Protein AF-0000000087522538 (afdb_homodimer)

Structure (mmCIF, N/CA/C/O backbone):
data_AF-0000000087522538-model_v1
#
loop_
_entity.id
_entity.type
_entity.pdbx_description
1 polymer 'Cobalt-factor II C20-methyltransferase'
#
loop_
_atom_site.group_PDB
_atom_site.id
_atom_site.type_symbol
_atom_site.label_atom_id
_atom_site.label_alt_id
_atom_site.label_comp_id
_atom_site.label_asym_id
_atom_site.label_entity_id
_atom_site.label_seq_id
_atom_site.pdbx_PDB_ins_code
_atom_site.Cartn_x
_atom_site.Cartn_y
_atom_site.Cartn_z
_atom_site.occupancy
_atom_site.B_iso_or_equiv
_atom_site.auth_seq_id
_atom_site.auth_comp_id
_atom_site.auth_asym_id
_atom_site.auth_atom_id
_atom_site.pdbx_PDB_model_num
ATOM 1 N N . MET A 1 1 ? -12.43 -21.328 -5.453 1 96.88 1 MET A N 1
ATOM 2 C CA . MET A 1 1 ? -11.648 -20.141 -5.766 1 96.88 1 MET A CA 1
ATOM 3 C C . MET A 1 1 ? -10.391 -20.078 -4.906 1 96.88 1 MET A C 1
ATOM 5 O O . MET A 1 1 ? -10.375 -20.562 -3.775 1 96.88 1 MET A O 1
ATOM 9 N N . LEU A 1 2 ? -9.312 -19.578 -5.492 1 98.69 2 LEU A N 1
ATOM 10 C CA . LEU A 1 2 ? -8.094 -19.281 -4.75 1 98.69 2 LEU A CA 1
ATOM 11 C C . LEU A 1 2 ? -7.922 -17.781 -4.551 1 98.69 2 LEU A C 1
ATOM 13 O O . LEU A 1 2 ? -7.898 -17.031 -5.52 1 98.69 2 LEU A O 1
ATOM 17 N N . TYR A 1 3 ? -7.777 -17.406 -3.287 1 98.81 3 TYR A N 1
ATOM 18 C CA . TYR A 1 3 ? -7.461 -16.016 -2.951 1 98.81 3 TYR A CA 1
ATOM 19 C C . TYR A 1 3 ? -5.992 -15.867 -2.582 1 98.81 3 TYR A C 1
ATOM 21 O O . TYR A 1 3 ? -5.496 -16.562 -1.687 1 98.81 3 TYR A O 1
ATOM 29 N N . GLY A 1 4 ? -5.277 -15.055 -3.33 1 98.75 4 GLY A N 1
ATOM 30 C CA . GLY A 1 4 ? -4.016 -14.531 -2.828 1 98.75 4 GLY A CA 1
ATOM 31 C C . GLY A 1 4 ? -4.188 -13.336 -1.906 1 98.75 4 GLY A C 1
ATOM 32 O O . GLY A 1 4 ? -4.598 -12.258 -2.346 1 98.75 4 GLY A O 1
ATOM 33 N N . ILE A 1 5 ? -3.799 -13.461 -0.648 1 98.88 5 ILE A N 1
ATOM 34 C CA . ILE A 1 5 ? -4.137 -12.438 0.337 1 98.88 5 ILE A CA 1
ATOM 35 C C . ILE A 1 5 ? -2.857 -11.797 0.871 1 98.88 5 ILE A C 1
ATOM 37 O O . ILE A 1 5 ? -1.957 -12.492 1.345 1 98.88 5 ILE A O 1
ATOM 41 N N . GLY A 1 6 ? -2.801 -10.453 0.787 1 98.88 6 GLY A N 1
ATOM 42 C CA . GLY A 1 6 ? -1.747 -9.703 1.458 1 98.88 6 GLY A CA 1
ATOM 43 C C . GLY A 1 6 ? -2.008 -9.508 2.939 1 98.88 6 GLY A C 1
ATOM 44 O O . GLY A 1 6 ? -3.055 -8.984 3.328 1 98.88 6 GLY A O 1
ATOM 45 N N . LEU A 1 7 ? -0.995 -9.836 3.729 1 98.81 7 LEU A N 1
ATOM 46 C CA . LEU A 1 7 ? -1.168 -9.789 5.176 1 98.81 7 LEU A CA 1
ATOM 47 C C . LEU A 1 7 ? -0.568 -8.508 5.754 1 98.81 7 LEU A C 1
ATOM 49 O O . LEU A 1 7 ? -0.713 -8.234 6.945 1 98.81 7 LEU A O 1
ATOM 53 N N . GLY A 1 8 ? 0.079 -7.766 4.949 1 98.31 8 GLY A N 1
ATOM 54 C CA . GLY A 1 8 ? 0.764 -6.578 5.441 1 98.31 8 GLY A CA 1
ATOM 55 C C . GLY A 1 8 ? 2.182 -6.855 5.902 1 98.31 8 GLY A C 1
ATOM 56 O O . GLY A 1 8 ? 2.734 -7.922 5.625 1 98.31 8 GLY A O 1
ATOM 57 N N . PRO A 1 9 ? 2.764 -5.922 6.586 1 97.69 9 PRO A N 1
ATOM 58 C CA . PRO A 1 9 ? 4.207 -5.961 6.828 1 97.69 9 PRO A CA 1
ATOM 59 C C . PRO A 1 9 ? 4.578 -6.762 8.07 1 97.69 9 PRO A C 1
ATOM 61 O O . PRO A 1 9 ? 5.762 -6.945 8.367 1 97.69 9 PRO A O 1
ATOM 64 N N . GLY A 1 10 ? 3.633 -7.207 8.828 1 96.88 10 GLY A N 1
ATOM 65 C CA . GLY A 1 10 ? 3.986 -7.992 10 1 96.88 10 GLY A CA 1
ATOM 66 C C . GLY A 1 10 ? 3.131 -7.676 11.211 1 96.88 10 GLY A C 1
ATOM 67 O O . GLY A 1 10 ? 2.885 -8.547 12.055 1 96.88 10 GLY A O 1
ATOM 68 N N . ASP A 1 11 ? 2.707 -6.461 11.391 1 97.94 11 ASP A N 1
ATOM 69 C CA . ASP A 1 11 ? 1.801 -6.043 12.461 1 97.94 11 ASP A CA 1
ATOM 70 C C . ASP A 1 11 ? 0.412 -6.648 12.266 1 97.94 11 ASP A C 1
ATOM 72 O O . ASP A 1 11 ? -0.254 -6.387 11.266 1 97.94 11 ASP A O 1
ATOM 76 N N . PRO A 1 12 ? -0.014 -7.461 13.227 1 98.44 12 PRO A N 1
ATOM 77 C CA . PRO A 1 12 ? -1.319 -8.109 13.078 1 98.44 12 PRO A CA 1
ATOM 78 C C . PRO A 1 12 ? -2.463 -7.113 12.922 1 98.44 12 PRO A C 1
ATOM 80 O O . PRO A 1 12 ? -3.484 -7.426 12.312 1 98.44 12 PRO A O 1
ATOM 83 N N . GLU A 1 13 ? -2.271 -5.922 13.367 1 98.56 13 GLU A N 1
ATOM 84 C CA . GLU A 1 13 ? -3.346 -4.934 13.312 1 98.56 13 GLU A CA 1
ATOM 85 C C . GLU A 1 13 ? -3.441 -4.305 11.922 1 98.56 13 GLU A C 1
ATOM 87 O O . GLU A 1 13 ? -4.383 -3.562 11.641 1 98.56 13 GLU A O 1
ATOM 92 N N . LEU A 1 14 ? -2.494 -4.641 11.078 1 98.81 14 LEU A N 1
ATOM 93 C CA . LEU A 1 14 ? -2.523 -4.035 9.75 1 98.81 14 LEU A CA 1
ATOM 94 C C . LEU A 1 14 ? -3.158 -4.98 8.734 1 98.81 14 LEU A C 1
ATOM 96 O O . LEU A 1 14 ? -3.154 -4.699 7.535 1 98.81 14 LEU A O 1
ATOM 100 N N . LEU A 1 15 ? -3.709 -6.105 9.219 1 98.88 15 LEU A N 1
ATOM 10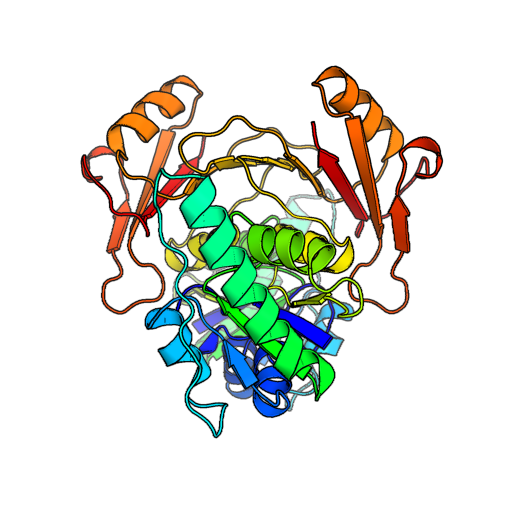1 C CA . LEU A 1 15 ? -4.586 -6.895 8.359 1 98.88 15 LEU A CA 1
ATOM 102 C C . LEU A 1 15 ? -5.828 -6.102 7.973 1 98.88 15 LEU A C 1
ATOM 104 O O . LEU A 1 15 ? -6.324 -5.293 8.766 1 98.88 15 LEU A O 1
ATOM 108 N N . THR A 1 16 ? -6.324 -6.297 6.75 1 98.94 16 THR A N 1
ATOM 109 C CA . THR A 1 16 ? -7.578 -5.672 6.34 1 98.94 16 THR A CA 1
ATOM 110 C C . THR A 1 16 ? -8.773 -6.473 6.848 1 98.94 16 THR A C 1
ATOM 112 O O . THR A 1 16 ? -8.656 -7.668 7.117 1 98.94 16 THR A O 1
ATOM 115 N N . LEU A 1 17 ? -9.891 -5.82 6.906 1 98.94 17 LEU A N 1
ATOM 116 C CA . LEU A 1 17 ? -11.133 -6.492 7.258 1 98.94 17 LEU A CA 1
ATOM 117 C C . LEU A 1 17 ? -11.453 -7.598 6.258 1 98.94 17 LEU A C 1
ATOM 119 O O . LEU A 1 17 ? -11.922 -8.672 6.645 1 98.94 17 LEU A O 1
ATOM 123 N N . LYS A 1 18 ? -11.156 -7.375 5.023 1 98.88 18 LYS A N 1
ATOM 124 C CA . LYS A 1 18 ? -11.422 -8.344 3.963 1 98.88 18 LYS A CA 1
ATOM 125 C C . LYS A 1 18 ? -10.562 -9.594 4.137 1 98.88 18 LYS A C 1
ATOM 127 O O . LYS A 1 18 ? -11.055 -10.711 3.98 1 98.88 18 LYS A O 1
ATOM 132 N N . ALA A 1 19 ? -9.258 -9.359 4.438 1 98.94 19 ALA A N 1
ATOM 133 C CA . ALA A 1 19 ? -8.375 -10.5 4.688 1 98.94 19 ALA A CA 1
ATOM 134 C C . ALA A 1 19 ? -8.914 -11.375 5.812 1 98.94 19 ALA A C 1
ATOM 136 O O . ALA A 1 19 ? -9.031 -12.594 5.656 1 98.94 19 ALA A O 1
ATOM 137 N N . VAL A 1 20 ? -9.305 -10.758 6.883 1 98.94 20 VAL A N 1
ATOM 138 C CA . VAL A 1 20 ? -9.797 -11.484 8.047 1 98.94 20 VAL A CA 1
ATOM 139 C C . VAL A 1 20 ? -11.062 -12.258 7.684 1 98.94 20 VAL A C 1
ATOM 141 O O . VAL A 1 20 ? -11.203 -13.438 8.023 1 98.94 20 VAL A O 1
ATOM 144 N N . ARG A 1 21 ? -11.992 -11.617 7.008 1 98.88 21 ARG A N 1
ATOM 145 C CA . ARG A 1 21 ? -13.242 -12.266 6.621 1 98.88 21 ARG A CA 1
ATOM 146 C C . ARG A 1 21 ? -12.969 -13.5 5.766 1 98.88 21 ARG A C 1
ATOM 148 O O . ARG A 1 21 ? -13.508 -14.578 6.035 1 98.88 21 ARG A O 1
ATOM 155 N N . ILE A 1 22 ? -12.125 -13.375 4.758 1 98.81 22 ILE A N 1
ATOM 156 C CA . ILE A 1 22 ? -11.867 -14.477 3.838 1 98.81 22 ILE A CA 1
ATOM 157 C C . ILE A 1 22 ? -11.156 -15.609 4.574 1 98.81 22 ILE A C 1
ATOM 159 O O . ILE A 1 22 ? -11.43 -16.797 4.324 1 98.81 22 ILE A O 1
ATOM 163 N N . LEU A 1 23 ? -10.242 -15.25 5.449 1 98.81 23 LEU A N 1
ATOM 164 C CA . LEU A 1 23 ? -9.57 -16.266 6.242 1 98.81 23 LEU A CA 1
ATOM 165 C C . LEU A 1 23 ? -10.578 -17.125 7 1 98.81 23 LEU A C 1
ATOM 167 O O . LEU A 1 23 ? -10.508 -18.359 6.973 1 98.81 23 LEU A O 1
ATOM 171 N N . LYS A 1 24 ? -11.539 -16.516 7.617 1 98.69 24 LYS A N 1
ATOM 172 C CA . LYS A 1 24 ? -12.531 -17.203 8.422 1 98.69 24 LYS A CA 1
ATOM 173 C C . LYS A 1 24 ? -13.43 -18.078 7.551 1 98.69 24 LYS A C 1
ATOM 175 O O . LYS A 1 24 ? -13.945 -19.094 8.008 1 98.69 24 LYS A O 1
ATOM 180 N N . GLU A 1 25 ? -13.578 -17.75 6.316 1 98.19 25 GLU A N 1
ATOM 181 C CA . GLU A 1 25 ? -14.5 -18.438 5.418 1 98.19 25 GLU A CA 1
ATOM 182 C C . GLU A 1 25 ? -13.789 -19.5 4.598 1 98.19 25 GLU A C 1
ATOM 184 O O . GLU A 1 25 ? -14.438 -20.328 3.943 1 98.19 25 GLU A O 1
ATOM 189 N N . SER A 1 26 ? -12.469 -19.547 4.605 1 98.56 26 SER A N 1
ATOM 190 C CA . SER A 1 26 ? -11.703 -20.453 3.758 1 98.56 26 SER A CA 1
ATOM 191 C C . SER A 1 26 ? -11.711 -21.875 4.305 1 98.56 26 SER A C 1
ATOM 193 O O . SER A 1 26 ? -11.602 -22.078 5.516 1 98.56 26 SER A O 1
ATOM 195 N N . VAL A 1 27 ? -11.859 -22.828 3.416 1 98.31 27 VAL A N 1
ATOM 196 C CA . VAL A 1 27 ? -11.852 -24.234 3.822 1 98.31 27 VAL A CA 1
ATOM 197 C C . VAL A 1 27 ? -10.422 -24.688 4.117 1 98.31 27 VAL A C 1
ATOM 199 O O . VAL A 1 27 ? -10.203 -25.688 4.789 1 98.31 27 VAL A O 1
ATOM 202 N N . LYS A 1 28 ? -9.438 -23.969 3.551 1 98.62 28 LYS A N 1
ATOM 203 C CA . LYS A 1 28 ? -8.023 -24.234 3.775 1 98.62 28 LYS A CA 1
ATOM 204 C C . LYS A 1 28 ? -7.191 -22.953 3.582 1 98.62 28 LYS A C 1
ATOM 206 O O . LYS A 1 28 ? -7.492 -22.141 2.705 1 98.62 28 LYS A O 1
ATOM 211 N N . VAL A 1 29 ? -6.133 -22.812 4.41 1 98.88 29 VAL A N 1
ATOM 212 C CA . VAL A 1 29 ? -5.227 -21.672 4.293 1 98.88 29 VAL A CA 1
ATOM 213 C C . VAL A 1 29 ? -3.793 -22.172 4.113 1 98.88 29 VAL A C 1
ATOM 215 O O . VAL A 1 29 ? -3.33 -23.047 4.855 1 98.88 29 VAL A O 1
ATOM 218 N N . PHE A 1 30 ? -3.154 -21.625 3.102 1 98.75 30 PHE A N 1
ATOM 219 C CA . PHE A 1 30 ? -1.752 -21.906 2.814 1 98.75 30 PHE A CA 1
ATOM 220 C C . PHE A 1 30 ? -0.893 -20.672 3.039 1 98.75 30 PHE A C 1
ATOM 222 O O . PHE A 1 30 ? -1.353 -19.547 2.838 1 98.75 30 PHE A O 1
ATOM 229 N N . VAL A 1 31 ? 0.37 -20.906 3.471 1 98.38 31 VAL A N 1
ATOM 230 C CA . VAL A 1 31 ? 1.329 -19.828 3.682 1 98.38 31 VAL A CA 1
ATOM 231 C C . VAL A 1 31 ? 2.719 -20.281 3.238 1 98.38 31 VAL A C 1
ATOM 233 O O . VAL A 1 31 ? 2.996 -21.484 3.158 1 98.38 31 VAL A O 1
ATOM 236 N N . PRO A 1 32 ? 3.557 -19.281 2.918 1 96.62 32 PRO A N 1
ATOM 237 C CA . PRO A 1 32 ? 4.906 -19.656 2.488 1 96.62 32 PRO A CA 1
ATOM 238 C C . PRO A 1 32 ? 5.879 -19.797 3.656 1 96.62 32 PRO A C 1
ATOM 240 O O . PRO A 1 32 ? 7.047 -20.141 3.453 1 96.62 32 PRO A O 1
ATOM 243 N N . GLY A 1 33 ? 5.473 -19.531 4.887 1 95.75 33 GLY A N 1
ATOM 244 C CA . GLY A 1 33 ? 6.379 -19.594 6.023 1 95.75 33 GLY A CA 1
ATOM 245 C C . GLY A 1 33 ? 5.711 -19.25 7.34 1 95.75 33 GLY A C 1
ATOM 246 O O . GLY A 1 33 ? 4.531 -18.891 7.367 1 95.75 33 GLY A O 1
ATOM 247 N N . GLU A 1 34 ? 6.531 -19.328 8.367 1 96.25 34 GLU A N 1
ATOM 248 C CA . GLU A 1 34 ? 6.016 -19.234 9.727 1 96.25 34 GLU A CA 1
ATOM 249 C C . GLU A 1 34 ? 5.539 -17.812 10.031 1 96.25 34 GLU A C 1
ATOM 251 O O . GLU A 1 34 ? 4.566 -17.625 10.766 1 96.25 34 GLU A O 1
ATOM 256 N N . MET A 1 35 ? 6.211 -16.844 9.5 1 94.88 35 MET A N 1
ATOM 257 C CA . MET A 1 35 ? 5.809 -15.469 9.766 1 94.88 35 MET A CA 1
ATOM 258 C C . MET A 1 35 ? 4.367 -15.234 9.328 1 94.88 35 MET A C 1
ATOM 260 O O . MET A 1 35 ? 3.578 -14.648 10.07 1 94.88 35 MET A O 1
ATOM 264 N N . ALA A 1 36 ? 4.074 -15.695 8.148 1 97.81 36 ALA A N 1
ATOM 265 C CA . ALA A 1 36 ? 2.703 -15.578 7.656 1 97.81 36 ALA A CA 1
ATOM 266 C C . ALA A 1 36 ? 1.751 -16.453 8.469 1 97.81 36 ALA A C 1
ATOM 268 O O . ALA A 1 36 ? 0.635 -16.031 8.789 1 97.81 36 ALA A O 1
ATOM 269 N N . ALA A 1 37 ? 2.201 -17.609 8.797 1 98.5 37 ALA A N 1
ATOM 270 C CA . ALA A 1 37 ? 1.369 -18.531 9.57 1 98.5 37 ALA A CA 1
ATOM 271 C C . ALA A 1 37 ? 0.939 -17.906 10.898 1 98.5 37 ALA A C 1
ATOM 273 O O . ALA A 1 37 ? -0.222 -18.016 11.297 1 98.5 37 ALA A O 1
ATOM 274 N N . GLU A 1 38 ? 1.841 -17.234 11.531 1 97.94 38 GLU A N 1
ATOM 275 C CA . GLU A 1 38 ? 1.569 -16.609 12.82 1 97.94 38 GLU A CA 1
ATOM 276 C C . GLU A 1 38 ? 0.468 -15.555 12.695 1 97.94 38 GLU A C 1
ATOM 278 O O . GLU A 1 38 ? -0.36 -15.414 13.602 1 97.94 38 GLU A O 1
ATOM 283 N N . LEU A 1 39 ? 0.437 -14.883 11.633 1 98.44 39 LEU A N 1
ATOM 284 C CA . LEU A 1 39 ? -0.526 -13.805 11.438 1 98.44 39 LEU A CA 1
ATOM 285 C C . LEU A 1 39 ? -1.918 -14.359 11.164 1 98.44 39 LEU A C 1
ATOM 287 O O . LEU A 1 39 ? -2.922 -13.727 11.492 1 98.44 39 LEU A O 1
ATOM 291 N N . VAL A 1 40 ? -2.002 -15.555 10.539 1 98.69 40 VAL A N 1
ATOM 292 C CA . VAL A 1 40 ? -3.314 -16.016 10.102 1 98.69 40 VAL A CA 1
ATOM 293 C C . VAL A 1 40 ? -3.906 -16.953 11.164 1 98.69 40 VAL A C 1
ATOM 295 O O . VAL A 1 40 ? -5.121 -17.156 11.211 1 98.69 40 VAL A O 1
ATOM 298 N N . ARG A 1 41 ? -3.156 -17.516 12.07 1 98.56 41 ARG A N 1
ATOM 299 C CA . ARG A 1 41 ? -3.547 -18.531 13.031 1 98.56 41 ARG A CA 1
ATOM 300 C C . ARG A 1 41 ? -4.754 -18.078 13.844 1 98.56 41 ARG A C 1
ATOM 302 O O . ARG A 1 41 ? -5.668 -18.875 14.094 1 98.56 41 ARG A O 1
ATOM 309 N N . PRO A 1 42 ? -4.797 -16.828 14.273 1 98.62 42 PRO A N 1
ATOM 310 C CA . PRO A 1 42 ? -5.914 -16.391 15.125 1 98.62 42 PRO A CA 1
ATOM 311 C C . PRO A 1 42 ? -7.254 -16.438 14.398 1 98.62 42 PRO A C 1
ATOM 313 O O . PRO A 1 42 ? -8.305 -16.328 15.031 1 98.62 42 PRO A O 1
ATOM 316 N N . TYR A 1 43 ? -7.285 -16.688 13.117 1 98.69 43 TYR A N 1
ATOM 317 C CA . TYR A 1 43 ? -8.516 -16.5 12.367 1 98.69 43 TYR A CA 1
ATOM 318 C C . TYR A 1 43 ? -8.953 -17.797 11.688 1 98.69 43 TYR A C 1
ATOM 320 O O . TYR A 1 43 ? -9.945 -17.812 10.953 1 98.69 43 TYR A O 1
ATOM 328 N N . VAL A 1 44 ? -8.195 -18.828 11.914 1 98.25 44 VAL A N 1
ATOM 329 C CA . VAL A 1 44 ? -8.516 -20.094 11.25 1 98.25 44 VAL A CA 1
ATOM 330 C C . VAL A 1 44 ? -8.68 -21.203 12.297 1 98.25 44 VAL A C 1
ATOM 332 O O . VAL A 1 44 ? -8.07 -21.141 13.359 1 98.25 44 VAL A O 1
ATOM 335 N N . THR A 1 45 ? -9.477 -22.156 11.984 1 96 45 THR A N 1
ATOM 336 C CA . THR A 1 45 ? -9.719 -23.281 12.891 1 96 45 THR A CA 1
ATOM 337 C C . THR A 1 45 ? -8.648 -24.344 12.719 1 96 45 THR A C 1
ATOM 339 O O . THR A 1 45 ? -8.172 -24.922 13.703 1 96 45 THR A O 1
ATOM 342 N N . GLU A 1 46 ? -8.297 -24.625 11.484 1 96.94 46 GLU A N 1
ATOM 343 C CA . GLU A 1 46 ? -7.23 -25.562 11.172 1 96.94 46 GLU A CA 1
ATOM 344 C C . GLU A 1 46 ? -5.902 -24.859 10.953 1 96.94 46 GLU A C 1
ATOM 346 O O . GLU A 1 46 ? -5.859 -23.766 10.383 1 96.94 46 GLU A O 1
ATOM 351 N N . GLU A 1 47 ? -4.812 -25.516 11.406 1 97.94 47 GLU A N 1
ATOM 352 C CA . GLU A 1 47 ? -3.477 -24.953 11.203 1 97.94 47 GLU A CA 1
ATOM 353 C C . GLU A 1 47 ? -3.207 -24.688 9.727 1 97.94 47 GLU A C 1
ATOM 355 O O . GLU A 1 47 ? -3.449 -25.547 8.883 1 97.94 47 GLU A O 1
ATOM 360 N N . PRO A 1 48 ? -2.754 -23.469 9.406 1 98.69 48 PRO A N 1
ATOM 361 C CA . PRO A 1 48 ? -2.391 -23.219 8.008 1 98.69 48 PRO A CA 1
ATOM 362 C C . PRO A 1 48 ? -1.283 -24.156 7.52 1 98.69 48 PRO A C 1
ATOM 364 O O . PRO A 1 48 ? -0.399 -24.531 8.297 1 98.69 48 PRO A O 1
ATOM 367 N N . GLU A 1 49 ? -1.352 -24.516 6.316 1 98.56 49 GLU A N 1
ATOM 368 C CA . GLU A 1 49 ? -0.325 -25.375 5.73 1 98.56 49 GLU A CA 1
ATOM 369 C C . GLU A 1 49 ? 0.804 -24.547 5.125 1 98.56 49 GLU A C 1
ATOM 371 O O . GLU A 1 49 ? 0.563 -23.688 4.273 1 98.56 49 GLU A O 1
ATOM 376 N N . ILE A 1 50 ? 1.986 -24.797 5.574 1 97.75 50 ILE A N 1
ATOM 377 C CA . ILE A 1 50 ? 3.156 -24.125 5.027 1 97.75 50 ILE A CA 1
ATOM 378 C C . ILE A 1 50 ? 3.621 -24.844 3.762 1 97.75 50 ILE A C 1
ATOM 380 O O . ILE A 1 50 ? 3.924 -26.047 3.797 1 97.75 50 ILE A O 1
ATOM 384 N N . LEU A 1 51 ? 3.584 -24.141 2.637 1 96 51 LEU A N 1
ATOM 385 C CA . LEU A 1 51 ? 4.082 -24.672 1.372 1 96 51 LEU A CA 1
ATOM 386 C C . LEU A 1 51 ? 5.547 -24.312 1.171 1 96 51 LEU A C 1
ATOM 388 O O . LEU A 1 51 ? 5.969 -23.203 1.507 1 96 51 LEU A O 1
ATOM 392 N N . ASP A 1 52 ? 6.227 -25.156 0.606 1 87.69 52 ASP A N 1
ATOM 393 C CA . ASP A 1 52 ? 7.645 -24.953 0.337 1 87.69 52 ASP A CA 1
ATOM 394 C C . ASP A 1 52 ? 7.852 -24.25 -1.004 1 87.69 52 ASP A C 1
ATOM 396 O O . ASP A 1 52 ? 7.336 -24.703 -2.029 1 87.69 52 ASP A O 1
ATOM 400 N N . PHE A 1 53 ? 8.477 -23.109 -0.957 1 81.56 53 PHE A N 1
ATOM 401 C CA . PHE A 1 53 ? 8.906 -22.406 -2.164 1 81.56 53 PHE A CA 1
ATOM 402 C C . PHE A 1 53 ? 10.422 -22.234 -2.182 1 81.56 53 PHE A C 1
ATOM 404 O O . PHE A 1 53 ? 10.93 -21.141 -1.994 1 81.56 53 PHE A O 1
ATOM 411 N N . PRO A 1 54 ? 11.094 -23.328 -2.371 1 76 54 PRO A N 1
ATOM 412 C CA . PRO A 1 54 ? 12.555 -23.281 -2.25 1 76 54 PRO A CA 1
ATOM 413 C C . PRO A 1 54 ? 13.211 -22.375 -3.297 1 76 54 PRO A C 1
ATOM 415 O O . PRO A 1 54 ? 12.633 -22.141 -4.363 1 76 54 PRO A O 1
ATOM 418 N N . MET A 1 55 ? 14.266 -21.766 -2.918 1 73.69 55 MET A N 1
ATOM 419 C CA . MET A 1 55 ? 15.109 -20.984 -3.822 1 73.69 55 MET A CA 1
ATOM 420 C C . MET A 1 55 ? 16.203 -21.844 -4.426 1 73.69 55 MET A C 1
ATOM 422 O O . MET A 1 55 ? 17.359 -21.781 -4 1 73.69 55 MET A O 1
ATOM 426 N N . ILE A 1 56 ? 15.797 -22.75 -5.176 1 72 56 ILE A N 1
ATOM 427 C CA . ILE A 1 56 ? 16.766 -23.656 -5.781 1 72 56 ILE A CA 1
ATOM 428 C C . ILE A 1 56 ? 16.984 -23.281 -7.242 1 72 56 ILE A C 1
ATOM 430 O O . ILE A 1 56 ? 16.109 -22.688 -7.875 1 72 56 ILE A O 1
ATOM 434 N N . HIS A 1 57 ? 18.203 -23.594 -7.727 1 81.44 57 HIS A N 1
ATOM 435 C CA . HIS A 1 57 ? 18.609 -23.203 -9.07 1 81.44 57 HIS A CA 1
ATOM 436 C C . HIS A 1 57 ? 18.203 -24.25 -10.102 1 81.44 57 HIS A C 1
ATOM 438 O O . HIS A 1 57 ? 18.125 -23.953 -11.297 1 81.44 57 HIS A O 1
ATOM 444 N N . ASP A 1 58 ? 17.875 -25.375 -9.617 1 86.81 58 ASP A N 1
ATOM 445 C CA . ASP A 1 58 ? 17.406 -26.422 -10.523 1 86.81 58 ASP A CA 1
ATOM 446 C C . ASP A 1 58 ? 15.992 -26.141 -11.016 1 86.81 58 ASP A C 1
ATOM 448 O O . ASP A 1 58 ? 15.023 -26.391 -10.297 1 86.81 58 ASP A O 1
ATOM 452 N N . GLU A 1 59 ? 15.938 -25.766 -12.203 1 84.88 59 GLU A N 1
ATOM 453 C CA . GLU A 1 59 ? 14.672 -25.312 -12.773 1 84.88 59 GLU A CA 1
ATOM 454 C C . GLU A 1 59 ? 13.648 -26.438 -12.812 1 84.88 59 GLU A C 1
ATOM 456 O O . GLU A 1 59 ? 12.461 -26.219 -12.555 1 84.88 59 GLU A O 1
ATOM 461 N N . GLN A 1 60 ? 14.141 -27.578 -13.211 1 87.44 60 GLN A N 1
ATOM 462 C CA . GLN A 1 60 ? 13.227 -28.719 -13.297 1 87.44 60 GLN A CA 1
ATOM 463 C C . GLN A 1 60 ? 12.656 -29.078 -11.922 1 87.44 60 GLN A C 1
ATOM 465 O O . GLN A 1 60 ? 11.461 -29.312 -11.781 1 87.44 60 GLN A O 1
ATOM 470 N N . LYS A 1 61 ? 13.523 -29.141 -10.984 1 88.31 61 LYS A N 1
ATOM 471 C CA . LYS A 1 61 ? 13.086 -29.453 -9.625 1 88.31 61 LYS A CA 1
ATOM 472 C C . LYS A 1 61 ? 12.148 -28.375 -9.086 1 88.31 61 LYS A C 1
ATOM 474 O O . LYS A 1 61 ? 11.164 -28.688 -8.422 1 88.31 61 LYS A O 1
ATOM 479 N N . LEU A 1 62 ? 12.445 -27.172 -9.414 1 87.69 62 LEU A N 1
ATOM 480 C CA . LEU A 1 62 ? 11.609 -26.062 -8.992 1 87.69 62 LEU A CA 1
ATOM 481 C C . LEU A 1 62 ? 10.219 -26.156 -9.617 1 87.69 62 LEU A C 1
ATOM 483 O O . LEU A 1 62 ? 9.211 -25.969 -8.93 1 87.69 62 LEU A O 1
ATOM 487 N N . LYS A 1 63 ? 10.211 -26.484 -10.867 1 88.06 63 LYS A N 1
ATOM 488 C CA . LYS A 1 63 ? 8.938 -26.641 -11.562 1 88.06 63 LYS A CA 1
ATOM 489 C C . LYS A 1 63 ? 8.102 -27.766 -10.953 1 88.06 63 LYS A C 1
ATOM 491 O O . LYS A 1 63 ? 6.883 -27.641 -10.828 1 88.06 63 LYS A O 1
ATOM 496 N N . GLU A 1 64 ? 8.742 -28.734 -10.555 1 91.56 64 GLU A N 1
ATOM 497 C CA . GLU A 1 64 ? 8.047 -29.875 -9.969 1 91.56 64 GLU A CA 1
ATOM 498 C C . GLU A 1 64 ? 7.434 -29.516 -8.617 1 91.56 64 GLU A C 1
ATOM 500 O O . GLU A 1 64 ? 6.289 -29.875 -8.336 1 91.56 64 GLU A O 1
ATOM 505 N N . ILE A 1 65 ? 8.18 -28.875 -7.855 1 92.69 65 ILE A N 1
ATOM 506 C CA . ILE A 1 65 ? 7.703 -28.484 -6.531 1 92.69 65 ILE A CA 1
ATOM 507 C C . ILE A 1 65 ? 6.535 -27.516 -6.664 1 92.69 65 ILE A C 1
ATOM 509 O O . ILE A 1 65 ? 5.512 -27.672 -5.996 1 92.69 65 ILE A O 1
ATOM 513 N N . TRP A 1 66 ? 6.637 -26.578 -7.539 1 92.75 66 TRP A N 1
ATOM 514 C CA . TRP A 1 66 ? 5.578 -25.609 -7.754 1 92.75 66 TRP A CA 1
ATOM 515 C C . TRP A 1 66 ? 4.312 -26.266 -8.281 1 92.75 66 TRP A C 1
ATOM 517 O O . TRP A 1 66 ? 3.203 -25.922 -7.883 1 92.75 66 TRP A O 1
ATOM 527 N N . THR A 1 67 ? 4.535 -27.219 -9.125 1 95 67 THR A N 1
ATOM 528 C CA . THR A 1 67 ? 3.402 -27.953 -9.688 1 95 67 THR A CA 1
ATOM 529 C C . THR A 1 67 ? 2.689 -28.75 -8.602 1 95 67 THR A C 1
ATOM 531 O O . THR A 1 67 ? 1.46 -28.734 -8.523 1 95 67 THR A O 1
ATOM 534 N N . ALA A 1 68 ? 3.465 -29.375 -7.828 1 95.56 68 ALA A N 1
ATOM 535 C CA . ALA A 1 68 ? 2.883 -30.156 -6.742 1 95.56 68 ALA A CA 1
ATOM 536 C C . ALA A 1 68 ? 2.109 -29.266 -5.777 1 95.56 68 ALA A C 1
ATOM 538 O O . ALA A 1 68 ? 1.015 -29.625 -5.332 1 95.56 68 ALA A O 1
ATOM 539 N N . ASN A 1 69 ? 2.699 -28.125 -5.414 1 96.19 69 ASN A N 1
ATOM 540 C CA . ASN A 1 69 ? 2.02 -27.156 -4.559 1 96.19 69 ASN A CA 1
ATOM 541 C C . ASN A 1 69 ? 0.709 -26.688 -5.18 1 96.19 69 ASN A C 1
ATOM 543 O O . ASN A 1 69 ? -0.32 -26.625 -4.504 1 96.19 69 ASN A O 1
ATOM 547 N N . ALA A 1 70 ? 0.759 -26.375 -6.449 1 96.81 70 ALA A N 1
ATOM 548 C CA . ALA A 1 70 ? -0.421 -25.875 -7.145 1 96.81 70 ALA A CA 1
ATOM 549 C C . ALA A 1 70 ? -1.524 -26.922 -7.188 1 96.81 70 ALA A C 1
ATOM 551 O O . ALA A 1 70 ? -2.701 -26.609 -7.004 1 96.81 70 ALA A O 1
ATOM 552 N N . GLU A 1 71 ? -1.13 -28.172 -7.418 1 97.5 71 GLU A N 1
ATOM 553 C CA . GLU A 1 71 ? -2.107 -29.25 -7.453 1 97.5 71 GLU A CA 1
ATOM 554 C C . GLU A 1 71 ? -2.762 -29.438 -6.09 1 97.5 71 GLU A C 1
ATOM 556 O O . GLU A 1 71 ? -3.973 -29.656 -6 1 97.5 71 GLU A O 1
ATOM 561 N N . ASN A 1 72 ? -1.956 -29.391 -5.121 1 97.81 72 ASN A N 1
ATOM 562 C CA . ASN A 1 72 ? -2.465 -29.469 -3.756 1 97.81 72 ASN A CA 1
ATOM 563 C C . ASN A 1 72 ? -3.471 -28.359 -3.471 1 97.81 72 ASN A C 1
ATOM 565 O O . ASN A 1 72 ? -4.578 -28.625 -2.994 1 97.81 72 ASN A O 1
ATOM 569 N N . VAL A 1 73 ? -3.172 -27.125 -3.787 1 98.38 73 VAL A N 1
ATOM 570 C CA . VAL A 1 73 ? -4.043 -25.969 -3.588 1 98.38 73 VAL A CA 1
ATOM 571 C C . VAL A 1 73 ? -5.328 -26.156 -4.395 1 98.38 73 VAL A C 1
ATOM 573 O O . VAL A 1 73 ? -6.426 -25.906 -3.891 1 98.38 73 VAL A O 1
ATOM 576 N N . ALA A 1 74 ? -5.16 -26.625 -5.605 1 98.56 74 ALA A N 1
ATOM 577 C CA . ALA A 1 74 ? -6.297 -26.781 -6.512 1 98.56 74 ALA A CA 1
ATOM 578 C C . ALA A 1 74 ? -7.297 -27.797 -5.965 1 98.56 74 ALA A C 1
ATOM 580 O O . ALA A 1 74 ? -8.508 -27.625 -6.113 1 98.56 74 ALA A O 1
ATOM 581 N N . GLU A 1 75 ? -6.77 -28.812 -5.422 1 98.31 75 GLU A N 1
ATOM 582 C CA . GLU A 1 75 ? -7.641 -29.844 -4.848 1 98.31 75 GLU A CA 1
ATOM 583 C C . GLU A 1 75 ? -8.594 -29.234 -3.818 1 98.31 75 GLU A C 1
ATOM 585 O O . GLU A 1 75 ? -9.797 -29.516 -3.842 1 98.31 75 GLU A O 1
ATOM 590 N N . TYR A 1 76 ? -8.148 -28.406 -2.979 1 98.38 76 TYR A N 1
ATOM 591 C CA . TYR A 1 76 ? -8.977 -27.766 -1.966 1 98.38 76 TYR A CA 1
ATOM 592 C C . TYR A 1 76 ? -9.859 -26.672 -2.586 1 98.38 76 TYR A C 1
ATOM 594 O O . TYR A 1 76 ? -11.016 -26.516 -2.189 1 98.38 76 TYR A O 1
ATOM 602 N N . ALA A 1 77 ? -9.305 -25.953 -3.533 1 98.56 77 ALA A N 1
ATOM 603 C CA . ALA A 1 77 ? -10.031 -24.844 -4.156 1 98.56 77 ALA A CA 1
ATOM 604 C C . ALA A 1 77 ? -11.281 -25.344 -4.871 1 98.56 77 ALA A C 1
ATOM 606 O O . ALA A 1 77 ? -12.258 -24.594 -5.016 1 98.56 77 ALA A O 1
ATOM 607 N N . ARG A 1 78 ? -11.219 -26.594 -5.293 1 98.19 78 ARG A N 1
ATOM 608 C CA . ARG A 1 78 ? -12.367 -27.188 -5.969 1 98.19 78 ARG A CA 1
ATOM 609 C C . ARG A 1 78 ? -13.461 -27.547 -4.973 1 98.19 78 ARG A C 1
ATOM 611 O O . ARG A 1 78 ? -14.609 -27.797 -5.363 1 98.19 78 ARG A O 1
ATOM 618 N N . LYS A 1 79 ? -13.156 -27.547 -3.738 1 97.88 79 LYS A N 1
ATOM 619 C CA . LYS A 1 79 ? -14.109 -27.891 -2.689 1 97.88 79 LYS A CA 1
ATOM 620 C C . LYS A 1 79 ? -14.656 -26.641 -2.006 1 97.88 79 LYS A C 1
ATOM 622 O O . LYS A 1 79 ? -15.664 -26.703 -1.293 1 97.88 79 LYS A O 1
ATOM 627 N N . GLY A 1 80 ? -14.039 -25.547 -2.062 1 98.19 80 GLY A N 1
ATOM 628 C CA . GLY A 1 80 ? -14.391 -24.281 -1.439 1 98.19 80 GLY A CA 1
ATOM 629 C C . GLY A 1 80 ? -13.312 -23.219 -1.586 1 98.19 80 GLY A C 1
ATOM 630 O O . GLY A 1 80 ? -12.281 -23.469 -2.219 1 98.19 80 GLY A O 1
ATOM 631 N N . ASP A 1 81 ? -13.539 -22.062 -1.008 1 98.5 81 ASP A N 1
ATOM 632 C CA . ASP A 1 81 ? -12.57 -20.984 -1.074 1 98.5 81 ASP A CA 1
ATOM 633 C C . ASP A 1 81 ? -11.305 -21.328 -0.288 1 98.5 81 ASP A C 1
ATOM 635 O O . ASP A 1 81 ? -11.383 -21.828 0.841 1 98.5 81 ASP A O 1
ATOM 639 N N . VAL A 1 82 ? -10.219 -21.125 -0.923 1 98.75 82 VAL A N 1
ATOM 640 C CA . VAL A 1 82 ? -8.93 -21.328 -0.277 1 98.75 82 VAL A CA 1
ATOM 641 C C . VAL A 1 82 ? -8.125 -20.031 -0.322 1 98.75 82 VAL A C 1
ATOM 643 O O . VAL A 1 82 ? -8.305 -19.203 -1.229 1 98.75 82 VAL A O 1
ATOM 646 N N . ALA A 1 83 ? -7.27 -19.891 0.697 1 98.88 83 ALA A N 1
ATOM 647 C CA . ALA A 1 83 ? -6.441 -18.688 0.776 1 98.88 83 ALA A CA 1
ATOM 648 C C . ALA A 1 83 ? -4.961 -19.047 0.794 1 98.88 83 ALA A C 1
ATOM 650 O O . ALA A 1 83 ? -4.551 -19.984 1.479 1 98.88 83 ALA A O 1
ATOM 651 N N . PHE A 1 84 ? -4.203 -18.422 -0.018 1 98.81 84 PHE A N 1
ATOM 652 C CA . PHE A 1 84 ? -2.752 -18.359 0.1 1 98.81 84 PHE A CA 1
ATOM 653 C C . PHE A 1 84 ? -2.307 -17 0.608 1 98.81 84 PHE A C 1
ATOM 655 O O . PHE A 1 84 ? -2.43 -15.992 -0.099 1 98.81 84 PHE A O 1
ATOM 662 N N . CYS A 1 85 ? -1.776 -16.969 1.817 1 98.81 85 CYS A N 1
ATOM 663 C CA . CYS A 1 85 ? -1.521 -15.703 2.51 1 98.81 85 CYS A CA 1
ATOM 664 C C . CYS A 1 85 ? -0.025 -15.445 2.627 1 98.81 85 CYS A C 1
ATOM 666 O O . CYS A 1 85 ? 0.742 -16.344 2.984 1 98.81 85 CYS A O 1
ATOM 668 N N . LEU A 1 86 ? 0.389 -14.266 2.346 1 97.94 86 LEU A N 1
ATOM 669 C CA . LEU A 1 86 ? 1.81 -13.938 2.412 1 97.94 86 LEU A CA 1
ATOM 670 C C . LEU A 1 86 ? 2.021 -12.547 2.992 1 97.94 86 LEU A C 1
ATOM 672 O O . LEU A 1 86 ? 1.098 -11.727 3.006 1 97.94 86 LEU A O 1
ATOM 676 N N . ILE A 1 87 ? 3.219 -12.227 3.424 1 97.38 87 ILE A N 1
ATOM 677 C CA . ILE A 1 87 ? 3.605 -10.922 3.961 1 97.38 87 ILE A CA 1
ATOM 678 C C . ILE A 1 87 ? 3.617 -9.891 2.842 1 97.38 87 ILE A C 1
ATOM 680 O O . ILE A 1 87 ? 4.059 -10.172 1.727 1 97.38 87 ILE A O 1
ATOM 684 N N . GLY A 1 88 ? 3.107 -8.734 3.146 1 97.56 88 GLY A N 1
ATOM 685 C CA . GLY A 1 88 ? 3.068 -7.648 2.18 1 97.56 88 GLY A CA 1
ATOM 686 C C . GLY A 1 88 ? 1.849 -7.691 1.28 1 97.56 88 GLY A C 1
ATOM 687 O O . GLY A 1 88 ? 0.716 -7.75 1.764 1 97.56 88 GLY A O 1
ATOM 688 N N . ASP A 1 89 ? 2.043 -7.555 -0.002 1 98.62 89 ASP A N 1
ATOM 689 C CA . ASP A 1 89 ? 1.012 -7.559 -1.035 1 98.62 89 ASP A CA 1
ATOM 690 C C . ASP A 1 89 ? 1.277 -8.648 -2.07 1 98.62 89 ASP A C 1
ATOM 692 O O . ASP A 1 89 ? 2.42 -8.852 -2.49 1 98.62 89 ASP A O 1
ATOM 696 N N . PRO A 1 90 ? 0.26 -9.328 -2.512 1 98.62 90 PRO A N 1
ATOM 697 C CA . PRO A 1 90 ? 0.466 -10.5 -3.365 1 98.62 90 PRO A CA 1
ATOM 698 C C . PRO A 1 90 ? 0.819 -10.125 -4.805 1 98.62 90 PRO A C 1
ATOM 700 O O . PRO A 1 90 ? 1.196 -10.992 -5.594 1 98.62 90 PRO A O 1
ATOM 703 N N . ASN A 1 91 ? 0.752 -8.883 -5.18 1 98.56 91 ASN A N 1
ATOM 704 C CA . ASN A 1 91 ? 0.902 -8.516 -6.586 1 98.56 91 ASN A CA 1
ATOM 705 C C . ASN A 1 91 ? 2.217 -7.785 -6.836 1 98.56 91 ASN A C 1
ATOM 707 O O . ASN A 1 91 ? 2.529 -7.434 -7.977 1 98.56 91 ASN A O 1
ATOM 711 N N . PHE A 1 92 ? 2.996 -7.555 -5.797 1 98.31 92 PHE A N 1
ATOM 712 C CA . PHE A 1 92 ? 4.242 -6.809 -5.938 1 98.31 92 PHE A CA 1
ATOM 713 C C . PHE A 1 92 ? 5.418 -7.617 -5.406 1 98.31 92 PHE A C 1
ATOM 715 O O . PHE A 1 92 ? 5.523 -7.859 -4.203 1 98.31 92 PHE A O 1
ATOM 722 N N . PHE A 1 93 ? 6.32 -7.969 -6.281 1 96.75 93 PHE A N 1
ATOM 723 C CA . PHE A 1 93 ? 7.512 -8.719 -5.898 1 96.75 93 PHE A CA 1
ATOM 724 C C . PHE A 1 93 ? 7.137 -9.938 -5.07 1 96.75 93 PHE A C 1
ATOM 726 O O . PHE A 1 93 ? 7.773 -10.227 -4.055 1 96.75 93 PHE A O 1
ATOM 733 N N . SER A 1 94 ? 6.145 -10.625 -5.488 1 95.94 94 SER A N 1
ATOM 734 C CA . SER A 1 94 ? 5.539 -11.625 -4.613 1 95.94 94 SER A CA 1
ATOM 735 C C . SER A 1 94 ? 5.707 -13.031 -5.176 1 95.94 94 SER A C 1
ATOM 737 O O . SER A 1 94 ? 5.598 -13.234 -6.387 1 95.94 94 SER A O 1
ATOM 739 N N . THR A 1 95 ? 5.828 -13.984 -4.25 1 92.56 95 THR A N 1
ATOM 740 C CA . THR A 1 95 ? 5.809 -15.406 -4.586 1 92.56 95 THR A CA 1
ATOM 741 C C . THR A 1 95 ? 4.461 -15.805 -5.176 1 92.56 95 THR A C 1
ATOM 743 O O . THR A 1 95 ? 4.387 -16.688 -6.027 1 92.56 95 THR A O 1
ATOM 746 N N . PHE A 1 96 ? 3.461 -15.094 -4.879 1 96.94 96 PHE A N 1
ATOM 747 C CA . PHE A 1 96 ? 2.125 -15.445 -5.34 1 96.94 96 PHE A CA 1
ATOM 748 C C . PHE A 1 96 ? 2.014 -15.281 -6.852 1 96.94 96 PHE A C 1
ATOM 750 O O . PHE A 1 96 ? 1.263 -16.016 -7.508 1 96.94 96 PHE A O 1
ATOM 757 N N . THR A 1 97 ? 2.732 -14.328 -7.441 1 94.81 97 THR A N 1
ATOM 758 C CA . THR A 1 97 ? 2.697 -14.148 -8.891 1 94.81 97 THR A CA 1
ATOM 759 C C . THR A 1 97 ? 3.131 -15.422 -9.609 1 94.81 97 THR A C 1
ATOM 761 O O . THR A 1 97 ? 2.551 -15.797 -10.633 1 94.81 97 THR A O 1
ATOM 764 N N . HIS A 1 98 ? 4.09 -16.078 -9.023 1 91.81 98 HIS A N 1
ATOM 765 C CA . HIS A 1 98 ? 4.535 -17.359 -9.586 1 91.81 98 HIS A CA 1
ATOM 766 C C . HIS A 1 98 ? 3.473 -18.438 -9.406 1 91.81 98 HIS A C 1
ATOM 768 O O . HIS A 1 98 ? 3.199 -19.203 -10.336 1 91.81 98 HIS A O 1
ATOM 774 N N . MET A 1 99 ? 2.934 -18.453 -8.234 1 94.62 99 MET A N 1
ATOM 775 C CA . MET A 1 99 ? 1.859 -19.406 -7.965 1 94.62 99 MET A CA 1
ATOM 776 C C . MET A 1 99 ? 0.707 -19.219 -8.945 1 94.62 99 MET A C 1
ATOM 778 O O . MET A 1 99 ? 0.179 -20.203 -9.484 1 94.62 99 MET A O 1
ATOM 782 N N . LYS A 1 100 ? 0.363 -18.031 -9.148 1 96.38 100 LYS A N 1
ATOM 783 C CA . LYS A 1 100 ? -0.729 -17.719 -10.062 1 96.38 100 LYS A CA 1
ATOM 784 C C . LYS A 1 100 ? -0.448 -18.25 -11.461 1 96.38 100 LYS A C 1
ATOM 786 O O . LYS A 1 100 ? -1.33 -18.828 -12.102 1 96.38 100 LYS A O 1
ATOM 791 N N . LYS A 1 101 ? 0.765 -18.078 -11.914 1 94.88 101 LYS A N 1
ATOM 792 C CA . LYS A 1 101 ? 1.158 -18.578 -13.234 1 94.88 101 LYS A CA 1
ATOM 793 C C . LYS A 1 101 ? 1.062 -20.094 -13.312 1 94.88 101 LYS A C 1
ATOM 795 O O . LYS A 1 101 ? 0.54 -20.641 -14.281 1 94.88 101 LYS A O 1
ATOM 800 N N . VAL A 1 102 ? 1.567 -20.75 -12.312 1 95.56 102 VAL A N 1
ATOM 801 C CA . VAL A 1 102 ? 1.549 -22.203 -12.273 1 95.56 102 VAL A CA 1
ATOM 802 C C . VAL A 1 102 ? 0.107 -22.703 -12.195 1 95.56 102 VAL A C 1
ATOM 804 O O . VAL A 1 102 ? -0.261 -23.656 -12.875 1 95.56 102 VAL A O 1
ATOM 807 N N . MET A 1 103 ? -0.757 -22.078 -11.398 1 97.69 103 MET A N 1
ATOM 808 C CA . MET A 1 103 ? -2.166 -22.438 -11.266 1 97.69 103 MET A CA 1
ATOM 809 C C . MET A 1 103 ? -2.877 -22.359 -12.617 1 97.69 103 MET A C 1
ATOM 811 O O . MET A 1 103 ? -3.686 -23.219 -12.945 1 97.69 103 MET A O 1
ATOM 815 N N . ALA A 1 104 ? -2.602 -21.297 -13.375 1 96.75 104 ALA A N 1
ATOM 816 C CA . ALA A 1 104 ? -3.234 -21.109 -14.672 1 96.75 104 ALA A CA 1
ATOM 817 C C . ALA A 1 104 ? -2.934 -22.281 -15.602 1 96.75 104 ALA A C 1
ATOM 819 O O . ALA A 1 104 ? -3.746 -22.625 -16.469 1 96.75 104 ALA A O 1
ATOM 820 N N . ASP A 1 105 ? -1.795 -22.891 -15.422 1 96.25 105 ASP A N 1
ATOM 821 C CA . ASP A 1 105 ? -1.362 -24 -16.266 1 96.25 105 ASP A CA 1
ATOM 822 C C . ASP A 1 105 ? -1.969 -25.312 -15.789 1 96.25 105 ASP A C 1
ATOM 824 O O . ASP A 1 105 ? -2.488 -26.094 -16.594 1 96.25 105 ASP A O 1
ATOM 828 N N . VAL A 1 106 ? -1.96 -25.578 -14.539 1 96.56 106 VAL A N 1
ATOM 829 C CA . VAL A 1 106 ? -2.232 -26.922 -14.055 1 96.56 106 VAL A CA 1
ATOM 830 C C . VAL A 1 106 ? -3.686 -27.031 -13.594 1 96.56 106 VAL A C 1
ATOM 832 O O . VAL A 1 106 ? -4.238 -28.125 -13.5 1 96.56 106 VAL A O 1
ATOM 835 N N . ALA A 1 107 ? -4.281 -25.938 -13.227 1 98.06 107 ALA A N 1
ATOM 836 C CA . ALA A 1 107 ? -5.656 -25.906 -12.727 1 98.06 107 ALA A CA 1
ATOM 837 C C . ALA A 1 107 ? -6.41 -24.703 -13.273 1 98.06 107 ALA A C 1
ATOM 839 O O . ALA A 1 107 ? -6.902 -23.875 -12.5 1 98.06 107 ALA A O 1
ATOM 840 N N . PRO A 1 108 ? -6.578 -24.625 -14.578 1 97.56 108 PRO A N 1
ATOM 841 C CA . PRO A 1 108 ? -7.238 -23.469 -15.195 1 97.56 108 PRO A CA 1
ATOM 842 C C . PRO A 1 108 ? -8.703 -23.344 -14.773 1 97.56 108 PRO A C 1
ATOM 844 O O . PRO A 1 108 ? -9.312 -22.297 -15 1 97.56 108 PRO A O 1
ATOM 847 N N . ASP A 1 109 ? -9.219 -24.328 -14.18 1 98.06 109 ASP A N 1
ATOM 848 C CA . ASP A 1 109 ? -10.617 -24.312 -13.75 1 98.06 109 ASP A CA 1
ATOM 849 C C . ASP A 1 109 ? -10.773 -23.547 -12.438 1 98.06 109 ASP A C 1
ATOM 851 O O . ASP A 1 109 ? -11.891 -23.188 -12.055 1 98.06 109 ASP A O 1
ATOM 855 N N . VAL A 1 110 ? -9.68 -23.328 -11.758 1 98.56 110 VAL A N 1
ATOM 856 C CA . VAL A 1 110 ? -9.719 -22.625 -10.469 1 98.56 110 VAL A CA 1
ATOM 857 C C . VAL A 1 110 ? -9.578 -21.125 -10.695 1 98.56 110 VAL A C 1
ATOM 859 O O . VAL A 1 110 ? -8.562 -20.656 -11.219 1 98.56 110 VAL A O 1
ATOM 862 N N . GLU A 1 111 ? -10.594 -20.359 -10.273 1 98 111 GLU A N 1
ATOM 863 C CA . GLU A 1 111 ? -10.508 -18.906 -10.344 1 98 111 GLU A CA 1
ATOM 864 C C . GLU A 1 111 ? -9.555 -18.359 -9.289 1 98 111 GLU A C 1
ATOM 866 O O . GLU A 1 111 ? -9.5 -18.875 -8.164 1 98 111 GLU A O 1
ATOM 871 N N . VAL A 1 112 ? -8.836 -17.328 -9.695 1 98.31 112 VAL A N 1
ATOM 872 C CA . VAL A 1 112 ? -7.867 -16.734 -8.781 1 98.31 112 VAL A CA 1
ATOM 873 C C . VAL A 1 112 ? -8.141 -15.234 -8.633 1 98.31 112 VAL A C 1
ATOM 875 O O . VAL A 1 112 ? -8.336 -14.531 -9.633 1 98.31 112 VAL A O 1
ATOM 878 N N . GLU A 1 113 ? -8.211 -14.742 -7.441 1 97.81 113 GLU A N 1
ATOM 879 C CA . GLU A 1 113 ? -8.336 -13.328 -7.102 1 97.81 113 GLU A CA 1
ATOM 880 C C . GLU A 1 113 ? -7.352 -12.93 -6.012 1 97.81 113 GLU A C 1
ATOM 882 O O . GLU A 1 113 ? -6.902 -13.773 -5.234 1 97.81 113 GLU A O 1
ATOM 887 N N . THR A 1 114 ? -7.039 -11.656 -6.039 1 98.75 114 THR A N 1
ATOM 888 C CA . THR A 1 114 ? -6.129 -11.219 -4.984 1 98.75 114 THR A CA 1
ATOM 889 C C . THR A 1 114 ? -6.781 -10.141 -4.117 1 98.75 114 THR A C 1
ATOM 891 O O . THR A 1 114 ? -7.648 -9.398 -4.586 1 98.75 114 THR A O 1
ATOM 894 N N . VAL A 1 115 ? -6.41 -10.133 -2.879 1 98.81 115 VAL A N 1
ATOM 895 C CA . VAL A 1 115 ? -6.738 -9.094 -1.904 1 98.81 115 VAL A CA 1
ATOM 896 C C . VAL A 1 115 ? -5.48 -8.312 -1.54 1 98.81 115 VAL A C 1
ATOM 898 O O . VAL A 1 115 ? -4.527 -8.875 -0.993 1 98.81 115 VAL A O 1
ATOM 901 N N . PRO A 1 116 ? -5.473 -7.004 -1.844 1 98.88 116 PRO A N 1
ATOM 902 C CA . PRO A 1 116 ? -4.258 -6.242 -1.545 1 98.88 116 PRO A CA 1
ATOM 903 C C . PRO A 1 116 ? -3.957 -6.172 -0.049 1 98.88 116 PRO A C 1
ATOM 905 O O . PRO A 1 116 ? -4.871 -6.277 0.773 1 98.88 116 PRO A O 1
ATOM 908 N N . GLY A 1 117 ? -2.703 -6.098 0.307 1 98.81 117 GLY A N 1
ATOM 909 C CA . GLY A 1 117 ? -2.24 -5.844 1.662 1 98.81 117 GLY A CA 1
ATOM 910 C C . GLY A 1 117 ? -1.394 -4.594 1.779 1 98.81 117 GLY A C 1
ATOM 911 O O . GLY A 1 117 ? -0.999 -4.008 0.769 1 98.81 117 GLY A O 1
ATOM 912 N N . ILE A 1 118 ? -1.158 -4.188 2.996 1 98.75 118 ILE A N 1
ATOM 913 C CA . ILE A 1 118 ? -0.259 -3.068 3.246 1 98.75 118 ILE A CA 1
ATOM 914 C C . ILE A 1 118 ? 1.165 -3.447 2.848 1 98.75 118 ILE A C 1
ATOM 916 O O . ILE A 1 118 ? 1.859 -4.145 3.592 1 98.75 118 ILE A O 1
ATOM 920 N N . SER A 1 119 ? 1.607 -2.967 1.738 1 98 119 SER A N 1
ATOM 921 C CA . SER A 1 119 ? 2.93 -3.293 1.212 1 98 119 SER A CA 1
ATOM 922 C C . SER A 1 119 ? 4.023 -2.559 1.979 1 98 119 SER A C 1
ATOM 924 O O . SER A 1 119 ? 3.807 -1.451 2.475 1 98 119 SER A O 1
ATOM 926 N N . SER A 1 120 ? 5.199 -3.201 2.033 1 97 120 SER A N 1
ATOM 927 C CA . SER A 1 120 ? 6.352 -2.518 2.615 1 97 120 SER A CA 1
ATOM 928 C C . SER A 1 120 ? 6.703 -1.26 1.826 1 97 120 SER A C 1
ATOM 930 O O . SER A 1 120 ? 7.281 -0.319 2.373 1 97 120 SER A O 1
ATOM 932 N N . ILE A 1 121 ? 6.289 -1.208 0.551 1 97.81 121 ILE A N 1
ATOM 933 C CA . ILE A 1 121 ? 6.582 -0.099 -0.35 1 97.81 121 ILE A CA 1
ATOM 934 C C . ILE A 1 121 ? 6.008 1.196 0.221 1 97.81 121 ILE A C 1
ATOM 936 O O . ILE A 1 121 ? 6.703 2.211 0.296 1 97.81 121 ILE A O 1
ATOM 940 N N . THR A 1 122 ? 4.75 1.103 0.656 1 97.56 122 THR A N 1
ATOM 941 C CA . THR A 1 122 ? 4.098 2.324 1.113 1 97.56 122 THR A CA 1
ATOM 942 C C . THR A 1 122 ? 4.156 2.432 2.635 1 97.56 122 THR A C 1
ATOM 944 O O . THR A 1 122 ? 4.293 3.527 3.18 1 97.56 122 THR A O 1
ATOM 947 N N . SER A 1 123 ? 4.188 1.329 3.316 1 97.69 123 SER A N 1
ATOM 948 C CA . SER A 1 123 ? 4.016 1.377 4.766 1 97.69 123 SER A CA 1
ATOM 949 C C . SER A 1 123 ? 5.297 1.826 5.457 1 97.69 123 SER A C 1
ATOM 951 O O . SER A 1 123 ? 5.27 2.23 6.625 1 97.69 123 SER A O 1
ATOM 953 N N . CYS A 1 124 ? 6.438 1.722 4.824 1 98.25 124 CYS A N 1
ATOM 954 C CA . CYS A 1 124 ? 7.691 2.09 5.469 1 98.25 124 CYS A CA 1
ATOM 955 C C . CYS A 1 124 ? 7.676 3.551 5.902 1 98.25 124 CYS A C 1
ATOM 957 O O . CYS A 1 124 ? 8.266 3.908 6.922 1 98.25 124 CYS A O 1
ATOM 959 N N . ALA A 1 125 ? 6.977 4.387 5.145 1 98.5 125 ALA A N 1
ATOM 960 C CA . ALA A 1 125 ? 6.938 5.816 5.434 1 98.5 125 ALA A CA 1
ATOM 961 C C . ALA A 1 125 ? 6.336 6.082 6.812 1 98.5 125 ALA A C 1
ATOM 963 O O . ALA A 1 125 ? 6.781 6.984 7.527 1 98.5 125 ALA A O 1
ATOM 964 N N . ALA A 1 126 ? 5.359 5.309 7.164 1 98.38 126 ALA A N 1
ATOM 965 C CA . ALA A 1 126 ? 4.695 5.484 8.453 1 98.38 126 ALA A CA 1
ATOM 966 C C . ALA A 1 126 ? 5.676 5.266 9.609 1 98.38 126 ALA A C 1
ATOM 968 O O . ALA A 1 126 ? 5.668 6.016 10.586 1 98.38 126 ALA A O 1
ATOM 969 N N . ARG A 1 127 ? 6.543 4.289 9.5 1 97.88 127 ARG A N 1
ATOM 970 C CA . ARG A 1 127 ? 7.48 3.941 10.562 1 97.88 127 ARG A CA 1
ATOM 971 C C . ARG A 1 127 ? 8.695 4.867 10.547 1 97.88 127 ARG A C 1
ATOM 973 O O . ARG A 1 127 ? 9.227 5.215 11.602 1 97.88 127 ARG A O 1
ATOM 980 N N . MET A 1 128 ? 9.039 5.285 9.352 1 97.81 128 MET A N 1
ATOM 981 C CA . MET A 1 128 ? 10.234 6.117 9.227 1 97.81 128 MET A CA 1
ATOM 982 C C . MET A 1 128 ? 9.906 7.578 9.508 1 97.81 128 MET A C 1
ATOM 984 O O . MET A 1 128 ? 10.812 8.406 9.609 1 97.81 128 MET A O 1
ATOM 988 N N . GLY A 1 129 ? 8.625 7.879 9.609 1 96.31 129 GLY A N 1
ATOM 989 C CA . GLY A 1 129 ? 8.227 9.266 9.812 1 96.31 129 GLY A CA 1
ATOM 990 C C . GLY A 1 129 ? 8.484 10.141 8.609 1 96.31 129 GLY A C 1
ATOM 991 O O . GLY A 1 129 ? 8.867 11.305 8.75 1 96.31 129 GLY A O 1
ATOM 992 N N . THR A 1 130 ? 8.375 9.562 7.449 1 97.12 130 THR A N 1
ATOM 993 C CA . THR A 1 130 ? 8.641 10.289 6.215 1 97.12 130 THR A CA 1
ATOM 994 C C . THR A 1 130 ? 7.375 10.391 5.363 1 97.12 130 THR A C 1
ATOM 996 O O . THR A 1 130 ? 6.336 9.844 5.723 1 97.12 130 THR A O 1
ATOM 999 N N . ALA A 1 131 ? 7.457 11.156 4.305 1 97.56 131 ALA A N 1
ATOM 1000 C CA . ALA A 1 131 ? 6.391 11.305 3.318 1 97.56 131 ALA A CA 1
ATOM 1001 C C . ALA A 1 131 ? 6.957 11.344 1.901 1 97.56 131 ALA A C 1
ATOM 1003 O O . ALA A 1 131 ? 8.102 11.766 1.694 1 97.56 131 ALA A O 1
ATOM 1004 N N . VAL A 1 132 ? 6.227 10.875 0.986 1 98.31 132 VAL A N 1
ATOM 1005 C CA . VAL A 1 132 ? 6.527 10.969 -0.439 1 98.31 132 VAL A CA 1
ATOM 1006 C C . VAL A 1 132 ? 5.527 11.891 -1.123 1 98.31 132 VAL A C 1
ATOM 1008 O O . VAL A 1 132 ? 4.34 11.57 -1.218 1 98.31 132 VAL A O 1
ATOM 1011 N N . GLU A 1 133 ? 6.043 12.977 -1.646 1 97 133 GLU A N 1
ATOM 1012 C CA . GLU A 1 133 ? 5.141 14.039 -2.076 1 97 133 GLU A CA 1
ATOM 1013 C C . GLU A 1 133 ? 5.184 14.219 -3.592 1 97 133 GLU A C 1
ATOM 1015 O O . GLU A 1 133 ? 4.371 14.953 -4.156 1 97 133 GLU A O 1
ATOM 1020 N N . THR A 1 134 ? 6.184 13.68 -4.254 1 97.75 134 THR A N 1
ATOM 1021 C CA . THR A 1 134 ? 6.332 13.719 -5.703 1 97.75 134 THR A CA 1
ATOM 1022 C C . THR A 1 134 ? 6.621 12.328 -6.258 1 97.75 134 THR A C 1
ATOM 1024 O O . THR A 1 134 ? 6.668 11.352 -5.504 1 97.75 134 THR A O 1
ATOM 1027 N N . SER A 1 135 ? 6.734 12.219 -7.586 1 98.5 135 SER A N 1
ATOM 1028 C CA . SER A 1 135 ?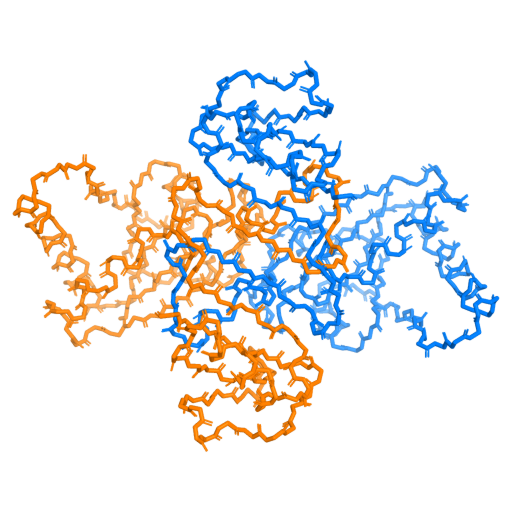 7.008 10.945 -8.25 1 98.5 135 SER A CA 1
ATOM 1029 C C . SER A 1 135 ? 8.242 10.273 -7.652 1 98.5 135 SER A C 1
ATOM 1031 O O . SER A 1 135 ? 9.133 10.945 -7.137 1 98.5 135 SER A O 1
ATOM 1033 N N . PHE A 1 136 ? 8.234 8.922 -7.707 1 98.69 136 PHE A N 1
ATOM 1034 C CA . PHE A 1 136 ? 9.328 8.195 -7.074 1 98.69 136 PHE A CA 1
ATOM 1035 C C . PHE A 1 136 ? 9.562 6.855 -7.762 1 98.69 136 PHE A C 1
ATOM 1037 O O . PHE A 1 136 ? 8.789 6.457 -8.641 1 98.69 136 PHE A O 1
ATOM 1044 N N . GLU A 1 137 ? 10.664 6.203 -7.426 1 98.38 137 GLU A N 1
ATOM 1045 C CA . GLU A 1 137 ? 11.023 4.887 -7.945 1 98.38 137 GLU A CA 1
ATOM 1046 C C . GLU A 1 137 ? 11.086 3.854 -6.824 1 98.38 137 GLU A C 1
ATOM 1048 O O . GLU A 1 137 ? 11.438 4.18 -5.688 1 98.38 137 GLU A O 1
ATOM 1053 N N . VAL A 1 138 ? 10.727 2.672 -7.145 1 98.81 138 VAL A N 1
ATOM 1054 C CA . VAL A 1 138 ? 10.859 1.522 -6.254 1 98.81 138 VAL A CA 1
ATOM 1055 C C . VAL A 1 138 ? 11.812 0.5 -6.867 1 98.81 138 VAL A C 1
ATOM 1057 O O . VAL A 1 138 ? 11.617 0.062 -8.008 1 98.81 138 VAL A O 1
ATOM 1060 N N . HIS A 1 139 ? 12.789 0.123 -6.109 1 98.31 139 HIS A N 1
ATOM 1061 C CA . HIS A 1 139 ? 13.805 -0.813 -6.586 1 98.31 139 HIS A CA 1
ATOM 1062 C C . HIS A 1 139 ? 13.828 -2.078 -5.734 1 98.31 139 HIS A C 1
ATOM 1064 O O . HIS A 1 139 ? 13.672 -2.012 -4.512 1 98.31 139 HIS A O 1
ATOM 1070 N N . ASP A 1 140 ? 14.062 -3.205 -6.395 1 94.69 140 ASP A N 1
ATOM 1071 C CA . ASP A 1 140 ? 14.164 -4.473 -5.676 1 94.69 140 ASP A CA 1
ATOM 1072 C C . ASP A 1 140 ? 15.625 -4.906 -5.535 1 94.69 140 ASP A C 1
ATOM 1074 O O . ASP A 1 140 ? 15.906 -6.047 -5.168 1 94.69 140 ASP A O 1
ATOM 1078 N N . GLY A 1 141 ? 16.578 -4.031 -5.934 1 85.38 141 GLY A N 1
ATOM 1079 C CA . GLY A 1 141 ? 18 -4.277 -5.742 1 85.38 141 GLY A CA 1
ATOM 1080 C C . GLY A 1 141 ? 18.688 -4.812 -6.984 1 85.38 141 GLY A C 1
ATOM 1081 O O . GLY A 1 141 ? 19.891 -4.664 -7.145 1 85.38 141 GLY A O 1
ATOM 1082 N N . VAL A 1 142 ? 17.906 -5.395 -7.984 1 85.44 142 VAL A N 1
ATOM 1083 C CA . VAL A 1 142 ? 18.625 -6.125 -9.023 1 85.44 142 VAL A CA 1
ATOM 1084 C C . VAL A 1 142 ? 18.031 -5.805 -10.391 1 85.44 142 VAL A C 1
ATOM 1086 O O . VAL A 1 142 ? 18.719 -5.836 -11.406 1 85.44 142 VAL A O 1
ATOM 1089 N N . SER A 1 143 ? 16.828 -5.473 -10.406 1 91.88 143 SER A N 1
ATOM 1090 C CA . SER A 1 143 ? 16.156 -5.465 -11.695 1 91.88 143 SER A CA 1
ATOM 1091 C C . SER A 1 143 ? 16.094 -4.059 -12.281 1 91.88 143 SER A C 1
ATOM 1093 O O . SER A 1 143 ? 16.188 -3.072 -11.547 1 91.88 143 SER A O 1
ATOM 1095 N N . ASP A 1 144 ? 15.938 -3.992 -13.594 1 96.06 144 ASP A N 1
ATOM 1096 C CA . ASP A 1 144 ? 15.625 -2.746 -14.281 1 96.06 144 ASP A CA 1
ATOM 1097 C C . ASP A 1 144 ? 14.18 -2.326 -14.031 1 96.06 144 ASP A C 1
ATOM 1099 O O . ASP A 1 144 ? 13.359 -3.135 -13.594 1 96.06 144 ASP A O 1
ATOM 1103 N N . ILE A 1 145 ? 13.938 -1.09 -14.297 1 97.88 145 ILE A N 1
ATOM 1104 C CA . ILE A 1 145 ? 12.578 -0.57 -14.203 1 97.88 145 ILE A CA 1
ATOM 1105 C C . ILE A 1 145 ? 11.773 -1.025 -15.422 1 97.88 145 ILE A C 1
ATOM 1107 O O . ILE A 1 145 ? 12.086 -0.652 -16.547 1 97.88 145 ILE A O 1
ATOM 1111 N N . ASN A 1 146 ? 10.727 -1.82 -15.164 1 98.5 146 ASN A N 1
ATOM 1112 C CA . ASN A 1 146 ? 9.953 -2.344 -16.281 1 98.5 146 ASN A CA 1
ATOM 1113 C C . ASN A 1 146 ? 8.461 -2.059 -16.109 1 98.5 146 ASN A C 1
ATOM 1115 O O . ASN A 1 146 ? 7.656 -2.41 -16.969 1 98.5 146 ASN A O 1
ATOM 1119 N N . TYR A 1 147 ? 8.094 -1.449 -15.031 1 98.75 147 TYR A N 1
ATOM 1120 C CA . TYR A 1 147 ? 6.684 -1.171 -14.789 1 98.75 147 TYR A CA 1
ATOM 1121 C C . TYR A 1 147 ? 6.473 0.294 -14.422 1 98.75 147 TYR A C 1
ATOM 1123 O O . TYR A 1 147 ? 7.387 0.956 -13.93 1 98.75 147 TYR A O 1
ATOM 1131 N N . LEU A 1 148 ? 5.27 0.757 -14.727 1 98.31 148 LEU A N 1
ATOM 1132 C CA . LEU A 1 148 ? 4.844 2.133 -14.5 1 98.31 148 LEU A CA 1
ATOM 1133 C C . LEU A 1 148 ? 3.463 2.174 -13.852 1 98.31 148 LEU A C 1
ATOM 1135 O O . LEU A 1 148 ? 2.555 1.449 -14.266 1 98.31 148 LEU A O 1
ATOM 1139 N N . ILE A 1 149 ? 3.322 2.889 -12.797 1 98.75 149 ILE A N 1
ATOM 1140 C CA . ILE A 1 149 ? 2.033 3.262 -12.227 1 98.75 149 ILE A CA 1
ATOM 1141 C C . ILE A 1 149 ? 1.878 4.781 -12.25 1 98.75 149 ILE A C 1
ATOM 1143 O O . ILE A 1 149 ? 2.545 5.492 -11.492 1 98.75 149 ILE A O 1
ATOM 1147 N N . HIS A 1 150 ? 1.033 5.277 -13.141 1 98.5 150 HIS A N 1
ATOM 1148 C CA . HIS A 1 150 ? 0.791 6.711 -13.281 1 98.5 150 HIS A CA 1
ATOM 1149 C C . HIS A 1 150 ? -0.555 7.102 -12.688 1 98.5 150 HIS A C 1
ATOM 1151 O O . HIS A 1 150 ? -1.606 6.738 -13.211 1 98.5 150 HIS A O 1
ATOM 1157 N N . LEU A 1 151 ? -0.481 7.828 -11.609 1 98.06 151 LEU A N 1
ATOM 1158 C CA . LEU A 1 151 ? -1.689 8.273 -10.922 1 98.06 151 LEU A CA 1
ATOM 1159 C C . LEU A 1 151 ? -2.246 9.539 -11.57 1 98.06 151 LEU A C 1
ATOM 1161 O O . LEU A 1 151 ? -1.529 10.242 -12.289 1 98.06 151 LEU A O 1
ATOM 1165 N N . LYS A 1 152 ? -3.549 9.781 -11.289 1 96.56 152 LYS A N 1
ATOM 1166 C CA . LYS A 1 152 ? -4.203 10.992 -11.773 1 96.56 152 LYS A CA 1
ATOM 1167 C C . LYS A 1 152 ? -3.994 11.172 -13.273 1 96.56 152 LYS A C 1
ATOM 1169 O O . LYS A 1 152 ? -3.545 12.227 -13.727 1 96.56 152 LYS A O 1
ATOM 1174 N N . ALA A 1 153 ? -4.309 10.172 -14.016 1 97 153 ALA A N 1
ATOM 1175 C CA . ALA A 1 153 ? -4.051 10.117 -15.453 1 97 153 ALA A CA 1
ATOM 1176 C C . ALA A 1 153 ? -5.105 10.898 -16.234 1 97 153 ALA A C 1
ATOM 1178 O O . ALA A 1 153 ? -5.906 10.32 -16.969 1 97 153 ALA A O 1
ATOM 1179 N N . ARG A 1 154 ? -5 12.141 -16.219 1 96 154 ARG A N 1
ATOM 1180 C CA . ARG A 1 154 ? -5.992 13.031 -16.812 1 96 154 ARG A CA 1
ATOM 1181 C C . ARG A 1 154 ? -5.922 12.977 -18.328 1 96 154 ARG A C 1
ATOM 1183 O O . ARG A 1 154 ? -6.918 13.227 -19.016 1 96 154 ARG A O 1
ATOM 1190 N N . HIS A 1 155 ? -4.75 12.727 -18.875 1 97.12 155 HIS A N 1
ATOM 1191 C CA . HIS A 1 155 ? -4.523 12.602 -20.312 1 97.12 155 HIS A CA 1
ATOM 1192 C C . HIS A 1 155 ? -3.832 11.281 -20.641 1 97.12 155 HIS A C 1
ATOM 1194 O O . HIS A 1 155 ? -2.672 11.273 -21.062 1 97.12 155 HIS A O 1
ATOM 1200 N N . PRO A 1 156 ? -4.641 10.211 -20.594 1 97.94 156 PRO A N 1
ATOM 1201 C CA . PRO A 1 156 ? -4.051 8.875 -20.672 1 97.94 156 PRO A CA 1
ATOM 1202 C C . PRO A 1 156 ? -3.291 8.641 -21.984 1 97.94 156 PRO A C 1
ATOM 1204 O O . PRO A 1 156 ? -2.205 8.055 -21.969 1 97.94 156 PRO A O 1
ATOM 1207 N N . GLN A 1 157 ? -3.842 9.102 -23.047 1 98.19 157 GLN A N 1
ATOM 1208 C CA . GLN A 1 157 ? -3.188 8.852 -24.328 1 98.19 157 GLN A CA 1
ATOM 1209 C C . GLN A 1 157 ? -1.849 9.57 -24.422 1 98.19 157 GLN A C 1
ATOM 1211 O O . GLN A 1 157 ? -0.892 9.055 -25 1 98.19 157 GLN A O 1
ATOM 1216 N N . GLU A 1 158 ? -1.793 10.773 -23.906 1 97.69 158 GLU A N 1
ATOM 1217 C CA . GLU A 1 158 ? -0.521 11.484 -23.859 1 97.69 158 GLU A CA 1
ATOM 1218 C C . GLU A 1 158 ? 0.504 10.742 -23 1 97.69 158 GLU A C 1
ATOM 1220 O O . GLU A 1 158 ? 1.678 10.656 -23.375 1 97.69 158 GLU A O 1
ATOM 1225 N N . ILE A 1 159 ? 0.04 10.289 -21.859 1 97.75 159 ILE A N 1
ATOM 1226 C CA . ILE A 1 159 ? 0.895 9.508 -20.969 1 97.75 159 ILE A CA 1
ATOM 1227 C C . ILE A 1 159 ? 1.424 8.281 -21.719 1 97.75 159 ILE A C 1
ATOM 1229 O O . ILE A 1 159 ? 2.625 7.996 -21.688 1 97.75 159 ILE A O 1
ATOM 1233 N N . ILE A 1 160 ? 0.571 7.582 -22.391 1 98.12 160 ILE A N 1
ATOM 1234 C CA . ILE A 1 160 ? 0.908 6.363 -23.109 1 98.12 160 ILE A CA 1
ATOM 1235 C C . ILE A 1 160 ? 1.948 6.668 -24.188 1 98.12 160 ILE A C 1
ATOM 1237 O O . ILE A 1 160 ? 2.975 5.988 -24.281 1 98.12 160 ILE A O 1
ATOM 1241 N N . LYS A 1 161 ? 1.693 7.668 -24.969 1 97.81 161 LYS A N 1
ATOM 1242 C CA . LYS A 1 161 ? 2.623 8.039 -26.031 1 97.81 161 LYS A CA 1
ATOM 1243 C C . LYS A 1 161 ? 4.008 8.344 -25.469 1 97.81 161 LYS A C 1
ATOM 1245 O O . LYS A 1 161 ? 5.02 7.926 -26.047 1 97.81 161 LYS A O 1
ATOM 1250 N N . ARG A 1 162 ? 4.031 9.07 -24.422 1 97.12 162 ARG A N 1
ATOM 1251 C CA . ARG A 1 162 ? 5.297 9.406 -23.781 1 97.12 162 ARG A CA 1
ATOM 1252 C C . ARG A 1 162 ? 6.059 8.148 -23.375 1 97.12 162 ARG A C 1
ATOM 1254 O O . ARG A 1 162 ? 7.25 8.016 -23.672 1 97.12 162 ARG A O 1
ATOM 1261 N N . PHE A 1 163 ? 5.371 7.227 -22.781 1 97.5 163 PHE A N 1
ATOM 1262 C CA . PHE A 1 163 ? 6.074 6.09 -22.188 1 97.5 163 PHE A CA 1
ATOM 1263 C C . PHE A 1 163 ? 6.316 5.008 -23.234 1 97.5 163 PHE A C 1
ATOM 1265 O O . PHE A 1 163 ? 7.172 4.141 -23.047 1 97.5 163 PHE A O 1
ATOM 1272 N N . GLU A 1 164 ? 5.602 4.996 -24.281 1 98.12 164 GLU A N 1
ATOM 1273 C CA . GLU A 1 164 ? 5.953 4.145 -25.406 1 98.12 164 GLU A CA 1
ATOM 1274 C C . GLU A 1 164 ? 7.367 4.438 -25.906 1 98.12 164 GLU A C 1
ATOM 1276 O O . GLU A 1 164 ? 8.102 3.523 -26.281 1 98.12 164 GLU A O 1
ATOM 1281 N N . LYS A 1 165 ? 7.695 5.676 -25.922 1 98.06 165 LYS A N 1
ATOM 1282 C CA . LYS A 1 165 ? 9.031 6.086 -26.344 1 98.06 165 LYS A CA 1
ATOM 1283 C C . LYS A 1 165 ? 10.102 5.539 -25.406 1 98.06 165 LYS A C 1
ATOM 1285 O O . LYS A 1 165 ? 11.273 5.449 -25.781 1 98.06 165 LYS A O 1
ATOM 1290 N N . GLU A 1 166 ? 9.695 5.223 -24.234 1 97.12 166 GLU A N 1
ATOM 1291 C CA . GLU A 1 166 ? 10.633 4.703 -23.25 1 97.12 166 GLU A CA 1
ATOM 1292 C C . GLU A 1 166 ? 10.641 3.178 -23.234 1 97.12 166 GLU A C 1
ATOM 1294 O O . GLU A 1 166 ? 11.25 2.561 -22.359 1 97.12 166 GLU A O 1
ATOM 1299 N N . GLY A 1 167 ? 9.883 2.559 -24.047 1 98.06 167 GLY A N 1
ATOM 1300 C CA . GLY A 1 167 ? 9.961 1.118 -24.234 1 98.06 167 GLY A CA 1
ATOM 1301 C C . GLY A 1 167 ? 8.773 0.374 -23.656 1 98.06 167 GLY A C 1
ATOM 1302 O O . GLY A 1 167 ? 8.688 -0.852 -23.766 1 98.06 167 GLY A O 1
ATOM 1303 N N . TYR A 1 168 ? 7.832 1.11 -23.062 1 98.19 168 TYR A N 1
ATOM 1304 C CA . TYR A 1 168 ? 6.621 0.464 -22.578 1 98.19 168 TYR A CA 1
ATOM 1305 C C . TYR A 1 168 ? 5.707 0.069 -23.734 1 98.19 168 TYR A C 1
ATOM 1307 O O . TYR A 1 168 ? 5.543 0.828 -24.688 1 98.19 168 TYR A O 1
ATOM 1315 N N . THR A 1 169 ? 5.039 -1.166 -23.594 1 97.94 169 THR A N 1
ATOM 1316 C CA . THR A 1 169 ? 4.262 -1.659 -24.734 1 97.94 169 THR A CA 1
ATOM 1317 C C . THR A 1 169 ? 2.867 -2.086 -24.281 1 97.94 169 THR A C 1
ATOM 1319 O O . THR A 1 169 ? 1.952 -2.197 -25.094 1 97.94 169 THR A O 1
ATOM 1322 N N . GLU A 1 170 ? 2.695 -2.453 -23.109 1 98.19 170 GLU A N 1
ATOM 1323 C CA . GLU A 1 170 ? 1.4 -2.846 -22.562 1 98.19 170 GLU A CA 1
ATOM 1324 C C . GLU A 1 170 ? 0.859 -1.783 -21.609 1 98.19 170 GLU A C 1
ATOM 1326 O O . GLU A 1 170 ? 1.591 -1.273 -20.766 1 98.19 170 GLU A O 1
ATOM 1331 N N . PHE A 1 171 ? -0.422 -1.477 -21.828 1 98.56 171 PHE A N 1
ATOM 1332 C CA . PHE A 1 171 ? -1.023 -0.445 -20.984 1 98.56 171 PHE A CA 1
ATOM 1333 C C . PHE A 1 171 ? -2.416 -0.861 -20.531 1 98.56 171 PHE A C 1
ATOM 1335 O O . PHE A 1 171 ? -3.15 -1.513 -21.281 1 98.56 171 PHE A O 1
ATOM 1342 N N . ILE A 1 172 ? -2.766 -0.534 -19.344 1 98.75 172 ILE A N 1
ATOM 1343 C CA . ILE A 1 172 ? -4.109 -0.643 -18.781 1 98.75 172 ILE A CA 1
ATOM 1344 C C . ILE A 1 172 ? -4.52 0.694 -18.172 1 98.75 172 ILE A C 1
ATOM 1346 O O . ILE A 1 172 ? -3.719 1.356 -17.516 1 98.75 172 ILE A O 1
ATOM 1350 N N . PHE A 1 173 ? -5.699 1.144 -18.484 1 98.69 173 PHE A N 1
ATOM 1351 C CA . PHE A 1 173 ? -6.293 2.332 -17.875 1 98.69 173 PHE A CA 1
ATOM 1352 C C . PHE A 1 173 ? -7.434 1.954 -16.938 1 98.69 173 PHE A C 1
ATOM 1354 O O . PHE A 1 173 ? -8.234 1.069 -17.25 1 98.69 173 PHE A O 1
ATOM 1361 N N . ALA A 1 174 ? -7.473 2.588 -15.789 1 98.44 174 ALA A N 1
ATOM 1362 C CA . ALA A 1 174 ? -8.547 2.311 -14.844 1 98.44 174 ALA A CA 1
ATOM 1363 C C . ALA A 1 174 ? -9.031 3.592 -14.172 1 98.44 174 ALA A C 1
ATOM 1365 O O . ALA A 1 174 ? -8.25 4.527 -13.977 1 98.44 174 ALA A O 1
ATOM 1366 N N . GLU A 1 175 ? -10.328 3.635 -13.789 1 97.56 175 GLU A N 1
ATOM 1367 C CA . GLU A 1 175 ? -10.938 4.742 -13.055 1 97.56 175 GLU A CA 1
ATOM 1368 C C . GLU A 1 175 ? -11.781 4.234 -11.891 1 97.56 175 GLU A C 1
ATOM 1370 O O . GLU A 1 175 ? -12.461 3.213 -12.008 1 97.56 175 GLU A O 1
ATOM 1375 N N . ARG A 1 176 ? -11.719 4.965 -10.797 1 96.38 176 ARG A N 1
ATOM 1376 C CA . ARG A 1 176 ? -12.586 4.758 -9.641 1 96.38 176 ARG A CA 1
ATOM 1377 C C . ARG A 1 176 ? -12.562 3.301 -9.195 1 96.38 176 ARG A C 1
ATOM 1379 O O . ARG A 1 176 ? -13.617 2.678 -9.031 1 96.38 176 ARG A O 1
ATOM 1386 N N . LEU A 1 177 ? -11.312 2.766 -9.148 1 97.19 177 LEU A N 1
ATOM 1387 C CA . LEU A 1 177 ? -11.125 1.39 -8.703 1 97.19 177 LEU A CA 1
ATOM 1388 C C . LEU A 1 177 ? -11.711 1.182 -7.312 1 97.19 177 LEU A C 1
ATOM 1390 O O . LEU A 1 177 ? -11.688 2.094 -6.48 1 97.19 177 LEU A O 1
ATOM 1394 N N . PHE A 1 178 ? -12.273 -0.024 -7.035 1 96.62 178 PHE A N 1
ATOM 1395 C CA . PHE A 1 178 ? -12.828 -0.466 -5.762 1 96.62 178 PHE A CA 1
ATOM 1396 C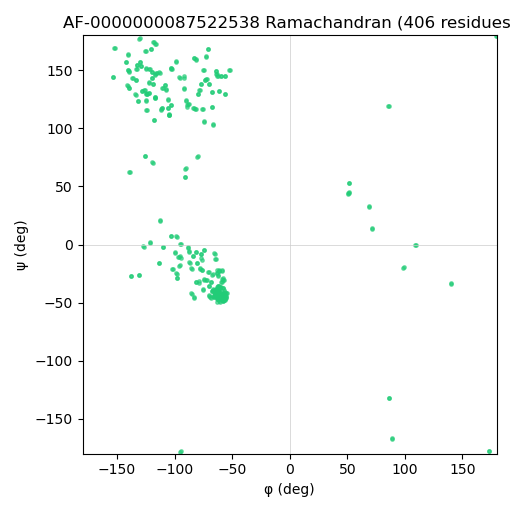 C . PHE A 1 178 ? -14.141 0.251 -5.465 1 96.62 178 PHE A C 1
ATOM 1398 O O . PHE A 1 178 ? -14.602 0.264 -4.32 1 96.62 178 PHE A O 1
ATOM 1405 N N . SER A 1 179 ? -14.758 0.935 -6.484 1 94.06 179 SER A N 1
ATOM 1406 C CA . SER A 1 179 ? -16.078 1.559 -6.348 1 94.06 179 SER A CA 1
ATOM 1407 C C . SER A 1 179 ? -17.078 0.956 -7.324 1 94.06 179 SER A C 1
ATOM 1409 O O . SER A 1 179 ? -16.719 0.134 -8.164 1 94.06 179 SER A O 1
ATOM 1411 N N . ASP A 1 180 ? -18.375 1.393 -7.184 1 93.94 180 ASP A N 1
ATOM 1412 C CA . ASP A 1 180 ? -19.422 0.895 -8.062 1 93.94 180 ASP A CA 1
ATOM 1413 C C . ASP A 1 180 ? -19.312 1.515 -9.453 1 93.94 180 ASP A C 1
ATOM 1415 O O . ASP A 1 180 ? -20 1.091 -10.383 1 93.94 180 ASP A O 1
ATOM 1419 N N . LYS A 1 181 ? -18.406 2.436 -9.656 1 94.88 181 LYS A N 1
ATOM 1420 C CA . LYS A 1 181 ? -18.25 3.102 -10.945 1 94.88 181 LYS A CA 1
ATOM 1421 C C . LYS A 1 181 ? -16.922 2.723 -11.594 1 94.88 181 LYS A C 1
ATOM 1423 O O . LYS A 1 181 ? -16.406 3.447 -12.445 1 94.88 181 LYS A O 1
ATOM 1428 N N . GLU A 1 182 ? -16.406 1.613 -11.133 1 97.62 182 GLU A N 1
ATOM 1429 C CA . GLU A 1 182 ? -15.094 1.146 -11.57 1 97.62 182 GLU A CA 1
ATOM 1430 C C . GLU A 1 182 ? -15.078 0.87 -13.07 1 97.62 182 GLU A C 1
ATOM 1432 O O . GLU A 1 182 ? -16.016 0.261 -13.609 1 97.62 182 GLU A O 1
ATOM 1437 N N . ILE A 1 183 ? -14.047 1.391 -13.727 1 97.31 183 ILE A N 1
ATOM 1438 C CA . ILE A 1 183 ? -13.773 1.107 -15.133 1 97.31 183 ILE A CA 1
ATOM 1439 C C . ILE A 1 183 ? -12.344 0.599 -15.289 1 97.31 183 ILE A C 1
ATOM 1441 O O . ILE A 1 183 ? -11.414 1.145 -14.688 1 97.31 183 ILE A O 1
ATOM 1445 N N . ILE A 1 184 ? -12.18 -0.48 -16.031 1 98.31 184 ILE A N 1
ATOM 1446 C CA . ILE A 1 184 ? -10.859 -1.008 -16.391 1 98.31 184 ILE A CA 1
ATOM 1447 C C . ILE A 1 184 ? -10.805 -1.291 -17.891 1 98.31 184 ILE A C 1
ATOM 1449 O O . ILE A 1 184 ? -11.641 -2.033 -18.422 1 98.31 184 ILE A O 1
ATOM 1453 N N . ILE A 1 185 ? -9.883 -0.7 -18.5 1 98.5 185 ILE A N 1
ATOM 1454 C CA . ILE A 1 185 ? -9.75 -0.812 -19.953 1 98.5 185 ILE A CA 1
ATOM 1455 C C . ILE A 1 185 ? -8.352 -1.308 -20.297 1 98.5 185 ILE A C 1
ATOM 1457 O O . ILE A 1 185 ? -7.355 -0.678 -19.938 1 98.5 185 ILE A O 1
ATOM 1461 N N . LYS A 1 186 ? -8.336 -2.391 -21.016 1 96.56 186 LYS A N 1
ATOM 1462 C CA . LYS A 1 186 ? -7.07 -2.941 -21.5 1 96.56 186 LYS A CA 1
ATOM 1463 C C . LYS A 1 186 ? -6.855 -2.613 -22.984 1 96.56 186 LYS A C 1
ATOM 1465 O O . LYS A 1 186 ? -7.816 -2.477 -23.734 1 96.56 186 LYS A O 1
ATOM 1470 N N . GLY A 1 187 ? -5.625 -2.504 -23.406 1 93.19 187 GLY A N 1
ATOM 1471 C CA . GLY A 1 187 ? -5.285 -2.203 -24.781 1 93.19 187 GLY A CA 1
ATOM 1472 C C . GLY A 1 187 ? -5.262 -0.716 -25.094 1 93.19 187 GLY A C 1
ATOM 1473 O O . GLY A 1 187 ? -6.301 -0.052 -25.031 1 93.19 187 GLY A O 1
ATOM 1474 N N . LYS A 1 188 ? -4.195 -0.249 -25.469 1 93.5 188 LYS A N 1
ATOM 1475 C CA . LYS A 1 188 ? -3.967 1.184 -25.641 1 93.5 188 LYS A CA 1
ATOM 1476 C C . LYS A 1 188 ? -4.969 1.792 -26.609 1 93.5 188 LYS A C 1
ATOM 1478 O O . LYS A 1 188 ? -5.375 2.945 -26.469 1 93.5 188 LYS A O 1
ATOM 1483 N N . GLU A 1 189 ? -5.434 1.063 -27.562 1 94.75 189 GLU A N 1
ATOM 1484 C CA . GLU A 1 189 ? -6.348 1.575 -28.578 1 94.75 189 GLU A CA 1
ATOM 1485 C C . GLU A 1 189 ? -7.723 1.867 -27.984 1 94.75 189 GLU A C 1
ATOM 1487 O O . GLU A 1 189 ? -8.484 2.676 -28.516 1 94.75 189 GLU A O 1
ATOM 1492 N N . ASN A 1 190 ? -8.047 1.228 -26.891 1 96.69 190 ASN A N 1
ATOM 1493 C CA . ASN A 1 190 ? -9.367 1.352 -26.281 1 96.69 190 ASN A CA 1
ATOM 1494 C C . ASN A 1 190 ? -9.367 2.41 -25.172 1 96.69 190 ASN A C 1
ATOM 1496 O O . ASN A 1 190 ? -10.438 2.811 -24.703 1 96.69 190 ASN A O 1
ATOM 1500 N N . ILE A 1 191 ? -8.203 2.885 -24.797 1 97.62 191 ILE A N 1
ATOM 1501 C CA . ILE A 1 191 ? -8.055 3.801 -23.672 1 97.62 191 ILE A CA 1
ATOM 1502 C C . ILE A 1 191 ? -8.453 5.211 -24.094 1 97.62 191 ILE A C 1
ATOM 1504 O O . ILE A 1 191 ? -8.062 5.676 -25.156 1 97.62 191 ILE A O 1
ATOM 1508 N N . PRO A 1 192 ? -9.25 5.891 -23.328 1 97.38 192 PRO A N 1
ATOM 1509 C CA . PRO A 1 192 ? -9.773 7.203 -23.719 1 97.38 192 PRO A CA 1
ATOM 1510 C C . PRO A 1 192 ? -8.703 8.297 -23.703 1 97.38 192 PRO A C 1
ATOM 1512 O O . PRO A 1 192 ? -7.617 8.094 -23.156 1 97.38 192 PRO A O 1
ATOM 1515 N N . GLU A 1 193 ? -9.055 9.445 -24.281 1 97.19 193 GLU A N 1
ATOM 1516 C CA . GLU A 1 193 ? -8.164 10.594 -24.328 1 97.19 193 GLU A CA 1
ATOM 1517 C C . GLU A 1 193 ? -8.156 11.336 -23 1 97.19 193 GLU A C 1
ATOM 1519 O O . GLU A 1 193 ? -7.152 11.945 -22.625 1 97.19 193 GLU A O 1
ATOM 1524 N N . GLU A 1 194 ? -9.312 11.297 -22.328 1 96.5 194 GLU A N 1
ATOM 1525 C CA . GLU A 1 194 ? -9.461 12.016 -21.078 1 96.5 194 GLU A CA 1
ATOM 1526 C C . GLU A 1 194 ? -9.773 11.07 -19.922 1 96.5 194 GLU A C 1
ATOM 1528 O O . GLU A 1 194 ? -10.516 10.102 -20.094 1 96.5 194 GLU A O 1
ATOM 1533 N N . GLY A 1 195 ? -9.141 11.297 -18.766 1 94.38 195 GLY A N 1
ATOM 1534 C CA . GLY A 1 195 ? -9.414 10.602 -17.531 1 94.38 195 GLY A CA 1
ATOM 1535 C C . GLY A 1 195 ? -9.734 11.539 -16.375 1 94.38 195 GLY A C 1
ATOM 1536 O O . GLY A 1 195 ? -9.57 12.758 -16.5 1 94.38 195 GLY A O 1
ATOM 1537 N N . ASN A 1 196 ? -10.25 11.008 -15.328 1 90.88 196 ASN A N 1
ATOM 1538 C CA . ASN A 1 196 ? -10.547 11.82 -14.156 1 90.88 196 ASN A CA 1
ATOM 1539 C C . ASN A 1 196 ? -9.406 11.766 -13.141 1 90.88 196 ASN A C 1
ATOM 1541 O O . ASN A 1 196 ? -8.383 11.125 -13.375 1 90.88 196 ASN A O 1
ATOM 1545 N N . TYR A 1 197 ? -9.625 12.461 -12.016 1 89 197 TYR A N 1
ATOM 1546 C CA . TYR A 1 197 ? -8.625 12.539 -10.961 1 89 197 TYR A CA 1
ATOM 1547 C C . TYR A 1 197 ? -8.336 11.156 -10.383 1 89 197 TYR A C 1
ATOM 1549 O O . TYR A 1 197 ? -7.18 10.82 -10.109 1 89 197 TYR A O 1
ATOM 1557 N N . PHE A 1 198 ? -9.398 10.352 -10.25 1 93.81 198 PHE A N 1
ATOM 1558 C CA . PHE A 1 198 ? -9.266 9.008 -9.695 1 93.81 198 PHE A CA 1
ATOM 1559 C C . PHE A 1 198 ? -9.016 7.992 -10.805 1 93.81 198 PHE A C 1
ATOM 1561 O O . PHE A 1 198 ? -9.82 7.082 -11.008 1 93.81 198 PHE A O 1
ATOM 1568 N N . SER A 1 199 ? -7.941 8.219 -11.539 1 97.5 199 SER A N 1
ATOM 1569 C CA . SER A 1 199 ? -7.582 7.34 -12.648 1 97.5 199 SER A CA 1
ATOM 1570 C C . SER A 1 199 ? -6.121 6.914 -12.562 1 97.5 199 SER A C 1
ATOM 1572 O O . SER A 1 199 ? -5.32 7.562 -11.883 1 97.5 199 SER A O 1
ATOM 1574 N N . ILE A 1 200 ? -5.812 5.801 -13.18 1 98.31 200 ILE A N 1
ATOM 1575 C CA . ILE A 1 200 ? -4.473 5.23 -13.172 1 98.31 200 ILE A CA 1
ATOM 1576 C C . ILE A 1 200 ? -4.137 4.676 -14.555 1 98.31 200 ILE A C 1
ATOM 1578 O O . ILE A 1 200 ? -4.984 4.051 -15.203 1 98.31 200 ILE A O 1
ATOM 1582 N N . VAL A 1 201 ? -3 4.945 -15.039 1 98.44 201 VAL A N 1
ATOM 1583 C CA . VAL A 1 201 ? -2.432 4.215 -16.172 1 98.44 201 VAL A CA 1
ATOM 1584 C C . VAL A 1 201 ? -1.325 3.283 -15.68 1 98.44 201 VA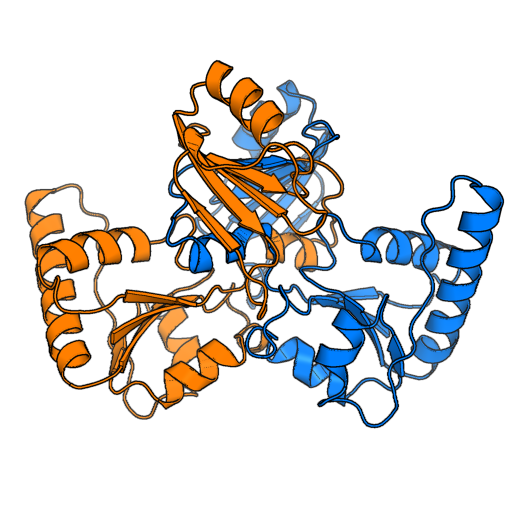L A C 1
ATOM 1586 O O . VAL A 1 201 ? -0.39 3.723 -15 1 98.44 201 VAL A O 1
ATOM 1589 N N . TYR A 1 202 ? -1.544 2.016 -15.867 1 98.69 202 TYR A N 1
ATOM 1590 C CA . TYR A 1 202 ? -0.53 0.99 -15.656 1 98.69 202 TYR A CA 1
ATOM 1591 C C . TYR A 1 202 ? 0.231 0.699 -16.953 1 98.69 202 TYR A C 1
ATOM 1593 O O . TYR A 1 202 ? -0.367 0.61 -18.016 1 98.69 202 TYR A O 1
ATOM 1601 N N . GLY A 1 203 ? 1.579 0.62 -16.891 1 98.56 203 GLY A N 1
ATOM 1602 C CA . GLY A 1 203 ? 2.391 0.293 -18.047 1 98.56 203 GLY A CA 1
ATOM 1603 C C . GLY A 1 203 ? 3.43 -0.774 -17.766 1 98.56 203 GLY A C 1
ATOM 1604 O O . GLY A 1 203 ? 3.953 -0.862 -16.656 1 98.56 203 GLY A O 1
ATOM 1605 N N . LYS A 1 204 ? 3.75 -1.508 -18.797 1 98.56 204 LYS A N 1
ATOM 1606 C CA . LYS A 1 204 ? 4.766 -2.555 -18.719 1 98.56 204 LYS A CA 1
ATOM 1607 C C . LYS A 1 204 ? 5.621 -2.586 -19.984 1 98.56 204 LYS A C 1
ATOM 1609 O O . LYS A 1 204 ? 5.105 -2.453 -21.094 1 98.56 204 LYS A O 1
ATOM 1614 N N . LYS A 1 205 ? 6.918 -2.715 -19.812 1 98 205 LYS A N 1
ATOM 1615 C CA . LYS A 1 205 ? 7.824 -2.877 -20.953 1 98 205 LYS A CA 1
ATOM 1616 C C . LYS A 1 205 ? 7.75 -4.293 -21.516 1 98 205 LYS A C 1
ATOM 1618 O O . LYS A 1 205 ? 7.469 -5.242 -20.781 1 98 205 LYS A O 1
ATOM 1623 N N . MET B 1 1 ? -3.033 13.086 21.031 1 96.94 1 MET B N 1
ATOM 1624 C CA . MET B 1 1 ? -2.318 12.625 19.844 1 96.94 1 MET B CA 1
ATOM 1625 C C . MET B 1 1 ? -3.191 12.758 18.594 1 96.94 1 MET B C 1
ATOM 1627 O O . MET B 1 1 ? -4.414 12.641 18.672 1 96.94 1 MET B O 1
ATOM 1631 N N . LEU B 1 2 ? -2.564 13.102 17.484 1 98.69 2 LEU B N 1
ATOM 1632 C CA . LEU B 1 2 ? -3.229 13.094 16.188 1 98.69 2 LEU B CA 1
ATOM 1633 C C . LEU B 1 2 ? -2.76 11.906 15.352 1 98.69 2 LEU B C 1
ATOM 1635 O O . LEU B 1 2 ? -1.562 11.75 15.102 1 98.69 2 LEU B O 1
ATOM 1639 N N . TYR B 1 3 ? -3.729 11.117 14.914 1 98.81 3 TYR B N 1
ATOM 1640 C CA . TYR B 1 3 ? -3.451 10.031 13.984 1 98.81 3 TYR B CA 1
ATOM 1641 C C . TYR B 1 3 ? -3.875 10.398 12.57 1 98.81 3 TYR B C 1
ATOM 1643 O O . TYR B 1 3 ? -5.031 10.766 12.336 1 98.81 3 TYR B O 1
ATOM 1651 N N . GLY B 1 4 ? -2.922 10.398 11.656 1 98.75 4 GLY B N 1
ATOM 1652 C CA . GLY B 1 4 ? -3.277 10.328 10.242 1 98.75 4 GLY B CA 1
ATOM 1653 C C . GLY B 1 4 ? -3.551 8.914 9.766 1 98.75 4 GLY B C 1
ATOM 1654 O O . GLY B 1 4 ? -2.641 8.086 9.711 1 98.75 4 GLY B O 1
ATOM 1655 N N . ILE B 1 5 ? -4.773 8.633 9.336 1 98.88 5 ILE B N 1
ATOM 1656 C CA . ILE B 1 5 ? -5.164 7.25 9.078 1 98.88 5 ILE B CA 1
ATOM 1657 C C . ILE B 1 5 ? -5.492 7.078 7.598 1 98.88 5 ILE B C 1
ATOM 1659 O O . ILE B 1 5 ? -6.32 7.809 7.047 1 98.88 5 ILE B O 1
ATOM 1663 N N . GLY B 1 6 ? -4.828 6.09 6.957 1 98.88 6 GLY B N 1
ATOM 1664 C CA . GLY B 1 6 ? -5.211 5.676 5.617 1 98.88 6 GLY B CA 1
ATOM 1665 C C . GLY B 1 6 ? -6.41 4.75 5.598 1 98.88 6 GLY B C 1
ATOM 1666 O O . GLY B 1 6 ? -6.406 3.707 6.254 1 98.88 6 GLY B O 1
ATOM 1667 N N . LEU B 1 7 ? -7.379 5.109 4.758 1 98.81 7 LEU B N 1
ATOM 1668 C CA . LEU B 1 7 ? -8.625 4.352 4.73 1 98.81 7 LEU B CA 1
ATOM 1669 C C . LEU B 1 7 ? -8.633 3.361 3.568 1 98.81 7 LEU B C 1
ATOM 1671 O O . LEU B 1 7 ? -9.555 2.549 3.449 1 98.81 7 LEU B O 1
ATOM 1675 N N . GLY B 1 8 ? -7.668 3.426 2.74 1 98.25 8 GLY B N 1
ATOM 1676 C CA . GLY B 1 8 ? -7.656 2.586 1.553 1 98.25 8 GLY B CA 1
ATOM 1677 C C . GLY B 1 8 ? -8.344 3.225 0.363 1 98.25 8 GLY B C 1
ATOM 1678 O O . GLY B 1 8 ? -8.625 4.426 0.372 1 98.25 8 GLY B O 1
ATOM 1679 N N . PRO B 1 9 ? -8.609 2.453 -0.635 1 97.69 9 PRO B N 1
ATOM 1680 C CA . PRO B 1 9 ? -9 3.016 -1.931 1 97.69 9 PRO B CA 1
ATOM 1681 C C . PRO B 1 9 ? -10.5 3.258 -2.041 1 97.69 9 PRO B C 1
ATOM 1683 O O . PRO B 1 9 ? -10.977 3.791 -3.049 1 97.69 9 PRO B O 1
ATOM 1686 N N . GLY B 1 10 ? -11.266 2.85 -1.075 1 96.88 10 GLY B N 1
ATOM 1687 C CA . GLY B 1 10 ? -12.695 3.104 -1.172 1 96.88 10 GLY B CA 1
ATOM 1688 C C . GLY B 1 10 ? -13.539 1.94 -0.692 1 96.88 10 GLY B C 1
ATOM 1689 O O . GLY B 1 10 ? -14.648 2.139 -0.193 1 96.88 10 GLY B O 1
ATOM 1690 N N . ASP B 1 11 ? -13.109 0.725 -0.869 1 97.94 11 ASP B N 1
ATOM 1691 C CA . ASP B 1 11 ? -13.773 -0.473 -0.367 1 97.94 11 ASP B CA 1
ATOM 1692 C C . ASP B 1 11 ? -13.727 -0.531 1.158 1 97.94 11 ASP B C 1
ATOM 1694 O O . ASP B 1 11 ? -12.648 -0.586 1.748 1 97.94 11 ASP B O 1
ATOM 1698 N N . PRO B 1 12 ? -14.906 -0.511 1.783 1 98.44 12 PRO B N 1
ATOM 1699 C CA . PRO B 1 12 ? -14.922 -0.515 3.248 1 98.44 12 PRO B CA 1
ATOM 1700 C C . PRO B 1 12 ? -14.219 -1.733 3.842 1 98.44 12 PRO B C 1
ATOM 1702 O O . PRO B 1 12 ? -13.695 -1.667 4.961 1 98.44 12 PRO B O 1
ATOM 1705 N N . GLU B 1 13 ? -14.102 -2.771 3.102 1 98.56 13 GLU B N 1
ATOM 1706 C CA . GLU B 1 13 ? -13.5 -3.992 3.629 1 98.56 13 GLU B CA 1
ATOM 1707 C C . GLU B 1 13 ? -11.977 -3.916 3.586 1 98.56 13 GLU B C 1
ATOM 1709 O O . GLU B 1 13 ? -11.289 -4.789 4.125 1 98.56 13 GLU B O 1
ATOM 1714 N N . LEU B 1 14 ? -11.469 -2.869 2.982 1 98.81 14 LEU B N 1
ATOM 1715 C CA . LEU B 1 14 ? -10.016 -2.771 2.887 1 98.81 14 LEU B CA 1
ATOM 1716 C C . LEU B 1 14 ? -9.461 -1.867 3.98 1 98.81 14 LEU B C 1
ATOM 1718 O O . LEU B 1 14 ? -8.266 -1.558 3.988 1 98.81 14 LEU B O 1
ATOM 1722 N N . LEU B 1 15 ? -10.328 -1.428 4.914 1 98.88 15 LEU B N 1
ATOM 1723 C CA . LEU B 1 15 ? -9.812 -0.818 6.141 1 98.88 15 LEU B CA 1
ATOM 1724 C C . LEU B 1 15 ? -8.984 -1.816 6.938 1 98.88 15 LEU B C 1
ATOM 1726 O O . LEU B 1 15 ? -9.273 -3.014 6.941 1 98.88 15 LEU B O 1
ATOM 1730 N N . THR B 1 16 ? -7.922 -1.346 7.602 1 98.94 16 THR B N 1
ATOM 1731 C CA . THR B 1 16 ? -7.145 -2.207 8.484 1 98.94 16 THR B CA 1
ATOM 1732 C C . THR B 1 16 ? -7.82 -2.332 9.852 1 98.94 16 THR B C 1
ATOM 1734 O O . THR B 1 16 ? -8.602 -1.465 10.242 1 98.94 16 THR B O 1
ATOM 1737 N N . LEU B 1 17 ? -7.469 -3.363 10.539 1 98.94 17 LEU B N 1
ATOM 1738 C CA . LEU B 1 17 ? -7.945 -3.541 11.906 1 98.94 17 LEU B CA 1
ATOM 1739 C C . LEU B 1 17 ? -7.508 -2.379 12.789 1 98.94 17 LEU B C 1
ATOM 1741 O O . LEU B 1 17 ? -8.273 -1.918 13.641 1 98.94 17 LEU B O 1
ATOM 1745 N N . LYS B 1 18 ? -6.34 -1.877 12.57 1 98.88 18 LYS B N 1
ATOM 1746 C CA . LYS B 1 18 ? -5.793 -0.768 13.344 1 98.88 18 LYS B CA 1
ATOM 1747 C C . LYS B 1 18 ? -6.594 0.511 13.117 1 98.88 18 LYS B C 1
ATOM 1749 O O . LYS B 1 18 ? -6.895 1.239 14.07 1 98.88 18 LYS B O 1
ATOM 1754 N N . ALA B 1 19 ? -6.898 0.778 11.828 1 98.94 19 ALA B N 1
ATOM 1755 C CA . ALA B 1 19 ? -7.719 1.943 11.508 1 98.94 19 ALA B CA 1
ATOM 1756 C C . ALA B 1 19 ? -9.047 1.895 12.258 1 98.94 19 ALA B C 1
ATOM 1758 O O . ALA B 1 19 ? -9.438 2.865 12.914 1 98.94 19 ALA B O 1
ATOM 1759 N N . VAL B 1 20 ? -9.688 0.762 12.211 1 98.94 20 VAL B N 1
ATOM 1760 C CA . VAL B 1 20 ? -10.992 0.594 12.844 1 98.94 20 VAL B CA 1
ATOM 1761 C C . VAL B 1 20 ? -10.867 0.797 14.352 1 98.94 20 VAL B C 1
ATOM 1763 O O . VAL B 1 20 ? -11.672 1.51 14.953 1 98.94 20 VAL B O 1
ATOM 1766 N N . ARG B 1 21 ? -9.891 0.194 14.969 1 98.88 21 ARG B N 1
ATOM 1767 C CA . ARG B 1 21 ? -9.695 0.322 16.406 1 98.88 21 ARG B CA 1
ATOM 1768 C C . ARG B 1 21 ? -9.508 1.781 16.812 1 98.88 21 ARG B C 1
ATOM 1770 O O . ARG B 1 21 ? -10.172 2.268 17.734 1 98.88 21 ARG B O 1
ATOM 1777 N N . ILE B 1 22 ? -8.648 2.498 16.109 1 98.81 22 ILE B N 1
ATOM 1778 C CA . ILE B 1 22 ? -8.344 3.877 16.469 1 98.81 22 ILE B CA 1
ATOM 1779 C C . ILE B 1 22 ? -9.578 4.754 16.266 1 98.81 22 ILE B C 1
ATOM 1781 O O . ILE B 1 22 ? -9.844 5.664 17.047 1 98.81 22 ILE B O 1
ATOM 1785 N N . LEU B 1 23 ? -10.289 4.488 15.188 1 98.81 23 LEU B N 1
ATOM 1786 C CA . LEU B 1 23 ? -11.523 5.23 14.953 1 98.81 23 LEU B CA 1
ATOM 1787 C C . LEU B 1 23 ? -12.469 5.117 16.141 1 98.81 23 LEU B C 1
ATOM 1789 O O . LEU B 1 23 ? -12.992 6.125 16.625 1 98.81 23 LEU B O 1
ATOM 1793 N N . LYS B 1 24 ? -12.641 3.939 16.656 1 98.69 24 LYS B N 1
ATOM 1794 C CA . LYS B 1 24 ? -13.555 3.684 17.766 1 98.69 24 LYS B CA 1
ATOM 1795 C C . LYS B 1 24 ? -13.07 4.355 19.047 1 98.69 24 LYS B C 1
ATOM 1797 O O . LYS B 1 24 ? -13.875 4.719 19.906 1 98.69 24 LYS B O 1
ATOM 1802 N N . GLU B 1 25 ? -11.812 4.59 19.156 1 98.19 25 GLU B N 1
ATOM 1803 C CA . GLU B 1 25 ? -11.211 5.105 20.391 1 98.19 25 GLU B CA 1
ATOM 1804 C C . GLU B 1 25 ? -11.031 6.621 20.312 1 98.19 25 GLU B C 1
ATOM 1806 O O . GLU B 1 25 ? -10.734 7.262 21.328 1 98.19 25 GLU B O 1
ATOM 1811 N N . SER B 1 26 ? -11.195 7.227 19.172 1 98.56 26 SER B N 1
ATOM 1812 C CA . SER B 1 26 ? -10.914 8.648 18.969 1 98.56 26 SER B CA 1
ATOM 1813 C C . SER B 1 26 ? -12.031 9.516 19.547 1 98.56 26 SER B C 1
ATOM 1815 O O . SER B 1 26 ? -13.211 9.188 19.406 1 98.56 26 SER B O 1
ATOM 1817 N N . VAL B 1 27 ? -11.656 10.602 20.203 1 98.31 27 VAL B N 1
ATOM 1818 C CA . VAL B 1 27 ? -12.633 11.516 20.766 1 98.31 27 VAL B CA 1
ATOM 1819 C C . VAL B 1 27 ? -13.25 12.367 19.656 1 98.31 27 VAL B C 1
ATOM 1821 O O . VAL B 1 27 ? -14.328 12.953 19.844 1 98.31 27 VAL B O 1
ATOM 1824 N N . LYS B 1 28 ? -12.539 12.492 18.531 1 98.69 28 LYS B N 1
ATOM 1825 C CA . LYS B 1 28 ? -13.008 13.227 17.359 1 98.69 28 LYS B CA 1
ATOM 1826 C C . LYS B 1 28 ? -12.367 12.68 16.094 1 98.69 28 LYS B C 1
ATOM 1828 O O . LYS B 1 28 ? -11.195 12.305 16.094 1 98.69 28 LYS B O 1
ATOM 1833 N N . VAL B 1 29 ? -13.156 12.664 14.992 1 98.88 29 VAL B N 1
ATOM 1834 C CA . VAL B 1 29 ? -12.648 12.227 13.695 1 98.88 29 VAL B CA 1
ATOM 1835 C C . VAL B 1 29 ? -12.859 13.328 12.656 1 98.88 29 VAL B C 1
ATOM 1837 O O . VAL B 1 29 ? -13.953 13.898 12.555 1 98.88 29 VAL B O 1
ATOM 1840 N N . PHE B 1 30 ? -11.789 13.633 11.953 1 98.75 30 PHE B N 1
ATOM 1841 C CA . PHE B 1 30 ? -11.812 14.602 10.867 1 98.75 30 PHE B CA 1
ATOM 1842 C C . PHE B 1 30 ? -11.555 13.914 9.523 1 98.75 30 PHE B C 1
ATOM 1844 O O . PHE B 1 30 ? -10.828 12.922 9.461 1 98.75 30 PHE B O 1
ATOM 1851 N N . VAL B 1 31 ? -12.172 14.469 8.461 1 98.38 31 VAL B N 1
ATOM 1852 C CA . VAL B 1 31 ? -11.992 13.953 7.105 1 98.38 31 VAL B CA 1
ATOM 1853 C C . VAL B 1 31 ? -11.945 15.117 6.117 1 98.38 31 VAL B C 1
ATOM 1855 O O . VAL B 1 31 ? -12.43 16.203 6.41 1 98.38 31 VAL B O 1
ATOM 1858 N N . PRO B 1 32 ? -11.312 14.844 4.961 1 96.56 32 PRO B N 1
ATOM 1859 C CA . PRO B 1 32 ? -11.242 15.922 3.979 1 96.56 32 PRO B CA 1
ATOM 1860 C C . PRO B 1 32 ? -12.453 15.953 3.049 1 96.56 32 PRO B C 1
ATOM 1862 O O . PRO B 1 32 ? -12.555 16.828 2.18 1 96.56 32 PRO B O 1
ATOM 1865 N N . GLY B 1 33 ? -13.391 15.039 3.152 1 95.69 33 GLY B N 1
ATOM 1866 C CA . GLY B 1 33 ? -14.531 14.992 2.252 1 95.69 33 GLY B CA 1
ATOM 1867 C C . GLY B 1 33 ? -15.477 13.836 2.549 1 95.69 33 GLY B C 1
ATOM 1868 O O . GLY B 1 33 ? -15.219 13.031 3.439 1 95.69 33 GLY B O 1
ATOM 1869 N N . GLU B 1 34 ? -16.516 13.805 1.738 1 96.25 34 GLU B N 1
ATOM 1870 C CA . GLU B 1 34 ? -17.625 12.898 2.008 1 96.25 34 GLU B CA 1
ATOM 1871 C C . GLU B 1 34 ? -17.219 11.445 1.775 1 96.25 34 GLU B C 1
ATOM 1873 O O . GLU B 1 34 ? -17.688 10.547 2.477 1 96.25 34 GLU B O 1
ATOM 1878 N N . MET B 1 35 ? -16.406 11.219 0.808 1 94.88 35 MET B N 1
ATOM 1879 C CA . MET B 1 35 ? -15.984 9.852 0.531 1 94.88 35 MET B CA 1
ATOM 1880 C C . MET B 1 35 ? -15.336 9.219 1.757 1 94.88 35 MET B C 1
ATOM 1882 O O . MET B 1 35 ? -15.656 8.086 2.121 1 94.88 35 MET B O 1
ATOM 1886 N N . ALA B 1 36 ? -14.453 9.977 2.354 1 97.81 36 ALA B N 1
ATOM 1887 C CA . ALA B 1 36 ? -13.812 9.492 3.574 1 97.81 36 ALA B CA 1
ATOM 1888 C C . ALA B 1 36 ? -14.82 9.398 4.723 1 97.81 36 ALA B C 1
ATOM 1890 O O . ALA B 1 36 ? -14.797 8.445 5.496 1 97.81 36 ALA B O 1
ATOM 1891 N N . ALA B 1 37 ? -15.672 10.359 4.789 1 98.5 37 ALA B N 1
ATOM 1892 C CA . ALA B 1 37 ? -16.672 10.367 5.852 1 98.5 37 ALA B CA 1
ATOM 1893 C C . ALA B 1 37 ? -17.531 9.109 5.812 1 98.5 37 ALA B C 1
ATOM 1895 O O . ALA B 1 37 ? -17.812 8.508 6.855 1 98.5 37 ALA B O 1
ATOM 1896 N N . GLU B 1 38 ? -17.906 8.703 4.648 1 97.94 38 GLU B N 1
ATOM 1897 C CA . GLU B 1 38 ? -18.75 7.523 4.469 1 97.94 38 GLU B CA 1
ATOM 1898 C C . GLU B 1 38 ? -18.062 6.266 5 1 97.94 38 GLU B C 1
ATOM 1900 O O . GLU B 1 38 ? -18.703 5.391 5.574 1 97.94 38 GLU B O 1
ATOM 1905 N N . LEU B 1 39 ? -16.812 6.191 4.844 1 98.44 39 LEU B N 1
ATOM 1906 C CA . LEU B 1 39 ? -16.047 5.012 5.246 1 98.44 39 LEU B CA 1
ATOM 1907 C C . LEU B 1 39 ? -15.898 4.953 6.762 1 98.44 39 LEU B C 1
ATOM 1909 O O . LEU B 1 39 ? -15.805 3.869 7.34 1 98.44 39 LEU B O 1
ATOM 1913 N N . VAL B 1 40 ? -15.859 6.129 7.43 1 98.69 40 VAL B N 1
ATOM 1914 C CA . VAL B 1 40 ? -15.531 6.105 8.852 1 98.69 40 VAL B CA 1
ATOM 1915 C C . VAL B 1 40 ? -16.812 6.105 9.68 1 98.69 40 VAL B C 1
ATOM 1917 O O . VAL B 1 40 ? -16.812 5.703 10.844 1 98.69 40 VAL B O 1
ATOM 1920 N N . ARG B 1 41 ? -17.953 6.461 9.164 1 98.56 41 ARG B N 1
ATOM 1921 C CA . ARG B 1 41 ? -19.219 6.664 9.852 1 98.56 41 ARG B CA 1
ATOM 1922 C C . ARG B 1 41 ? -19.625 5.422 10.648 1 98.56 41 ARG B C 1
ATOM 1924 O O . ARG B 1 41 ? -20.078 5.527 11.781 1 98.56 41 ARG B O 1
ATOM 1931 N N . PRO B 1 42 ? -19.438 4.227 10.078 1 98.62 42 PRO B N 1
ATOM 1932 C CA . PRO B 1 42 ? -19.891 3.029 10.797 1 98.62 42 PRO B CA 1
ATOM 1933 C C . PRO B 1 42 ? -19.109 2.797 12.094 1 98.62 42 PRO B C 1
ATOM 1935 O O . PRO B 1 42 ? -19.516 1.972 12.914 1 98.62 42 PRO B O 1
ATOM 1938 N N . TYR B 1 43 ? -18.078 3.533 12.359 1 98.69 43 TYR B N 1
ATOM 1939 C CA . TYR B 1 43 ? -17.188 3.17 13.453 1 98.69 43 TYR B CA 1
ATOM 1940 C C . TYR B 1 43 ? -17.109 4.285 14.484 1 98.69 43 TYR B C 1
ATOM 1942 O O . TYR B 1 43 ? -16.344 4.195 15.453 1 98.69 43 TYR B O 1
ATOM 1950 N N . VAL B 1 44 ? -17.859 5.34 14.25 1 98.25 44 VAL B N 1
ATOM 1951 C CA . VAL B 1 44 ? -17.781 6.477 15.164 1 98.25 44 VAL B CA 1
ATOM 1952 C C . VAL B 1 44 ? -19.172 6.809 15.688 1 98.25 44 VAL B C 1
ATOM 1954 O O . VAL B 1 44 ? -20.172 6.566 15.008 1 98.25 44 VAL B O 1
ATOM 1957 N N . THR B 1 45 ? -19.25 7.344 16.844 1 95.94 45 THR B N 1
ATOM 1958 C CA . THR B 1 45 ? -20.516 7.715 17.453 1 95.94 45 THR B CA 1
ATOM 1959 C C . THR B 1 45 ? -20.953 9.102 17 1 95.94 45 THR B C 1
ATOM 1961 O O . THR B 1 45 ? -22.141 9.336 16.734 1 95.94 45 THR B O 1
ATOM 1964 N N . GLU B 1 46 ? -20 10.016 16.938 1 96.88 46 GLU B N 1
ATOM 1965 C CA . GLU B 1 46 ? -20.266 11.367 16.453 1 96.88 46 GLU B CA 1
ATOM 1966 C C . GLU B 1 46 ? -19.906 11.492 14.969 1 96.88 46 GLU B C 1
ATOM 1968 O O . GLU B 1 46 ? -18.922 10.914 14.516 1 96.88 46 GLU B O 1
ATOM 1973 N N . GLU B 1 47 ? -20.719 12.289 14.234 1 97.94 47 GLU B N 1
ATOM 1974 C CA . GLU B 1 47 ? -20.438 12.523 12.82 1 97.94 47 GLU B CA 1
ATOM 1975 C C . GLU B 1 47 ? -19.031 13.086 12.625 1 97.94 47 GLU B C 1
ATOM 1977 O O . GLU B 1 47 ? -18.625 14.031 13.312 1 97.94 47 GLU B O 1
ATOM 1982 N N . PRO B 1 48 ? -18.266 12.469 11.719 1 98.69 48 PRO B N 1
ATOM 1983 C CA . PRO B 1 48 ? -16.953 13.055 11.438 1 98.69 48 PRO B CA 1
ATOM 1984 C C . PRO B 1 48 ? -17.047 14.484 10.914 1 98.69 48 PRO B C 1
ATOM 1986 O O . PRO B 1 48 ? -18 14.828 10.203 1 98.69 48 PRO B O 1
ATOM 1989 N N . GLU B 1 49 ? -16.125 15.273 11.273 1 98.56 49 GLU B N 1
ATOM 1990 C CA . GLU B 1 49 ? -16.094 16.656 10.797 1 98.56 49 GLU B CA 1
ATOM 1991 C C . GLU B 1 49 ? -15.305 16.766 9.492 1 98.56 49 GLU B C 1
ATOM 1993 O O . GLU B 1 49 ? -14.141 16.359 9.422 1 98.56 49 GLU B O 1
ATOM 1998 N N . ILE B 1 50 ? -15.945 17.297 8.508 1 97.75 50 ILE B N 1
ATOM 1999 C CA . ILE B 1 50 ? -15.289 17.531 7.23 1 97.75 50 ILE B CA 1
ATOM 2000 C C . ILE B 1 50 ? -14.523 18.859 7.277 1 97.75 50 ILE B C 1
ATOM 2002 O O . ILE B 1 50 ? -15.117 19.906 7.531 1 97.75 50 ILE B O 1
ATOM 2006 N N . LEU B 1 51 ? -13.211 18.781 7.117 1 95.94 51 LEU B N 1
ATOM 2007 C CA . LEU B 1 51 ? -12.367 19.969 7.043 1 95.94 51 LEU B CA 1
ATOM 2008 C C . LEU B 1 51 ? -12.188 20.422 5.594 1 95.94 51 LEU B C 1
ATOM 2010 O O . LEU B 1 51 ? -12.031 19.578 4.699 1 95.94 51 LEU B O 1
ATOM 2014 N N . ASP B 1 52 ? -12.148 21.641 5.426 1 87.56 52 ASP B N 1
ATOM 2015 C CA . ASP B 1 52 ? -11.969 22.219 4.094 1 87.56 52 ASP B CA 1
ATOM 2016 C C . ASP B 1 52 ? -10.492 22.359 3.752 1 87.56 52 ASP B C 1
ATOM 2018 O O . ASP B 1 52 ? -9.719 22.938 4.52 1 87.56 52 ASP B O 1
ATOM 2022 N N . PHE B 1 53 ? -10.086 21.719 2.684 1 81.38 53 PHE B N 1
ATOM 2023 C CA . PHE B 1 53 ? -8.75 21.906 2.131 1 81.38 53 PHE B CA 1
ATOM 2024 C C . PHE B 1 53 ? -8.828 22.438 0.705 1 81.38 53 PHE B C 1
ATOM 2026 O O . PHE B 1 53 ? -8.547 21.703 -0.25 1 81.38 53 PHE B O 1
ATOM 2033 N N . PRO B 1 54 ? -9.219 23.672 0.6 1 76.19 54 PRO B N 1
ATOM 2034 C CA . PRO B 1 54 ? -9.469 24.219 -0.735 1 76.19 54 PRO B CA 1
ATOM 2035 C C . PRO B 1 54 ? -8.203 24.281 -1.594 1 76.19 54 PRO B C 1
ATOM 2037 O O . PRO B 1 54 ? -7.094 24.328 -1.061 1 76.19 54 PRO B O 1
ATOM 2040 N N . MET B 1 55 ? -8.391 24.094 -2.857 1 73.56 55 MET B N 1
ATOM 2041 C CA . MET B 1 55 ? -7.332 24.266 -3.844 1 73.56 55 MET B CA 1
ATOM 2042 C C . MET B 1 55 ? -7.309 25.703 -4.371 1 73.56 55 MET B C 1
ATOM 2044 O O . MET B 1 55 ? -7.805 25.969 -5.469 1 73.56 55 MET B O 1
ATOM 2048 N N . ILE B 1 56 ? -6.992 26.562 -3.516 1 72.25 56 ILE B N 1
ATOM 2049 C CA . ILE B 1 56 ? -6.973 27.969 -3.906 1 72.25 56 ILE B CA 1
ATOM 2050 C C . ILE B 1 56 ? -5.531 28.422 -4.125 1 72.25 56 ILE B C 1
ATOM 2052 O O . ILE B 1 56 ? -4.602 27.859 -3.541 1 72.25 56 ILE B O 1
ATOM 2056 N N . HIS B 1 57 ? -5.387 29.422 -5.02 1 81.5 57 HIS B N 1
ATOM 2057 C CA . HIS B 1 57 ? -4.066 29.906 -5.418 1 81.5 57 HIS B CA 1
ATOM 2058 C C . HIS B 1 57 ? -3.564 30.984 -4.465 1 81.5 57 HIS B C 1
ATOM 2060 O O . HIS B 1 57 ? -2.361 31.25 -4.402 1 81.5 57 HIS B O 1
ATOM 2066 N N . ASP B 1 58 ? -4.453 31.5 -3.717 1 87.06 58 ASP B N 1
ATOM 2067 C CA . ASP B 1 58 ? -4.059 32.5 -2.736 1 87.06 58 ASP B CA 1
ATOM 2068 C C . ASP B 1 58 ? -3.338 31.875 -1.552 1 87.06 58 ASP B C 1
ATOM 2070 O O . ASP B 1 58 ? -3.977 31.312 -0.661 1 87.06 58 ASP B O 1
ATOM 2074 N N . GLU B 1 59 ? -2.107 32.062 -1.541 1 84.94 59 GLU B N 1
ATOM 2075 C CA . GLU B 1 59 ? -1.258 31.406 -0.559 1 84.94 59 GLU B CA 1
ATOM 2076 C C . GLU B 1 59 ? -1.604 31.844 0.86 1 84.94 59 GLU B C 1
ATOM 2078 O O . GLU B 1 59 ? -1.604 31.031 1.787 1 84.94 59 GLU B O 1
ATOM 2083 N N . GLN B 1 60 ? -1.822 33.125 0.985 1 87.5 60 GLN B N 1
ATOM 2084 C CA . GLN B 1 60 ? -2.143 33.656 2.311 1 87.5 60 GLN B CA 1
ATOM 2085 C C . GLN B 1 60 ? -3.459 33.062 2.824 1 87.5 60 GLN B C 1
ATOM 2087 O O . GLN B 1 60 ? -3.551 32.656 3.979 1 87.5 60 GLN B O 1
ATOM 2092 N N . LYS B 1 61 ? -4.43 33.125 1.972 1 88.19 61 LYS B N 1
ATOM 2093 C CA . LYS B 1 61 ? -5.727 32.562 2.35 1 88.19 61 LYS B CA 1
ATOM 2094 C C . LYS B 1 61 ? -5.629 31.078 2.643 1 88.19 61 LYS B C 1
ATOM 2096 O O . LYS B 1 61 ? -6.254 30.578 3.58 1 88.19 61 LYS B O 1
ATOM 2101 N N . LEU B 1 62 ? -4.82 30.406 1.889 1 87.81 62 LEU B N 1
ATOM 2102 C CA . LEU B 1 62 ? -4.605 28.969 2.09 1 87.81 62 LEU B CA 1
ATOM 2103 C C . LEU B 1 62 ? -3.938 28.703 3.434 1 87.81 62 LEU B C 1
ATOM 2105 O O . LEU B 1 62 ? -4.352 27.812 4.172 1 87.81 62 LEU B O 1
ATOM 2109 N N . LYS B 1 63 ? -2.969 29.531 3.734 1 88.38 63 LYS B N 1
ATOM 2110 C CA . LYS B 1 63 ? -2.273 29.391 5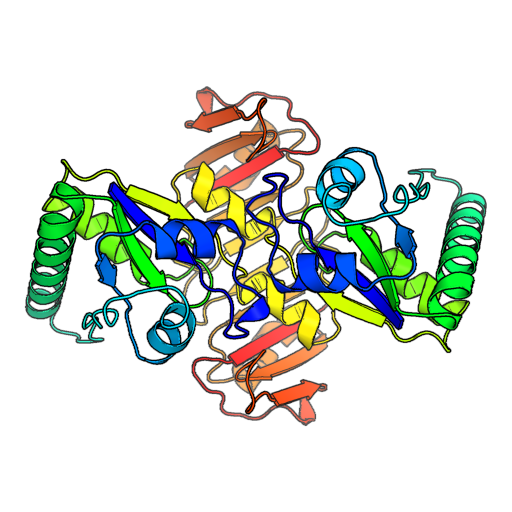.012 1 88.38 63 LYS B CA 1
ATOM 2111 C C . LYS B 1 63 ? -3.225 29.625 6.184 1 88.38 63 LYS B C 1
ATOM 2113 O O . LYS B 1 63 ? -3.145 28.938 7.199 1 88.38 63 LYS B O 1
ATOM 2118 N N . GLU B 1 64 ? -4.07 30.484 6.004 1 91.69 64 GLU B N 1
ATOM 2119 C CA . GLU B 1 64 ? -5.023 30.812 7.062 1 91.69 64 GLU B CA 1
ATOM 2120 C C . GLU B 1 64 ? -5.996 29.656 7.301 1 91.69 64 GLU B C 1
ATOM 2122 O O . GLU B 1 64 ? -6.281 29.297 8.445 1 91.69 64 GLU B O 1
ATOM 2127 N N . ILE B 1 65 ? -6.48 29.156 6.273 1 92.69 65 ILE B N 1
ATOM 2128 C CA . ILE B 1 65 ? -7.434 28.062 6.375 1 92.69 65 ILE B CA 1
ATOM 2129 C C . ILE B 1 65 ? -6.754 26.844 7 1 92.69 65 ILE B C 1
ATOM 2131 O O . ILE B 1 65 ? -7.305 26.203 7.902 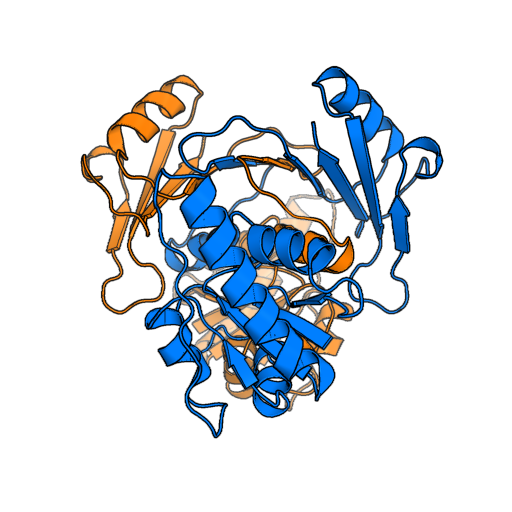1 92.69 65 ILE B O 1
ATOM 2135 N N . TRP B 1 66 ? -5.57 26.531 6.594 1 92.75 66 TRP B N 1
ATOM 2136 C CA . TRP B 1 66 ? -4.824 25.391 7.125 1 92.75 66 TRP B CA 1
ATOM 2137 C C . TRP B 1 66 ? -4.516 25.594 8.602 1 92.75 66 TRP B C 1
ATOM 2139 O O . TRP B 1 66 ? -4.594 24.641 9.391 1 92.75 66 TRP B O 1
ATOM 2149 N N . THR B 1 67 ? -4.203 26.812 8.922 1 95 67 THR B N 1
ATOM 2150 C CA . THR B 1 67 ? -3.902 27.125 10.32 1 95 67 THR B CA 1
ATOM 2151 C C . THR B 1 67 ? -5.145 26.953 11.188 1 95 67 THR B C 1
ATOM 2153 O O . THR B 1 67 ? -5.078 26.359 12.266 1 95 67 THR B O 1
ATOM 2156 N N . ALA B 1 68 ? -6.199 27.438 10.688 1 95.56 68 ALA B N 1
ATOM 2157 C CA . ALA B 1 68 ? -7.449 27.312 11.438 1 95.56 68 ALA B CA 1
ATOM 2158 C C . ALA B 1 68 ? -7.828 25.844 11.625 1 95.56 68 ALA B C 1
ATOM 2160 O O . ALA B 1 68 ? -8.258 25.438 12.703 1 95.56 68 ALA B O 1
ATOM 2161 N N . ASN B 1 69 ? -7.711 25.047 10.547 1 96.19 69 ASN B N 1
ATOM 2162 C CA . ASN B 1 69 ? -7.973 23.625 10.633 1 96.19 69 ASN B CA 1
ATOM 2163 C C . ASN B 1 69 ? -7.066 22.938 11.656 1 96.19 69 ASN B C 1
ATOM 2165 O O . ASN B 1 69 ? -7.531 22.141 12.477 1 96.19 69 ASN B O 1
ATOM 2169 N N . ALA B 1 70 ? -5.812 23.297 11.617 1 96.81 70 ALA B N 1
ATOM 2170 C CA . ALA B 1 70 ? -4.836 22.688 12.523 1 96.81 70 ALA B CA 1
ATOM 2171 C C . ALA B 1 70 ? -5.145 23.047 13.977 1 96.81 70 ALA B C 1
ATOM 2173 O O . ALA B 1 70 ? -5.039 22.188 14.859 1 96.81 70 ALA B O 1
ATOM 2174 N N . GLU B 1 71 ? -5.523 24.281 14.195 1 97.5 71 GLU B N 1
ATOM 2175 C CA . GLU B 1 71 ? -5.867 24.719 15.547 1 97.5 71 GLU B CA 1
ATOM 2176 C C . GLU B 1 71 ? -7.098 23.969 16.062 1 97.5 71 GLU B C 1
ATOM 2178 O O . GLU B 1 71 ? -7.141 23.578 17.234 1 97.5 71 GLU B O 1
ATOM 2183 N N . ASN B 1 72 ? -8.023 23.859 15.211 1 97.75 72 ASN B N 1
ATOM 2184 C CA . ASN B 1 72 ? -9.219 23.078 15.547 1 97.75 72 ASN B CA 1
ATOM 2185 C C . ASN B 1 72 ? -8.875 21.641 15.922 1 97.75 72 ASN B C 1
ATOM 2187 O O . ASN B 1 72 ? -9.289 21.156 16.969 1 97.75 72 ASN B O 1
ATOM 2191 N N . VAL B 1 73 ? -8.078 20.969 15.156 1 98.38 73 VAL B N 1
ATOM 2192 C CA . VAL B 1 73 ? -7.652 19.594 15.406 1 98.38 73 VAL B CA 1
ATOM 2193 C C . VAL B 1 73 ? -6.875 19.516 16.719 1 98.38 73 VAL B C 1
ATOM 2195 O O . VAL B 1 73 ? -7.098 18.625 17.531 1 98.38 73 VAL B O 1
ATOM 2198 N N . ALA B 1 74 ? -6.027 20.5 16.906 1 98.56 74 ALA B N 1
ATOM 2199 C CA . ALA B 1 74 ? -5.168 20.516 18.078 1 98.56 74 ALA B CA 1
ATOM 2200 C C . ALA B 1 74 ? -5.996 20.625 19.359 1 98.56 74 ALA B C 1
ATOM 2202 O O . ALA B 1 74 ? -5.656 20.016 20.391 1 98.56 74 ALA B O 1
ATOM 2203 N N . GLU B 1 75 ? -6.992 21.406 19.281 1 98.31 75 GLU B N 1
ATOM 2204 C CA . GLU B 1 75 ? -7.855 21.578 20.453 1 98.31 75 GLU B CA 1
ATOM 2205 C C . GLU B 1 75 ? -8.406 20.234 20.922 1 98.31 75 GLU B C 1
ATOM 2207 O O . GLU B 1 75 ? -8.383 19.922 22.109 1 98.31 75 GLU B O 1
ATOM 2212 N N . TYR B 1 76 ? -8.828 19.391 20.062 1 98.38 76 TYR B N 1
ATOM 2213 C CA . TYR B 1 76 ? -9.359 18.078 20.406 1 98.38 76 TYR B CA 1
ATOM 2214 C C . TYR B 1 76 ? -8.234 17.125 20.781 1 98.38 76 TYR B C 1
ATOM 2216 O O . TYR B 1 76 ? -8.391 16.297 21.688 1 98.38 76 TYR B O 1
ATOM 2224 N N . ALA B 1 77 ? -7.125 17.219 20.062 1 98.56 77 ALA B N 1
ATOM 2225 C CA . ALA B 1 77 ? -6.004 16.297 20.297 1 98.56 77 ALA B CA 1
ATOM 2226 C C . ALA B 1 77 ? -5.453 16.453 21.703 1 98.56 77 ALA B C 1
ATOM 2228 O O . ALA B 1 77 ? -4.891 15.508 22.266 1 98.56 77 ALA B O 1
ATOM 2229 N N . ARG B 1 78 ? -5.641 17.656 22.25 1 98.19 78 ARG B N 1
ATOM 2230 C CA . ARG B 1 78 ? -5.176 17.906 23.609 1 98.19 78 ARG B CA 1
ATOM 2231 C C . ARG B 1 78 ? -6.109 17.281 24.625 1 98.19 78 ARG B C 1
ATOM 2233 O O . ARG B 1 78 ? -5.75 17.141 25.797 1 98.19 78 ARG B O 1
ATOM 2240 N N . LYS B 1 79 ? -7.238 16.844 24.219 1 97.88 79 LYS B N 1
ATOM 2241 C CA . LYS B 1 79 ? -8.227 16.234 25.109 1 97.88 79 LYS B CA 1
ATOM 2242 C C . LYS B 1 79 ? -8.219 14.719 24.969 1 97.88 79 LYS B C 1
ATOM 2244 O O . LYS B 1 79 ? -8.781 14.016 25.797 1 97.88 79 LYS B O 1
ATOM 2249 N N . GLY B 1 80 ? -7.754 14.164 23.938 1 98.19 80 GLY B N 1
ATOM 2250 C CA . GLY B 1 80 ? -7.707 12.742 23.625 1 98.19 80 GLY B CA 1
ATOM 2251 C C . GLY B 1 80 ? -7.227 12.461 22.219 1 98.19 80 GLY B C 1
ATOM 2252 O O . GLY B 1 80 ? -6.875 13.383 21.484 1 98.19 80 GLY B O 1
ATOM 2253 N N . ASP B 1 81 ? -7.203 11.203 21.844 1 98.5 81 ASP B N 1
ATOM 2254 C CA . ASP B 1 81 ? -6.766 10.82 20.516 1 98.5 81 ASP B CA 1
ATOM 2255 C C . ASP B 1 81 ? -7.754 11.305 19.453 1 98.5 81 ASP B C 1
ATOM 2257 O O . ASP B 1 81 ? -8.969 11.148 19.609 1 98.5 81 ASP B O 1
ATOM 2261 N N . VAL B 1 82 ? -7.219 11.906 18.469 1 98.75 82 VAL B N 1
ATOM 2262 C CA . VAL B 1 82 ? -8.016 12.344 17.328 1 98.75 82 VAL B CA 1
ATOM 2263 C C . VAL B 1 82 ? -7.492 11.703 16.047 1 98.75 82 VAL B C 1
ATOM 2265 O O . VAL B 1 82 ? -6.305 11.383 15.945 1 98.75 82 VAL B O 1
ATOM 2268 N N . ALA B 1 83 ? -8.43 11.523 15.117 1 98.88 83 ALA B N 1
ATOM 2269 C CA . ALA B 1 83 ? -8.062 10.914 13.844 1 98.88 83 ALA B CA 1
ATOM 2270 C C . ALA B 1 83 ? -8.398 11.836 12.68 1 98.88 83 ALA B C 1
ATOM 2272 O O . ALA B 1 83 ? -9.469 12.445 12.648 1 98.88 83 ALA B O 1
ATOM 2273 N N . PHE B 1 84 ? -7.48 12.047 11.812 1 98.81 84 PHE B N 1
ATOM 2274 C CA . PHE B 1 84 ? -7.715 12.594 10.477 1 98.81 84 PHE B CA 1
ATOM 2275 C C . PHE B 1 84 ? -7.613 11.5 9.422 1 98.81 84 PHE B C 1
ATOM 2277 O O . PHE B 1 84 ? -6.527 10.977 9.164 1 98.81 84 PHE B O 1
ATOM 2284 N N . CYS B 1 85 ? -8.742 11.164 8.812 1 98.81 85 CYS B N 1
ATOM 2285 C CA . CYS B 1 85 ? -8.828 9.984 7.953 1 98.81 85 CYS B CA 1
ATOM 2286 C C . CYS B 1 85 ? -8.977 10.383 6.488 1 98.81 85 CYS B C 1
ATOM 2288 O O . CYS B 1 85 ? -9.781 11.258 6.16 1 98.81 85 CYS B O 1
ATOM 2290 N N . LEU B 1 86 ? -8.25 9.773 5.633 1 97.88 86 LEU B N 1
ATOM 2291 C CA . LEU B 1 86 ? -8.32 10.117 4.215 1 97.88 86 LEU B CA 1
ATOM 2292 C C . LEU B 1 86 ? -8.242 8.867 3.35 1 97.88 86 LEU B C 1
ATOM 2294 O O . LEU B 1 86 ? -7.793 7.812 3.811 1 97.88 86 LEU B O 1
ATOM 2298 N N . ILE B 1 87 ? -8.617 8.961 2.09 1 97.38 87 ILE B N 1
ATOM 2299 C CA . ILE B 1 87 ? -8.562 7.875 1.115 1 97.38 87 ILE B CA 1
ATOM 2300 C C . ILE B 1 87 ? -7.109 7.562 0.77 1 97.38 87 ILE B C 1
ATOM 2302 O O . ILE B 1 87 ? -6.285 8.469 0.629 1 97.38 87 ILE B O 1
ATOM 2306 N N . GLY B 1 88 ? -6.816 6.301 0.684 1 97.56 88 GLY B N 1
ATOM 2307 C CA . GLY B 1 88 ? -5.473 5.863 0.346 1 97.56 88 GLY B CA 1
ATOM 2308 C C . GLY B 1 88 ? -4.559 5.758 1.552 1 97.56 88 GLY B C 1
ATOM 2309 O O . GLY B 1 88 ? -4.891 5.094 2.535 1 97.56 88 GLY B O 1
ATOM 2310 N N . ASP B 1 89 ? -3.373 6.305 1.454 1 98.62 89 ASP B N 1
ATOM 2311 C CA . ASP B 1 89 ? -2.344 6.312 2.488 1 98.62 89 ASP B CA 1
ATOM 2312 C C . ASP B 1 89 ? -1.936 7.738 2.848 1 98.62 89 ASP B C 1
ATOM 2314 O O . ASP B 1 89 ? -1.777 8.586 1.965 1 98.62 89 ASP B O 1
ATOM 2318 N N . PRO B 1 90 ? -1.727 8.008 4.098 1 98.62 90 PRO B N 1
ATOM 2319 C CA . PRO B 1 90 ? -1.507 9.391 4.527 1 98.62 90 PRO B CA 1
ATOM 2320 C C . PRO B 1 90 ? -0.102 9.898 4.203 1 98.62 90 PRO B C 1
ATOM 2322 O O . PRO B 1 90 ? 0.176 11.094 4.336 1 98.62 90 PRO B O 1
ATOM 2325 N N . ASN B 1 91 ? 0.792 9.062 3.754 1 98.56 91 ASN B N 1
ATOM 2326 C CA . ASN B 1 91 ? 2.188 9.469 3.613 1 98.56 91 ASN B CA 1
ATOM 2327 C C . ASN B 1 91 ? 2.59 9.586 2.146 1 98.56 91 ASN B C 1
ATOM 2329 O O . ASN B 1 91 ? 3.725 9.953 1.838 1 98.56 91 ASN B O 1
ATOM 2333 N N . PHE B 1 92 ? 1.683 9.281 1.237 1 98.31 92 PHE B N 1
ATOM 2334 C CA . PHE B 1 92 ? 1.999 9.312 -0.185 1 98.31 92 PHE B CA 1
ATOM 2335 C C . PHE B 1 92 ? 1.038 10.227 -0.937 1 98.31 92 PHE B C 1
ATOM 23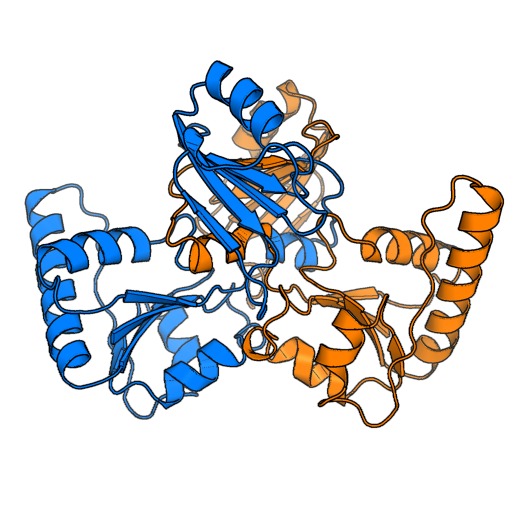37 O O . PHE B 1 92 ? -0.151 9.922 -1.055 1 98.31 92 PHE B O 1
ATOM 2344 N N . PHE B 1 93 ? 1.556 11.281 -1.486 1 96.75 93 PHE B N 1
ATOM 2345 C CA . PHE B 1 93 ? 0.75 12.219 -2.26 1 96.75 93 PHE B CA 1
ATOM 2346 C C . PHE B 1 93 ? -0.485 12.648 -1.476 1 96.75 93 PHE B C 1
ATOM 2348 O O . PHE B 1 93 ? -1.59 12.688 -2.021 1 96.75 93 PHE B O 1
ATOM 2355 N N . SER B 1 94 ? -0.295 12.93 -0.244 1 95.94 94 SER B N 1
ATOM 2356 C CA . SER B 1 94 ? -1.449 13.055 0.641 1 95.94 94 SER B CA 1
ATOM 2357 C C . SER B 1 94 ? -1.582 14.477 1.175 1 95.94 94 SER B C 1
ATOM 2359 O O . SER B 1 94 ? -0.581 15.125 1.49 1 95.94 94 SER B O 1
ATOM 2361 N N . THR B 1 95 ? -2.842 14.875 1.392 1 92.56 95 THR B N 1
ATOM 2362 C CA . THR B 1 95 ? -3.166 16.125 2.072 1 92.56 95 THR B CA 1
ATOM 2363 C C . THR B 1 95 ? -2.664 16.109 3.512 1 92.56 95 THR B C 1
ATOM 2365 O O . THR B 1 95 ? -2.291 17.141 4.062 1 92.56 95 THR B O 1
ATOM 2368 N N . PHE B 1 96 ? -2.504 14.977 4.055 1 97 96 PHE B N 1
ATOM 2369 C CA . PHE B 1 96 ? -2.104 14.867 5.453 1 97 96 PHE B CA 1
ATOM 2370 C C . PHE B 1 96 ? -0.674 15.359 5.648 1 97 96 PHE B C 1
ATOM 2372 O O . PHE B 1 96 ? -0.332 15.891 6.707 1 97 96 PHE B O 1
ATOM 2379 N N . THR B 1 97 ? 0.189 15.188 4.656 1 94.81 97 THR B N 1
ATOM 2380 C CA . THR B 1 97 ? 1.562 15.672 4.766 1 94.81 97 THR B CA 1
ATOM 2381 C C . THR B 1 97 ? 1.589 17.172 5.023 1 94.81 97 THR B C 1
ATOM 2383 O O . THR B 1 97 ? 2.396 17.656 5.82 1 94.81 97 THR B O 1
ATOM 2386 N N . HIS B 1 98 ? 0.679 17.859 4.395 1 91.94 98 HIS B N 1
ATOM 2387 C CA . HIS B 1 98 ? 0.569 19.297 4.625 1 91.94 98 HIS B CA 1
ATOM 2388 C C . HIS B 1 98 ? 0.045 19.594 6.027 1 91.94 98 HIS B C 1
ATOM 2390 O O . HIS B 1 98 ? 0.559 20.484 6.711 1 91.94 98 HIS B O 1
ATOM 2396 N N . MET B 1 99 ? -0.949 18.844 6.383 1 94.62 99 MET B N 1
ATOM 2397 C CA . MET B 1 99 ? -1.494 19 7.73 1 94.62 99 MET B CA 1
ATOM 2398 C C . MET B 1 99 ? -0.412 18.781 8.781 1 94.62 99 MET B C 1
ATOM 2400 O O . MET B 1 99 ? -0.309 19.547 9.742 1 94.62 99 MET B O 1
ATOM 2404 N N . LYS B 1 100 ? 0.333 17.781 8.578 1 96.38 100 LYS B N 1
ATOM 2405 C CA . LYS B 1 100 ? 1.41 17.453 9.516 1 96.38 100 LYS B CA 1
ATOM 2406 C C . LYS B 1 100 ? 2.387 18.625 9.656 1 96.38 100 LYS B C 1
ATOM 2408 O O . LYS B 1 100 ? 2.791 18.969 10.766 1 96.38 100 LYS B O 1
ATOM 2413 N N . LYS B 1 101 ? 2.727 19.219 8.555 1 94.81 101 LYS B N 1
ATOM 2414 C CA . LYS B 1 101 ? 3.643 20.359 8.562 1 94.81 101 LYS B CA 1
ATOM 2415 C C . LYS B 1 101 ? 3.047 21.531 9.328 1 94.81 101 LYS B C 1
ATOM 2417 O O . LYS B 1 101 ? 3.729 22.172 10.141 1 94.81 101 LYS B O 1
ATOM 2422 N N . VAL B 1 102 ? 1.82 21.828 9.055 1 95.56 102 VAL B N 1
ATOM 2423 C CA . VAL B 1 102 ? 1.146 22.953 9.711 1 95.56 102 VAL B CA 1
ATOM 2424 C C . VAL B 1 102 ? 1.012 22.656 11.203 1 95.56 102 VAL B C 1
ATOM 2426 O O . VAL B 1 102 ? 1.228 23.547 12.031 1 95.56 102 VAL B O 1
ATOM 2429 N N . MET B 1 103 ? 0.666 21.453 11.609 1 97.69 103 MET B N 1
ATOM 2430 C CA . MET B 1 103 ? 0.542 21.047 13.008 1 97.69 103 MET B CA 1
ATOM 2431 C C . MET B 1 103 ? 1.854 21.266 13.758 1 97.69 103 MET B C 1
ATOM 2433 O O . MET B 1 103 ? 1.854 21.734 14.898 1 97.69 103 MET B O 1
ATOM 2437 N N . ALA B 1 104 ? 2.961 20.875 13.125 1 96.81 104 ALA B N 1
ATOM 2438 C CA . ALA B 1 104 ? 4.273 21.031 13.75 1 96.81 104 ALA B CA 1
ATOM 2439 C C . ALA B 1 104 ? 4.551 22.484 14.109 1 96.81 104 ALA B C 1
ATOM 2441 O O . ALA B 1 104 ? 5.254 22.766 15.078 1 96.81 104 ALA B O 1
ATOM 2442 N N . ASP B 1 105 ? 3.996 23.391 13.344 1 96.25 105 ASP B N 1
ATOM 2443 C CA . ASP B 1 105 ? 4.211 24.828 13.547 1 96.25 105 ASP B CA 1
ATOM 2444 C C . ASP B 1 105 ? 3.27 25.375 14.617 1 96.25 105 ASP B C 1
ATOM 2446 O O . ASP B 1 105 ? 3.701 26.094 15.516 1 96.25 105 ASP B O 1
ATOM 2450 N N . VAL B 1 106 ? 2.045 25.047 14.578 1 96.56 106 VAL B N 1
ATOM 2451 C CA . VAL B 1 106 ? 1.047 25.766 15.359 1 96.56 106 VAL B CA 1
ATOM 2452 C C . VAL B 1 106 ? 0.752 25 16.656 1 96.56 106 VAL B C 1
ATOM 2454 O O . VAL B 1 106 ? 0.239 25.562 17.609 1 96.56 106 VAL B O 1
ATOM 2457 N N . ALA B 1 107 ? 0.965 23.703 16.656 1 98.06 107 ALA B N 1
ATOM 2458 C CA . ALA B 1 107 ? 0.685 22.859 17.812 1 98.06 107 ALA B CA 1
ATOM 2459 C C . ALA B 1 107 ? 1.784 21.828 18.016 1 98.06 107 ALA B C 1
ATOM 2461 O O . ALA B 1 107 ? 1.519 20.625 18 1 98.06 107 ALA B O 1
ATOM 2462 N N . PRO B 1 108 ? 2.994 22.266 18.281 1 97.62 108 PRO B N 1
ATOM 2463 C CA . PRO B 1 108 ? 4.125 21.344 18.422 1 97.62 108 PRO B CA 1
ATOM 2464 C C . PRO B 1 108 ? 3.975 20.406 19.625 1 97.62 108 PRO B C 1
ATOM 2466 O O . PRO B 1 108 ? 4.699 19.422 19.719 1 97.62 108 PRO B O 1
ATOM 2469 N N . ASP B 1 109 ? 3.051 20.703 20.453 1 98.06 109 ASP B N 1
ATOM 2470 C CA . ASP B 1 109 ? 2.822 19.875 21.641 1 98.06 109 ASP B CA 1
ATOM 2471 C C . ASP B 1 109 ? 2.014 18.625 21.297 1 98.06 109 ASP B C 1
ATOM 2473 O O . ASP B 1 109 ? 1.953 17.688 22.078 1 98.06 109 ASP B O 1
ATOM 2477 N N . VAL B 1 110 ? 1.389 18.625 20.156 1 98.5 110 VAL B N 1
ATOM 2478 C CA . VAL B 1 110 ? 0.559 17.5 19.734 1 98.5 110 VAL B CA 1
ATOM 2479 C C . VAL B 1 110 ? 1.406 16.484 18.969 1 98.5 110 VAL B C 1
ATOM 2481 O O . VAL B 1 110 ? 1.971 16.812 17.922 1 98.5 110 VAL B O 1
ATOM 2484 N N . GLU B 1 111 ? 1.489 15.266 19.5 1 98 111 GLU B N 1
ATOM 2485 C CA . GLU B 1 111 ? 2.186 14.195 18.797 1 98 111 GLU B CA 1
ATOM 2486 C C . GLU B 1 111 ? 1.381 13.719 17.578 1 98 111 GLU B C 1
ATOM 2488 O O . GLU B 1 111 ? 0.151 13.656 17.641 1 98 111 GLU B O 1
ATOM 2493 N N . VAL B 1 112 ? 2.123 13.414 16.531 1 98.31 112 VAL B N 1
ATOM 2494 C CA . VAL B 1 112 ? 1.467 12.977 15.297 1 98.31 112 VAL B CA 1
ATOM 2495 C C . VAL B 1 112 ? 2.025 11.617 14.875 1 98.31 112 VAL B C 1
ATOM 2497 O O . VAL B 1 112 ? 3.242 11.422 14.844 1 98.31 112 VAL B O 1
ATOM 2500 N N . GLU B 1 113 ? 1.191 10.672 14.594 1 97.81 113 GLU B N 1
ATOM 2501 C CA . GLU B 1 113 ? 1.527 9.367 14.047 1 97.81 113 GLU B CA 1
ATOM 2502 C C . GLU B 1 113 ? 0.626 9.008 12.867 1 97.81 113 GLU B C 1
ATOM 2504 O O . GLU B 1 113 ? -0.483 9.531 12.75 1 97.81 113 GLU B O 1
ATOM 2509 N N . THR B 1 114 ? 1.18 8.156 12.023 1 98.75 114 THR B N 1
ATOM 2510 C CA . THR B 1 114 ? 0.338 7.754 10.906 1 98.75 114 THR B CA 1
ATOM 2511 C C . THR B 1 114 ? 0.112 6.242 10.914 1 98.75 114 THR B C 1
ATOM 2513 O O . THR B 1 114 ? 0.95 5.488 11.406 1 98.75 114 THR B O 1
ATOM 2516 N N . VAL B 1 115 ? -1.031 5.855 10.438 1 98.81 115 VAL B N 1
ATOM 2517 C CA . VAL B 1 115 ? -1.405 4.473 10.164 1 98.81 115 VAL B CA 1
ATOM 2518 C C . VAL B 1 115 ? -1.524 4.258 8.656 1 98.81 115 VAL B C 1
ATOM 2520 O O . VAL B 1 115 ? -2.367 4.875 8 1 98.81 115 VAL B O 1
ATOM 2523 N N . PRO B 1 116 ? -0.675 3.373 8.102 1 98.88 116 PRO B N 1
ATOM 2524 C CA . PRO B 1 116 ? -0.741 3.184 6.652 1 98.88 116 PRO B CA 1
ATOM 2525 C C . PRO B 1 116 ? -2.074 2.6 6.195 1 98.88 116 PRO B C 1
ATOM 2527 O O . PRO B 1 116 ? -2.75 1.912 6.965 1 98.88 116 PRO B O 1
ATOM 2530 N N . GLY B 1 117 ? -2.496 2.934 5 1 98.81 117 GLY B N 1
ATOM 2531 C CA . GLY B 1 117 ? -3.641 2.336 4.332 1 98.81 117 GLY B CA 1
ATOM 2532 C C . GLY B 1 117 ? -3.285 1.682 3.01 1 98.81 117 GLY B C 1
ATOM 2533 O O . GLY B 1 117 ? -2.17 1.848 2.51 1 98.81 117 GLY B O 1
ATOM 2534 N N . ILE B 1 118 ? -4.215 0.939 2.486 1 98.75 118 ILE B N 1
ATOM 2535 C CA . ILE B 1 118 ? -4.039 0.348 1.164 1 98.75 118 ILE B CA 1
ATOM 2536 C C . ILE B 1 118 ? -4.008 1.448 0.106 1 98.75 118 ILE B C 1
ATOM 2538 O O . ILE B 1 118 ? -5.055 1.961 -0.297 1 98.75 118 ILE B O 1
ATOM 2542 N N . SER B 1 119 ? -2.857 1.768 -0.37 1 98 119 SER B N 1
ATOM 2543 C CA . SER B 1 119 ? -2.678 2.836 -1.348 1 98 119 SER B CA 1
ATOM 2544 C C . SER B 1 119 ? -3.15 2.404 -2.732 1 98 119 SER B C 1
ATOM 2546 O O . SER B 1 119 ? -3.066 1.226 -3.082 1 98 119 SER B O 1
ATOM 2548 N N . SER B 1 120 ? -3.619 3.398 -3.504 1 97 120 SER B N 1
ATOM 2549 C CA . SER B 1 120 ? -3.959 3.109 -4.895 1 97 120 SER B CA 1
ATOM 2550 C C . SER B 1 120 ? -2.738 2.639 -5.676 1 97 120 SER B C 1
ATOM 2552 O O . SER B 1 120 ? -2.867 1.916 -6.664 1 97 120 SER B O 1
ATOM 2554 N N . ILE B 1 121 ? -1.539 2.98 -5.191 1 97.81 121 ILE B N 1
ATOM 2555 C CA . ILE B 1 121 ? -0.276 2.645 -5.84 1 97.81 121 ILE B CA 1
ATOM 2556 C C . ILE B 1 121 ? -0.149 1.128 -5.965 1 97.81 121 ILE B C 1
ATOM 2558 O O . ILE B 1 121 ? 0.152 0.612 -7.047 1 97.81 121 ILE B O 1
ATOM 2562 N N . THR B 1 122 ? -0.434 0.453 -4.855 1 97.56 122 THR B N 1
ATOM 2563 C CA . THR B 1 122 ? -0.226 -0.991 -4.867 1 97.56 122 THR B CA 1
ATOM 2564 C C . THR B 1 122 ? -1.538 -1.725 -5.129 1 97.56 122 THR B C 1
ATOM 2566 O O . THR B 1 122 ? -1.554 -2.762 -5.797 1 97.56 122 THR B O 1
ATOM 2569 N N . SER B 1 123 ? -2.641 -1.154 -4.742 1 97.75 123 SER B N 1
ATOM 2570 C CA . SER B 1 123 ? -3.891 -1.906 -4.773 1 97.75 123 SER B CA 1
ATOM 2571 C C . SER B 1 123 ? -4.445 -2 -6.188 1 97.75 123 SER B C 1
ATOM 2573 O O . SER B 1 123 ? -5.297 -2.848 -6.473 1 97.75 123 SER B O 1
ATOM 2575 N N . CYS B 1 124 ? -4.055 -1.126 -7.086 1 98.25 124 CYS B N 1
ATOM 2576 C CA . CYS B 1 124 ? -4.605 -1.146 -8.438 1 98.25 124 CYS B CA 1
ATOM 2577 C C . CYS B 1 124 ? -4.34 -2.484 -9.117 1 98.25 124 CYS B C 1
ATOM 2579 O O . CYS B 1 124 ? -5.156 -2.955 -9.906 1 98.25 124 CYS B O 1
ATOM 2581 N N . ALA B 1 125 ? -3.221 -3.113 -8.781 1 98.5 125 ALA B N 1
ATOM 2582 C CA . ALA B 1 125 ? -2.842 -4.375 -9.406 1 98.5 125 ALA B CA 1
ATOM 2583 C C . ALA B 1 125 ? -3.885 -5.457 -9.141 1 98.5 125 ALA B C 1
ATOM 2585 O O . ALA B 1 125 ? -4.172 -6.277 -10.016 1 98.5 125 ALA B O 1
ATOM 2586 N N . ALA B 1 126 ? -4.426 -5.445 -7.965 1 98.44 126 ALA B N 1
ATOM 2587 C CA . ALA B 1 126 ? -5.422 -6.445 -7.598 1 98.44 126 ALA B CA 1
ATOM 2588 C C . ALA B 1 126 ? -6.652 -6.355 -8.492 1 98.44 126 ALA B C 1
ATOM 2590 O O . ALA B 1 126 ? -7.191 -7.375 -8.93 1 98.44 126 ALA B O 1
ATOM 2591 N N . ARG B 1 127 ? -7.09 -5.16 -8.836 1 97.88 127 ARG B N 1
ATOM 2592 C CA . ARG B 1 127 ? -8.297 -4.941 -9.633 1 97.88 127 ARG B CA 1
ATOM 2593 C C . ARG B 1 127 ? -8.008 -5.117 -11.117 1 97.88 127 ARG B C 1
ATOM 2595 O O . ARG B 1 127 ? -8.852 -5.621 -11.859 1 97.88 127 ARG B O 1
ATOM 2602 N N . MET B 1 128 ? -6.801 -4.762 -11.477 1 97.81 128 MET B N 1
ATOM 2603 C CA . MET B 1 128 ? -6.449 -4.824 -12.891 1 97.81 128 MET B CA 1
ATOM 2604 C C . MET B 1 128 ? -6.016 -6.234 -13.289 1 97.81 128 MET B C 1
ATOM 2606 O O . MET B 1 128 ? -5.84 -6.523 -14.469 1 97.81 128 MET B O 1
ATOM 2610 N N . GLY B 1 129 ? -5.836 -7.082 -12.289 1 96.31 129 GLY B N 1
ATOM 2611 C CA . GLY B 1 129 ? -5.367 -8.43 -12.578 1 96.31 129 GLY B CA 1
ATOM 2612 C C . GLY B 1 129 ? -3.928 -8.469 -13.062 1 96.31 129 GLY B C 1
ATOM 2613 O O . GLY B 1 129 ? -3.582 -9.273 -13.93 1 96.31 129 GLY B O 1
ATOM 2614 N N . THR B 1 130 ? -3.146 -7.562 -12.562 1 97.12 130 THR B N 1
ATOM 2615 C CA . THR B 1 130 ? -1.753 -7.461 -12.984 1 97.12 130 THR B CA 1
ATOM 2616 C C . THR B 1 130 ? -0.812 -7.723 -11.805 1 97.12 130 THR B C 1
ATOM 2618 O O . THR B 1 130 ? -1.262 -7.906 -10.672 1 97.12 130 THR B O 1
ATOM 2621 N N . ALA B 1 131 ? 0.461 -7.812 -12.102 1 97.56 131 ALA B N 1
ATOM 2622 C CA . ALA B 1 131 ? 1.522 -7.961 -11.109 1 97.56 131 ALA B CA 1
ATOM 2623 C C . ALA B 1 131 ? 2.74 -7.117 -11.477 1 97.56 131 ALA B C 1
ATOM 2625 O O . ALA B 1 131 ? 2.982 -6.844 -12.656 1 97.56 131 ALA B O 1
ATOM 2626 N N . VAL B 1 132 ? 3.434 -6.672 -10.523 1 98.31 132 VAL B N 1
ATOM 2627 C CA . VAL B 1 132 ? 4.707 -5.977 -10.672 1 98.31 132 VAL B CA 1
ATOM 2628 C C . VAL B 1 132 ? 5.836 -6.844 -10.117 1 98.31 132 VAL B C 1
ATOM 2630 O O . VAL B 1 132 ? 5.91 -7.078 -8.906 1 98.31 132 VAL B O 1
ATOM 2633 N N . GLU B 1 133 ? 6.715 -7.227 -11 1 97 133 GLU B N 1
ATOM 2634 C CA . GLU B 1 133 ? 7.664 -8.266 -10.617 1 97 133 GLU B CA 1
ATOM 2635 C C . GLU B 1 133 ? 9.094 -7.719 -10.57 1 97 133 GLU B C 1
ATOM 2637 O O . GLU B 1 133 ? 10.008 -8.406 -10.117 1 97 133 GLU B O 1
ATOM 2642 N N . THR B 1 134 ? 9.328 -6.562 -11.156 1 97.75 134 THR B N 1
ATOM 2643 C CA . THR B 1 134 ? 10.625 -5.891 -11.148 1 97.75 134 THR B CA 1
ATOM 2644 C C . THR B 1 134 ? 10.469 -4.43 -10.734 1 97.75 134 THR B C 1
ATOM 2646 O O . THR B 1 134 ? 9.359 -3.977 -10.438 1 97.75 134 THR B O 1
ATOM 2649 N N . SER B 1 135 ? 11.594 -3.721 -10.633 1 98.5 135 SER B N 1
ATOM 2650 C CA . SER B 1 135 ? 11.594 -2.314 -10.242 1 98.5 135 SER B CA 1
ATOM 2651 C C . SER B 1 135 ? 10.633 -1.504 -11.102 1 98.5 135 SER B C 1
ATOM 2653 O O . SER B 1 135 ? 10.367 -1.86 -12.258 1 98.5 135 SER B O 1
ATOM 2655 N N . PHE B 1 136 ? 10.086 -0.426 -10.5 1 98.75 136 PHE B N 1
ATOM 2656 C CA . PHE B 1 136 ? 9.078 0.344 -11.219 1 98.75 136 PHE B CA 1
ATOM 2657 C C . PHE B 1 136 ? 9.07 1.795 -10.758 1 98.75 136 PHE B C 1
ATOM 2659 O O . PHE B 1 136 ? 9.766 2.15 -9.805 1 98.75 136 PHE B O 1
ATOM 2666 N N . GLU B 1 137 ? 8.359 2.641 -11.484 1 98.38 137 GLU B N 1
ATOM 2667 C CA . GLU B 1 137 ? 8.203 4.059 -11.164 1 98.38 137 GLU B CA 1
ATOM 2668 C C . GLU B 1 137 ? 6.738 4.398 -10.883 1 98.38 137 GLU B C 1
ATOM 2670 O O . GLU B 1 137 ? 5.836 3.795 -11.469 1 98.38 137 GLU B O 1
ATOM 2675 N N . VAL B 1 138 ? 6.539 5.305 -10.008 1 98.81 138 VAL B N 1
ATOM 2676 C CA . VAL B 1 138 ? 5.223 5.863 -9.711 1 98.81 138 VAL B CA 1
ATOM 2677 C C . VAL B 1 138 ? 5.211 7.355 -10.047 1 98.81 138 VAL B C 1
ATOM 2679 O O . VAL B 1 138 ? 6.047 8.117 -9.547 1 98.81 138 VAL B O 1
ATOM 2682 N N . HIS B 1 139 ? 4.262 7.742 -10.828 1 98.31 139 HIS B N 1
ATOM 2683 C CA . HIS B 1 139 ? 4.164 9.133 -11.266 1 98.31 139 HIS B CA 1
ATOM 2684 C C . HIS B 1 139 ? 2.844 9.758 -10.82 1 98.31 139 HIS B C 1
ATOM 2686 O O . HIS B 1 139 ? 1.802 9.094 -10.844 1 98.31 139 HIS B O 1
ATOM 2692 N N . ASP B 1 140 ? 2.908 11.031 -10.469 1 94.62 140 ASP B N 1
ATOM 2693 C CA . ASP B 1 140 ? 1.698 11.75 -10.086 1 94.62 140 ASP B CA 1
ATOM 2694 C C . ASP B 1 140 ? 1.221 12.672 -11.211 1 94.62 140 ASP B C 1
ATOM 2696 O O . ASP B 1 140 ? 0.357 13.523 -10.992 1 94.62 140 ASP B O 1
ATOM 2700 N N . GLY B 1 141 ? 1.854 12.578 -12.406 1 85.12 141 GLY B N 1
ATOM 2701 C CA . GLY B 1 141 ? 1.419 13.32 -13.578 1 85.12 141 GLY B CA 1
ATOM 2702 C C . GLY B 1 141 ? 2.221 14.586 -13.82 1 85.12 141 GLY B C 1
ATOM 2703 O O . GLY B 1 141 ? 2.301 15.062 -14.953 1 85.12 141 GLY B O 1
ATOM 2704 N N . VAL B 1 142 ? 2.945 15.148 -12.773 1 84.94 142 VAL B N 1
ATOM 2705 C CA . VAL B 1 142 ? 3.473 16.5 -12.984 1 84.94 142 VAL B CA 1
ATOM 2706 C C . VAL B 1 142 ? 4.898 16.578 -12.438 1 84.94 142 VAL B C 1
ATOM 2708 O O . VAL B 1 142 ? 5.715 17.344 -12.945 1 84.94 142 VAL B O 1
ATOM 2711 N N . SER B 1 143 ? 5.184 15.797 -11.516 1 91.81 143 SER B N 1
ATOM 2712 C CA . SER B 1 143 ? 6.414 16.062 -10.773 1 91.81 143 SER B CA 1
ATOM 2713 C C . SER B 1 143 ? 7.562 15.195 -11.273 1 91.81 143 SER B C 1
ATOM 2715 O O . SER B 1 143 ? 7.336 14.148 -11.875 1 91.81 143 SER B O 1
ATOM 2717 N N . ASP B 1 144 ? 8.773 15.672 -11.016 1 95.94 144 ASP B N 1
ATOM 2718 C CA . ASP B 1 144 ? 9.977 14.867 -11.211 1 95.94 144 ASP B CA 1
ATOM 2719 C C . ASP B 1 144 ? 10.094 13.789 -10.133 1 95.94 144 ASP B C 1
ATOM 2721 O O . ASP B 1 144 ? 9.43 13.859 -9.102 1 95.94 144 ASP B O 1
ATOM 2725 N N . ILE B 1 145 ? 10.898 12.82 -10.438 1 97.88 145 ILE B N 1
ATOM 2726 C CA . ILE B 1 145 ? 11.195 11.773 -9.469 1 97.88 145 ILE B CA 1
ATOM 2727 C C . ILE B 1 145 ? 12.164 12.312 -8.414 1 97.88 145 ILE B C 1
ATOM 2729 O O . ILE B 1 145 ? 13.305 12.656 -8.727 1 97.88 145 ILE B O 1
ATOM 2733 N N . ASN B 1 146 ? 11.695 12.367 -7.152 1 98.5 146 ASN B N 1
ATOM 2734 C CA . ASN B 1 146 ? 12.547 12.93 -6.105 1 98.5 146 ASN B CA 1
ATOM 2735 C C . ASN B 1 146 ? 12.688 11.969 -4.926 1 98.5 146 ASN B C 1
ATOM 2737 O O . ASN B 1 146 ? 13.383 12.273 -3.959 1 98.5 146 ASN B O 1
ATOM 2741 N N . TYR B 1 147 ? 12.039 10.859 -4.992 1 98.75 147 TYR B N 1
ATOM 2742 C CA . TYR B 1 147 ? 12.102 9.914 -3.887 1 98.75 147 TYR B CA 1
ATOM 2743 C C . TYR B 1 147 ? 12.445 8.516 -4.383 1 98.75 147 TYR B C 1
ATOM 2745 O O . TYR B 1 147 ? 12.203 8.18 -5.547 1 98.75 147 TYR B O 1
ATOM 2753 N N . LEU B 1 148 ? 13.047 7.754 -3.479 1 98.25 148 LEU B N 1
ATOM 2754 C CA . LEU B 1 148 ? 13.5 6.391 -3.734 1 98.25 148 LEU B CA 1
ATOM 2755 C C . LEU B 1 148 ? 13.094 5.461 -2.596 1 98.25 148 LEU B C 1
ATOM 2757 O O . LEU B 1 148 ? 13.242 5.809 -1.422 1 98.25 148 LEU B O 1
ATOM 2761 N N . ILE B 1 149 ? 12.492 4.367 -2.9 1 98.75 149 ILE B N 1
ATOM 2762 C CA . ILE B 1 149 ? 12.297 3.252 -1.982 1 98.75 149 ILE B CA 1
ATOM 2763 C C . ILE B 1 149 ? 13 2.01 -2.516 1 98.75 149 ILE B C 1
ATOM 2765 O O . ILE B 1 149 ? 12.578 1.421 -3.512 1 98.75 149 ILE B O 1
ATOM 2769 N N . HIS B 1 150 ? 14.102 1.645 -1.888 1 98.5 150 HIS B N 1
ATOM 2770 C CA . HIS B 1 150 ? 14.891 0.483 -2.289 1 98.5 150 HIS B CA 1
ATOM 2771 C C . HIS B 1 150 ? 14.68 -0.685 -1.331 1 98.5 150 HIS B C 1
ATOM 2773 O O . HIS B 1 150 ? 15.102 -0.63 -0.175 1 98.5 150 HIS B O 1
ATOM 2779 N N . LEU B 1 151 ? 14.039 -1.697 -1.839 1 98.06 151 LEU B N 1
ATOM 2780 C CA . LEU B 1 151 ? 13.758 -2.883 -1.037 1 98.06 151 LEU B CA 1
ATOM 2781 C C . LEU B 1 151 ? 14.953 -3.828 -1.027 1 98.06 151 LEU B C 1
ATOM 2783 O O . LEU B 1 151 ? 15.82 -3.744 -1.897 1 98.06 151 LEU B O 1
ATOM 2787 N N . LYS B 1 152 ? 14.945 -4.719 -0.007 1 96.62 152 LYS B N 1
ATOM 2788 C CA . LYS B 1 152 ? 15.984 -5.738 0.095 1 96.62 152 LYS B CA 1
ATOM 2789 C C . LYS B 1 152 ? 17.375 -5.117 -0.004 1 96.62 152 LYS B C 1
ATOM 2791 O O . LYS B 1 152 ? 18.188 -5.539 -0.823 1 96.62 152 LYS B O 1
ATOM 2796 N N . ALA B 1 153 ? 17.641 -4.156 0.797 1 97 153 ALA B N 1
ATOM 2797 C CA . ALA B 1 153 ? 18.859 -3.361 0.752 1 97 153 ALA B CA 1
ATOM 2798 C C . ALA B 1 153 ? 20.016 -4.094 1.425 1 97 153 ALA B C 1
ATOM 2800 O O . ALA B 1 153 ? 20.5 -3.664 2.473 1 97 153 ALA B O 1
ATOM 2801 N N . ARG B 1 154 ? 20.531 -5.035 0.787 1 96.06 154 ARG B N 1
ATOM 2802 C CA . ARG B 1 154 ? 21.562 -5.898 1.338 1 96.06 154 ARG B CA 1
ATOM 2803 C C . ARG B 1 154 ? 22.891 -5.152 1.465 1 96.06 154 ARG B C 1
ATOM 2805 O O . ARG B 1 154 ? 23.719 -5.488 2.314 1 96.06 154 ARG B O 1
ATOM 2812 N N . HIS B 1 155 ? 23.141 -4.195 0.585 1 97.19 155 HIS B N 1
ATOM 2813 C CA . HIS B 1 155 ? 24.344 -3.357 0.597 1 97.19 155 HIS B CA 1
ATOM 2814 C C . HIS B 1 155 ? 23.969 -1.876 0.601 1 97.19 155 HIS B C 1
ATOM 2816 O O . HIS B 1 155 ? 24.219 -1.172 -0.383 1 97.19 155 HIS B O 1
ATOM 2822 N N . PRO B 1 156 ? 23.547 -1.424 1.792 1 97.94 156 PRO B N 1
ATOM 2823 C CA . PRO B 1 156 ? 22.953 -0.084 1.869 1 97.94 156 PRO B CA 1
ATOM 2824 C C . PRO B 1 156 ? 23.938 1.013 1.444 1 97.94 156 PRO B C 1
ATOM 2826 O O . PRO B 1 156 ? 23.547 1.945 0.735 1 97.94 156 PRO B O 1
ATOM 2829 N N . GLN B 1 157 ? 25.156 0.885 1.837 1 98.19 157 GLN B N 1
ATOM 2830 C CA . GLN B 1 157 ? 26.109 1.938 1.51 1 98.19 157 GLN B CA 1
ATOM 2831 C C . GLN B 1 157 ? 26.359 2.004 0.007 1 98.19 157 GLN B C 1
ATOM 2833 O O . GLN B 1 157 ? 26.547 3.088 -0.55 1 98.19 157 GLN B O 1
ATOM 2838 N N . GLU B 1 158 ? 26.422 0.867 -0.629 1 97.69 158 GLU B N 1
ATOM 2839 C CA . GLU B 1 158 ? 26.562 0.854 -2.082 1 97.69 158 GLU B CA 1
ATOM 2840 C C . GLU B 1 158 ? 25.359 1.511 -2.76 1 97.69 158 GLU B C 1
ATOM 2842 O O . GLU B 1 158 ? 25.516 2.26 -3.727 1 97.69 158 GLU B O 1
ATOM 2847 N N . ILE B 1 159 ?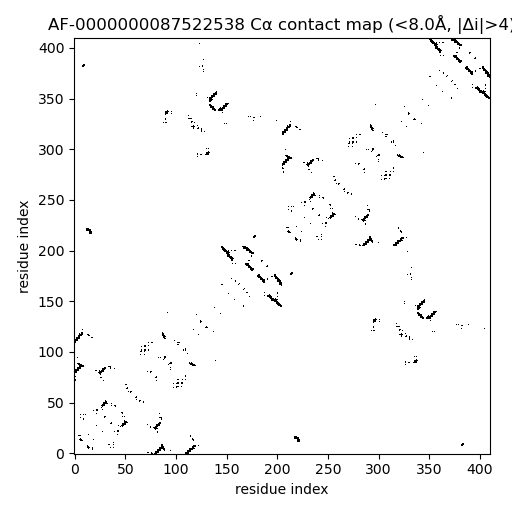 24.188 1.15 -2.273 1 97.75 159 ILE B N 1
ATOM 2848 C CA . ILE B 1 159 ? 22.953 1.746 -2.785 1 97.75 159 ILE B CA 1
ATOM 2849 C C . ILE B 1 159 ? 23.016 3.264 -2.631 1 97.75 159 ILE B C 1
ATOM 2851 O O . ILE B 1 159 ? 22.734 4.004 -3.578 1 97.75 159 ILE B O 1
ATOM 2855 N N . ILE B 1 160 ? 23.406 3.732 -1.487 1 98.12 160 ILE B N 1
ATOM 2856 C CA . ILE B 1 160 ? 23.469 5.152 -1.168 1 98.12 160 ILE B CA 1
ATOM 2857 C C . ILE B 1 160 ? 24.453 5.852 -2.113 1 98.12 160 ILE B C 1
ATOM 2859 O O . ILE B 1 160 ? 24.109 6.875 -2.713 1 98.12 160 ILE B O 1
ATOM 2863 N N . LYS B 1 161 ? 25.609 5.297 -2.248 1 97.81 161 LYS B N 1
ATOM 2864 C CA . LYS B 1 161 ? 26.609 5.887 -3.123 1 97.81 161 LYS B CA 1
ATOM 2865 C C . LYS B 1 161 ? 26.094 6.02 -4.551 1 97.81 161 LYS B C 1
ATOM 2867 O O . LYS B 1 161 ? 26.297 7.047 -5.203 1 97.81 161 LYS B O 1
ATOM 2872 N N . ARG B 1 162 ? 25.484 5 -5.008 1 97.19 162 ARG B N 1
ATOM 2873 C CA . ARG B 1 162 ? 24.922 5.012 -6.355 1 97.19 162 ARG B CA 1
ATOM 2874 C C . ARG B 1 162 ? 23.922 6.152 -6.523 1 97.19 162 ARG B C 1
ATOM 2876 O O . ARG B 1 162 ? 24 6.91 -7.488 1 97.19 162 ARG B O 1
ATOM 2883 N N . PHE B 1 163 ? 23.062 6.301 -5.562 1 97.56 163 PHE B N 1
ATOM 2884 C CA . PHE B 1 163 ? 21.953 7.242 -5.742 1 97.56 163 PHE B CA 1
ATOM 2885 C C . PHE B 1 163 ? 22.391 8.656 -5.371 1 97.56 163 PHE B C 1
ATOM 2887 O O . PHE B 1 163 ? 21.75 9.633 -5.77 1 97.56 163 PHE B O 1
ATOM 2894 N N . GLU B 1 164 ? 23.391 8.805 -4.621 1 98.12 164 GLU B N 1
ATOM 2895 C CA . GLU B 1 164 ? 23.984 10.125 -4.434 1 98.12 164 GLU B CA 1
ATOM 2896 C C . GLU B 1 164 ? 24.391 10.742 -5.77 1 98.12 164 GLU B C 1
ATOM 2898 O O . GLU B 1 164 ? 24.25 11.945 -5.973 1 98.12 164 GLU B O 1
ATOM 2903 N N . LYS B 1 165 ? 24.938 9.93 -6.609 1 98 165 LYS B N 1
ATOM 2904 C CA . LYS B 1 165 ? 25.344 10.383 -7.938 1 98 165 LYS B CA 1
ATOM 2905 C C . LYS B 1 165 ? 24.141 10.875 -8.742 1 98 165 LYS B C 1
ATOM 2907 O O . LYS B 1 165 ? 24.297 11.625 -9.711 1 98 165 LYS B O 1
ATOM 2912 N N . GLU B 1 166 ? 23 10.422 -8.383 1 97.12 166 GLU B N 1
ATOM 2913 C CA . GLU B 1 166 ? 21.781 10.805 -9.094 1 97.12 166 GLU B CA 1
ATOM 2914 C C . GLU B 1 166 ? 21.094 11.992 -8.422 1 97.12 166 GLU B C 1
ATOM 2916 O O . GLU B 1 166 ? 19.984 12.367 -8.797 1 97.12 166 GLU B O 1
ATOM 2921 N N . GLY B 1 167 ? 21.625 12.5 -7.371 1 98.06 167 GLY B N 1
ATOM 2922 C CA . GLY B 1 167 ? 21.141 13.742 -6.789 1 98.06 167 GLY B CA 1
ATOM 2923 C C . GLY B 1 167 ? 20.438 13.539 -5.461 1 98.06 167 GLY B C 1
ATOM 2924 O O . GLY B 1 167 ? 20 14.508 -4.828 1 98.06 167 GLY B O 1
ATOM 2925 N N . TYR B 1 168 ? 20.344 12.289 -5.016 1 98.12 168 TYR B N 1
ATOM 2926 C CA . TYR B 1 168 ? 19.75 12.039 -3.705 1 98.12 168 TYR B CA 1
ATOM 2927 C C . TYR B 1 168 ? 20.719 12.461 -2.592 1 98.12 168 TYR B C 1
ATOM 2929 O O . TYR B 1 168 ? 21.922 12.219 -2.682 1 98.12 168 TYR B O 1
ATOM 2937 N N . THR B 1 169 ? 20.125 13.07 -1.464 1 97.88 169 THR B N 1
ATOM 2938 C CA . THR B 1 169 ? 21 13.609 -0.43 1 97.88 169 THR B CA 1
ATOM 2939 C C . THR B 1 169 ? 20.562 13.125 0.952 1 97.88 169 THR B C 1
ATOM 2941 O O . THR B 1 169 ? 21.344 13.172 1.903 1 97.88 169 THR B O 1
ATOM 2944 N N . GLU B 1 170 ? 19.391 12.82 1.145 1 98.19 170 GLU B N 1
ATOM 2945 C CA . GLU B 1 170 ? 18.875 12.312 2.414 1 98.19 170 GLU B CA 1
ATOM 2946 C C . GLU B 1 170 ? 18.562 10.828 2.322 1 98.19 170 GLU B C 1
ATOM 2948 O O . GLU B 1 170 ? 17.938 10.375 1.352 1 98.19 170 GLU B O 1
ATOM 2953 N N . PHE B 1 171 ? 19.016 10.109 3.352 1 98.5 171 PHE B N 1
ATOM 2954 C CA . PHE B 1 171 ? 18.797 8.672 3.338 1 98.5 171 PHE B CA 1
ATOM 2955 C C . PHE B 1 171 ? 18.359 8.18 4.711 1 98.5 171 PHE B C 1
ATOM 2957 O O . PHE B 1 171 ? 18.812 8.695 5.734 1 98.5 171 PHE B O 1
ATOM 2964 N N . ILE B 1 172 ? 17.484 7.238 4.758 1 98.75 172 ILE B N 1
ATOM 2965 C CA . ILE B 1 172 ? 17.078 6.48 5.938 1 98.75 172 ILE B CA 1
ATOM 2966 C C . ILE B 1 172 ? 17.172 4.984 5.645 1 98.75 172 ILE B C 1
ATOM 2968 O O . ILE B 1 172 ? 16.781 4.531 4.566 1 98.75 172 ILE B O 1
ATOM 2972 N N . PHE B 1 173 ? 17.781 4.246 6.523 1 98.69 173 PHE B N 1
ATOM 2973 C CA . PHE B 1 173 ? 17.828 2.793 6.461 1 98.69 173 PHE B CA 1
ATOM 2974 C C . PHE B 1 173 ? 16.953 2.168 7.543 1 98.69 173 PHE B C 1
ATOM 2976 O O . PHE B 1 173 ? 16.938 2.643 8.68 1 98.69 173 PHE B O 1
ATOM 2983 N N . ALA B 1 174 ? 16.219 1.146 7.164 1 98.44 174 ALA B N 1
ATOM 2984 C CA . ALA B 1 174 ? 15.367 0.468 8.141 1 98.44 174 ALA B CA 1
ATOM 2985 C C . ALA B 1 174 ? 15.391 -1.043 7.934 1 98.44 174 ALA B C 1
ATOM 2987 O O . ALA B 1 174 ? 15.547 -1.518 6.805 1 98.44 174 ALA B O 1
ATOM 2988 N N . GLU B 1 175 ? 15.203 -1.822 9.023 1 97.56 175 GLU B N 1
ATOM 2989 C CA . GLU B 1 175 ? 15.109 -3.279 9 1 97.56 175 GLU B CA 1
ATOM 2990 C C . GLU B 1 175 ? 13.938 -3.77 9.844 1 97.56 175 GLU B C 1
ATOM 2992 O O . GLU B 1 175 ? 13.656 -3.217 10.914 1 97.56 175 GLU B O 1
ATOM 2997 N N . ARG B 1 176 ? 13.273 -4.797 9.352 1 96.38 176 ARG B N 1
ATOM 2998 C CA . ARG B 1 176 ? 12.25 -5.527 10.086 1 96.38 176 ARG B CA 1
ATOM 2999 C C . ARG B 1 176 ? 11.211 -4.578 10.664 1 96.38 176 ARG B C 1
ATOM 3001 O O . ARG B 1 176 ? 10.906 -4.629 11.859 1 96.38 176 ARG B O 1
ATOM 3008 N N . LEU B 1 177 ? 10.797 -3.617 9.789 1 97.19 177 LEU B N 1
ATOM 3009 C CA . LEU B 1 177 ? 9.773 -2.654 10.18 1 97.19 177 LEU B CA 1
ATOM 3010 C C . LEU B 1 177 ? 8.508 -3.367 10.641 1 97.19 177 LEU B C 1
ATOM 3012 O O . LEU B 1 177 ? 8.164 -4.434 10.125 1 97.19 177 LEU B O 1
ATOM 3016 N N . PHE B 1 178 ? 7.785 -2.801 11.648 1 96.56 178 PHE B N 1
ATOM 3017 C CA . PHE B 1 178 ? 6.516 -3.268 12.195 1 96.56 178 PHE B CA 1
ATOM 3018 C C . PHE B 1 178 ? 6.711 -4.539 13.008 1 96.56 178 PHE B C 1
ATOM 3020 O O . PHE B 1 178 ? 5.75 -5.258 13.289 1 96.56 178 PHE B O 1
ATOM 3027 N N . SER B 1 179 ? 7.992 -4.906 13.359 1 94.12 179 SER B N 1
ATOM 3028 C CA . SER B 1 179 ? 8.289 -6.039 14.234 1 94.12 179 SER B CA 1
ATOM 3029 C C . SER B 1 179 ? 9 -5.582 15.5 1 94.12 179 SER B C 1
ATOM 3031 O O . SER B 1 179 ? 9.352 -4.406 15.633 1 94.12 179 SER B O 1
ATOM 3033 N N . ASP B 1 180 ? 9.211 -6.559 16.438 1 94 180 ASP B N 1
ATOM 3034 C CA . ASP B 1 180 ? 9.891 -6.25 17.703 1 94 180 ASP B CA 1
ATOM 3035 C C . ASP B 1 180 ? 11.391 -6.066 17.484 1 94 180 ASP B C 1
ATOM 3037 O O . ASP B 1 180 ? 12.109 -5.633 18.391 1 94 180 ASP B O 1
ATOM 3041 N N . LYS B 1 181 ? 11.891 -6.293 16.297 1 94.94 181 LYS B N 1
ATOM 3042 C CA . LYS B 1 181 ? 13.312 -6.164 16 1 94.94 181 LYS B CA 1
ATOM 3043 C C . LYS B 1 181 ? 13.57 -4.996 15.055 1 94.94 181 LYS B C 1
ATOM 3045 O O . LYS B 1 181 ? 14.602 -4.953 14.375 1 94.94 181 LYS B O 1
ATOM 3050 N N . GLU B 1 182 ? 12.617 -4.113 15.039 1 97.62 182 GLU B N 1
ATOM 3051 C CA . GLU B 1 182 ? 12.656 -2.971 14.133 1 97.62 182 GLU B CA 1
ATOM 3052 C C . GLU B 1 182 ? 13.867 -2.086 14.406 1 97.62 182 GLU B C 1
ATOM 3054 O O . GLU B 1 182 ? 14.172 -1.786 15.562 1 97.62 182 GLU B O 1
ATOM 3059 N N . ILE B 1 183 ? 14.57 -1.737 13.328 1 97.31 183 ILE B N 1
ATOM 3060 C CA . ILE B 1 183 ? 15.664 -0.774 13.367 1 97.31 183 ILE B CA 1
ATOM 3061 C C . ILE B 1 183 ? 15.43 0.324 12.336 1 97.31 183 ILE B C 1
ATOM 3063 O O . ILE B 1 183 ? 15.039 0.043 11.203 1 97.31 183 ILE B O 1
ATOM 3067 N N . ILE B 1 184 ? 15.594 1.566 12.742 1 98.38 184 ILE B N 1
ATOM 3068 C CA . ILE B 1 184 ? 15.531 2.715 11.844 1 98.38 184 ILE B CA 1
ATOM 3069 C C . ILE B 1 184 ? 16.734 3.621 12.086 1 98.38 184 ILE B C 1
ATOM 3071 O O . ILE B 1 184 ? 16.969 4.066 13.211 1 98.38 184 ILE B O 1
ATOM 3075 N N . ILE B 1 185 ? 17.438 3.844 11.062 1 98.5 185 ILE B N 1
ATOM 3076 C CA . ILE B 1 185 ? 18.656 4.629 11.156 1 98.5 185 ILE B CA 1
ATOM 3077 C C . ILE B 1 185 ? 18.609 5.793 10.172 1 98.5 185 ILE B C 1
ATOM 3079 O O . ILE B 1 185 ? 18.453 5.586 8.961 1 98.5 185 ILE B O 1
ATOM 3083 N N . LYS B 1 186 ? 18.781 6.965 10.711 1 96.5 186 LYS B N 1
ATOM 3084 C CA . LYS B 1 186 ? 18.828 8.164 9.883 1 96.5 186 LYS B CA 1
ATOM 3085 C C . LYS B 1 186 ? 20.25 8.656 9.703 1 96.5 186 LYS B C 1
ATOM 3087 O O . LYS B 1 186 ? 21.094 8.469 10.586 1 96.5 186 LYS B O 1
ATOM 3092 N N . GLY B 1 187 ? 20.547 9.305 8.594 1 93.06 187 GLY B N 1
ATOM 3093 C CA . GLY B 1 187 ? 21.875 9.828 8.312 1 93.06 187 GLY B CA 1
ATOM 3094 C C . GLY B 1 187 ? 22.797 8.812 7.668 1 93.06 187 GLY B C 1
ATOM 3095 O O . GLY B 1 187 ? 23.156 7.816 8.297 1 93.06 187 GLY B O 1
ATOM 3096 N N . LYS B 1 188 ? 23.234 9.086 6.559 1 93.38 188 LYS B N 1
ATOM 3097 C CA . LYS B 1 188 ? 23.984 8.141 5.746 1 93.38 188 LYS B CA 1
ATOM 3098 C C . LYS B 1 188 ? 25.234 7.656 6.48 1 93.38 188 LYS B C 1
ATOM 3100 O O . LYS B 1 188 ? 25.656 6.508 6.312 1 93.38 188 LYS B O 1
ATOM 3105 N N . GLU B 1 189 ? 25.781 8.438 7.324 1 94.62 189 GLU B N 1
ATOM 3106 C CA . GLU B 1 189 ? 27.016 8.086 8.031 1 94.62 189 GLU B CA 1
ATOM 3107 C C . GLU B 1 189 ? 26.766 6.984 9.055 1 94.62 189 GLU B C 1
ATOM 3109 O O . GLU B 1 189 ? 27.688 6.258 9.438 1 94.62 189 GLU B O 1
ATOM 3114 N N . ASN B 1 190 ? 25.562 6.855 9.5 1 96.62 190 ASN B N 1
ATOM 3115 C CA . ASN B 1 190 ? 25.203 5.906 10.555 1 96.62 190 ASN B CA 1
ATOM 3116 C C . ASN B 1 190 ? 24.703 4.59 9.969 1 96.62 190 ASN B C 1
ATOM 3118 O O . ASN B 1 190 ? 24.562 3.598 10.688 1 96.62 190 ASN B O 1
ATOM 3122 N N . ILE B 1 191 ? 24.438 4.566 8.68 1 97.62 191 ILE B N 1
ATOM 3123 C CA . ILE B 1 191 ? 23.828 3.42 8.016 1 97.62 191 ILE B CA 1
ATOM 3124 C C . ILE B 1 191 ? 24.875 2.332 7.793 1 97.62 191 ILE B C 1
ATOM 3126 O O . ILE B 1 191 ? 25.984 2.619 7.352 1 97.62 191 ILE B O 1
ATOM 3130 N N . PRO B 1 192 ? 24.578 1.102 8.102 1 97.31 192 PRO B N 1
ATOM 3131 C CA . PRO B 1 192 ? 25.562 0.017 8.031 1 97.31 192 PRO B CA 1
ATOM 3132 C C . PRO B 1 192 ? 25.922 -0.361 6.602 1 97.31 192 PRO B C 1
ATOM 3134 O O . PRO B 1 192 ? 25.234 0.035 5.66 1 97.31 192 PRO B O 1
ATOM 3137 N N . GLU B 1 193 ? 26.984 -1.16 6.469 1 97.12 193 GLU B N 1
ATOM 3138 C CA . GLU B 1 193 ? 27.438 -1.645 5.164 1 97.12 193 GLU B CA 1
ATOM 3139 C C . GLU B 1 193 ? 26.562 -2.807 4.684 1 97.12 193 GLU B C 1
ATOM 3141 O O . GLU B 1 193 ? 26.391 -2.998 3.477 1 97.12 193 GLU B O 1
ATOM 3146 N N . GLU B 1 194 ? 26.094 -3.578 5.656 1 96.56 194 GLU B N 1
ATOM 3147 C CA . GLU B 1 194 ? 25.297 -4.762 5.324 1 96.56 194 GLU B CA 1
ATOM 3148 C C . GLU B 1 194 ? 23.891 -4.664 5.906 1 96.56 194 GLU B C 1
ATOM 3150 O O . GLU B 1 194 ? 23.703 -4.168 7.02 1 96.56 194 GLU B O 1
ATOM 3155 N N . GLY B 1 195 ? 22.891 -5.074 5.113 1 94.44 195 GLY B N 1
ATOM 3156 C CA . GLY B 1 195 ? 21.516 -5.199 5.539 1 94.44 195 GLY B CA 1
ATOM 3157 C C . GLY B 1 195 ? 20.938 -6.582 5.289 1 94.44 195 GLY B C 1
ATOM 3158 O O . GLY B 1 195 ? 21.547 -7.402 4.609 1 94.44 195 GLY B O 1
ATOM 3159 N N . ASN B 1 196 ? 19.828 -6.859 5.879 1 91 196 ASN B N 1
ATOM 3160 C CA . ASN B 1 196 ? 19.172 -8.141 5.66 1 91 196 ASN B CA 1
ATOM 3161 C C . ASN B 1 196 ? 18.125 -8.055 4.555 1 91 196 ASN B C 1
ATOM 3163 O O . ASN B 1 196 ? 17.953 -7 3.947 1 91 196 ASN B O 1
ATOM 3167 N N . TYR B 1 197 ? 17.453 -9.18 4.328 1 88.75 197 TYR B N 1
ATOM 3168 C CA . TYR B 1 197 ? 16.453 -9.258 3.277 1 88.75 197 TYR B CA 1
ATOM 3169 C C . TYR B 1 197 ? 15.289 -8.312 3.557 1 88.75 197 TYR B C 1
ATOM 3171 O O . TYR B 1 197 ? 14.781 -7.66 2.641 1 88.75 197 TYR B O 1
ATOM 3179 N N . PHE B 1 198 ? 14.922 -8.211 4.832 1 93.81 198 PHE B N 1
ATOM 3180 C CA . PHE B 1 198 ? 13.82 -7.344 5.242 1 93.81 198 PHE B CA 1
ATOM 3181 C C . PHE B 1 198 ? 14.328 -5.949 5.594 1 93.81 198 PHE B C 1
ATOM 3183 O O . PHE B 1 198 ? 14.195 -5.504 6.734 1 93.81 198 PHE B O 1
ATOM 3190 N N . SER B 1 199 ? 14.969 -5.328 4.621 1 97.56 199 SER B N 1
ATOM 3191 C CA . SER B 1 199 ? 15.523 -3.992 4.812 1 97.56 199 SER B CA 1
ATOM 3192 C C . SER B 1 199 ? 15.102 -3.051 3.688 1 97.56 199 SER B C 1
ATOM 3194 O O . SER B 1 199 ? 14.695 -3.5 2.615 1 97.56 199 SER B O 1
ATOM 3196 N N . ILE B 1 200 ? 15.125 -1.78 3.979 1 98.38 200 ILE B N 1
ATOM 3197 C CA . ILE B 1 200 ? 14.719 -0.744 3.037 1 98.38 200 ILE B CA 1
ATOM 3198 C C . ILE B 1 200 ? 15.672 0.447 3.135 1 98.38 200 ILE B C 1
ATOM 3200 O O . ILE B 1 200 ? 16.062 0.845 4.234 1 98.38 200 ILE B O 1
ATOM 3204 N N . VAL B 1 201 ? 16.094 0.965 2.057 1 98.44 201 VAL B N 1
ATOM 3205 C CA . VAL B 1 201 ? 16.719 2.285 1.998 1 98.44 201 VAL B CA 1
ATOM 3206 C C . VAL B 1 201 ? 15.742 3.283 1.373 1 98.44 201 VAL B C 1
ATOM 3208 O O . VAL B 1 201 ? 15.227 3.057 0.274 1 98.44 201 VAL B O 1
ATOM 3211 N N . TYR B 1 202 ? 15.383 4.25 2.146 1 98.69 202 TYR B N 1
ATOM 3212 C CA . TYR B 1 202 ? 14.633 5.406 1.676 1 98.69 202 TYR B CA 1
ATOM 3213 C C . TYR B 1 202 ? 15.57 6.535 1.266 1 98.69 202 TYR B C 1
ATOM 3215 O O . TYR B 1 202 ? 16.562 6.809 1.947 1 98.69 202 TYR B O 1
ATOM 3223 N N . GLY B 1 203 ? 15.32 7.18 0.103 1 98.5 203 GLY B N 1
ATOM 3224 C CA . GLY B 1 203 ? 16.125 8.305 -0.347 1 98.5 203 GLY B CA 1
ATOM 3225 C C . GLY B 1 203 ? 15.289 9.477 -0.831 1 98.5 203 GLY B C 1
ATOM 3226 O O . GLY B 1 203 ? 14.203 9.281 -1.382 1 98.5 203 GLY B O 1
ATOM 3227 N N . LYS B 1 204 ? 15.844 10.641 -0.688 1 98.5 204 LYS B N 1
ATOM 3228 C CA . LYS B 1 204 ? 15.195 11.875 -1.135 1 98.5 204 LYS B CA 1
ATOM 3229 C C . LYS B 1 204 ? 16.219 12.836 -1.747 1 98.5 204 LYS B C 1
ATOM 3231 O O . LYS B 1 204 ? 17.312 13 -1.224 1 98.5 204 LYS B O 1
ATOM 3236 N N . LYS B 1 205 ? 15.875 13.453 -2.855 1 98 205 LYS B N 1
ATOM 3237 C CA . LYS B 1 205 ? 16.703 14.484 -3.463 1 98 205 LYS B CA 1
ATOM 3238 C C . LYS B 1 205 ? 16.578 15.805 -2.711 1 98 205 LYS B C 1
ATOM 3240 O O . LYS B 1 205 ? 15.531 16.094 -2.137 1 98 205 LYS B O 1
#

Solvent-accessible surface area (backbone atoms only — not comparable to full-atom values): 21031 Å² total; per-residue (Å²): 54,38,33,34,30,12,42,4,61,62,37,72,43,45,26,26,48,43,51,53,53,50,46,57,65,29,78,44,45,34,19,69,37,66,74,38,38,64,65,48,48,88,49,40,90,64,83,58,43,68,48,81,76,78,92,62,85,51,59,68,63,47,49,50,47,49,47,51,51,39,51,56,53,43,60,50,21,75,74,32,41,24,35,43,36,37,69,14,24,36,41,52,70,32,73,49,52,55,49,52,56,51,28,55,72,78,37,64,85,55,51,75,48,52,42,64,22,34,29,60,85,66,40,46,29,45,78,68,71,46,70,42,79,55,9,28,40,39,36,61,74,78,53,63,73,41,38,37,42,31,34,40,27,41,42,39,48,61,54,48,55,58,41,40,76,72,54,35,75,46,42,36,37,37,29,39,60,67,49,98,71,48,43,79,38,67,46,68,89,68,45,52,63,67,44,50,72,59,16,35,37,39,36,29,85,53,39,33,34,30,12,42,5,61,62,36,74,45,46,26,26,48,45,52,54,53,50,46,58,66,31,78,44,46,35,18,70,39,67,74,36,38,65,65,48,49,88,48,41,91,66,83,58,44,69,46,82,77,78,92,63,86,50,60,67,62,46,49,49,48,50,48,52,51,38,51,55,52,43,60,50,20,75,74,33,42,22,36,42,36,36,70,13,23,35,41,52,70,32,73,48,53,56,50,52,55,50,29,55,71,78,37,66,85,56,51,75,49,53,41,64,23,34,28,60,84,66,38,48,28,44,79,70,72,45,70,44,77,55,9,28,39,40,35,61,74,78,53,64,73,44,37,38,42,30,34,41,26,42,42,39,48,62,54,50,57,58,39,39,76,72,56,34,76,45,42,35,38,36,29,41,60,66,48,98,72,49,42,77,39,66,44,66,89,69,46,54,65,66,42,50,72,60,17,35,36,38,35,30,87

Nearest PDB structures (foldseek):
  8xj3-assembly1_B  TM=6.157E-01  e=1.099E-15  Akkermansia muciniphila
  5n0w-assembly1_A  TM=4.859E-01  e=3.525E-08  Omphalotus olearius
  6qzz-assembly1_A  TM=4.893E-01  e=9.744E-08  Omphalotus olearius
  6mjf-assembly3_E  TM=4.800E-01  e=1.427E-07  Dendrothele bispora CBS 962.96
  5n0p-assembly1_A  TM=4.723E-01  e=8.053E-08  Omphalotus olearius

pLDDT: mean 96.44, std 4.18, range [72.0, 98.94]

Sequence (410 aa):
MLYGIGLGPGDPELLTLKAVRILKESVKVFVPGEMAAELVRPYVTEEPEILDFPMIHDEQKLKEIWTANAENVAEYARKGDVAFCLIGDPNFFSTFTHMKKVMADVAPDVEVETVPGISSITSCAARMGTAVETSFEVHDGVSDINYLIHLKARHPQEIIKRFEKEGYTEFIFAERLFSDKEIIIKGKENIPEEGNYFSIVYGKKMLYGIGLGPGDPELLTLKAVRILKESVKVFVPGEMAAELVRPYVTEEPEILDFPMIHDEQKLKEIWTANAENVAEYARKGDVAFCLIGDPNFFSTFTHMKKVMADVAPDVEVETVPGISSITSCAARMGTAVETSFEVHDGVSDINYLIHLKARHPQEIIKRFEKEGYTEFIFAERLFSDKEIIIKGKENIPEEGNYFSIVYGKK

Radius of gyration: 21.36 Å; Cα contacts (8 Å, |Δi|>4): 951; chains: 2; bounding box: 48×64×54 Å

Secondary structure (DSSP, 8-state):
-EEEEE-BSS-GGG-BHHHHHHHHH-SEEEESSHHHHHHHGGG-SSPPEEPP----S-HHHHHHHHHHHHHHHHHHHTTS-EEEEESB-TTBS-HHHHHHHHHHHH-TTS-EEEE----HHHHHHHHHT--B-SEEEEE-SSPPEEEEEEES-SSHHHHHHHHHTTT--EEEEEESTTSTT-EEEESGGGS-S---SSEEEEEE-/-EEEEE-BSS-GGG-BHHHHHHHHH-SEEEESSHHHHHHHGGG-SSPPEEPP----S-HHHHHHHHHHHHHHHHHHHTTS-EEEEESB-TTBS-HHHHHHHHHHHH-TTS-EEEE----HHHHHHHHHT--B-SEEEEE-SSPPEEEEEEES-SSHHHHHHHHHTTT--EEEEEESTTSTT-EEEESGGGS-S---SSEEEEEE-

Foldseek 3Di:
DEEEEECEAQPLVQGDPVRLVLLLFAPAEEEQDDSQQVSSVVRHDDRHHHQHQDPDPPPVVNLVSLLVVLVVQLVRLVVHYYYYYYYFFCPPPHPNVVSVVSNCVNPVVRDYYYHGGHHCVPCVCVVVVHDDDDDDDDDPPDDDDFKDKDAQCFAVLVVVVVCVVVVWDWKKKWFPPPDPVIDIDTDSVGDDRGDGRRMIMMTGD/DEEEEECEAQPLVQGDPVRLVLLLFAPAEEEQDDSQQVSSVVRHDDRHHHQHQDPDPPPVVNLVSLLVVLVVQLVRLVVHYYYYYYYFFCPPPHPNVVSVVSNCVNPVVRDYYYHGGHHCVPCVCVVVVHDDDDDDDDDPPDDDDFKDKDAQCFAVLVVVVVCVVVVWDWKKKWFPPPDPPIDIDTDSVGDDRGDGRRMIMMTGD

Organism: NCBI:txid91560

InterPro domains:
  IPR000878 Tetrapyrrole methylase [PF00590] (1-142)
  IPR003043 Uroporphiryn-III C-methyltransferase, conserved site [PS00839] (5-19)
  IPR012382 Precorrin-2 C(20)-methyltransferase [PIRSF036427] (1-205)
  IPR012382 Precorrin-2 C(20)-methyltransferase [cd11645] (5-204)
  IPR014777 Tetrapyrrole methylase, subdomain 1 [G3DSA:3.40.1010.10] (1-119)
  IPR035996 Tetrapyrrole methylase superfamily [SSF53790] (1-202)